Protein AF-A0A8C2EMW0-F1 (afdb_monomer_lite)

Radius of gyration: 116.51 Å; chains: 1; bounding box: 269×91×387 Å

Organism: Cyprinus carpio (NCBI:txid7962)

pLDDT: mean 80.67, std 19.86, range [27.81, 98.31]

Foldseek 3Di:
DPPPVVVVVVVVVVVVVVVVVVVVVVVPPPPPDDDDDDDDDDDDDPPVVVVVVVVVVVVVVVVVVVVVVVVVVCVVPPDDDDDDDDDDDDDDDDDVVVVPCVPPVVVVVVVVVVVVVVVVVVVVVVVVVVVVVVVVVVVVVVVVVVVVVVVVVVVVVPPDDDDDDYDDDDDDDPVPVVPVVVVVVVVVVVVVVVVVVVVVVVVVVVVVVVVVVVVVVVVVVVVVVVVVVVVVVVVVVVVVVVVVVVVVVVVVVVVVVVVVVVVVVVVVVVVVVVVVVVVVVVVVVVVVVVVVVVVVVVVVVVVVVVVVVVVVVVVVVVVVVVVVVVVVVVVVVVVVVVVVVVVVVVVVVVVVVVVVVVVVVVVVVVVVVVVVVVVVVVVVVVVVVVVVVVVVVVVVVVVVVVVVVVVVVVVVVVVVVVVVVVVVVVVVVVVVVVVVVVVVVVVVVVVVVVVVVVVVVVVVVVVVVVVVPVPPDDDDDDYDYYDDYDDDDDDPPVPPVVVVVVVVVVVVVVVVVVVVVVVVVVVVVVVVVVVVVVVVVVVVVVVVVVVVVVVVVVVVVVVVVVVVVVVVVVVVVVVVVVVVVVVVVVVVVVVVVVVVVVVVVVVVVVVVVVVVVVVVVVVVVVVVVVVVVVVVVVVVVVVVVVVVVVVVVVVVVVVVVVVVVVVVVVVVVVVVVVVVVVVVVVVVVVVVVVVVVVVVVVVVVVVVVVVVVVVVVVVVVVVVVPVVVPPPVPPPVD

Structure (mmCIF, N/CA/C/O backbone):
data_AF-A0A8C2EMW0-F1
#
_entry.id   AF-A0A8C2EMW0-F1
#
loop_
_atom_site.group_PDB
_atom_site.id
_atom_site.type_symbol
_atom_site.label_atom_id
_atom_site.label_alt_id
_atom_site.label_comp_id
_atom_site.label_asym_id
_atom_site.label_entity_id
_atom_site.label_seq_id
_atom_site.pdbx_PDB_ins_code
_atom_site.Cartn_x
_atom_site.Cartn_y
_atom_site.Cartn_z
_atom_site.occupancy
_atom_site.B_iso_or_equiv
_atom_site.auth_seq_id
_atom_site.auth_comp_id
_atom_site.auth_asym_id
_atom_site.auth_atom_id
_atom_site.pdbx_PDB_model_num
ATOM 1 N N . MET A 1 1 ? 16.651 27.833 20.995 1.00 54.34 1 MET A N 1
ATOM 2 C CA . MET A 1 1 ? 15.813 27.636 22.202 1.00 54.34 1 MET A CA 1
ATOM 3 C C . MET A 1 1 ? 16.696 27.576 23.455 1.00 54.34 1 MET A C 1
ATOM 5 O O . MET A 1 1 ? 17.319 26.547 23.663 1.00 54.34 1 MET A O 1
ATOM 9 N N . LYS A 1 2 ? 16.799 28.637 24.276 1.00 52.06 2 LYS A N 1
ATOM 10 C CA . LYS A 1 2 ? 17.484 28.561 25.597 1.00 52.06 2 LYS A CA 1
ATOM 11 C C . LYS A 1 2 ? 16.781 29.293 26.759 1.00 52.06 2 LYS A C 1
ATOM 13 O O . LYS A 1 2 ? 17.043 28.961 27.907 1.00 52.06 2 LYS A O 1
ATOM 18 N N . ASN A 1 3 ? 15.839 30.209 26.498 1.00 48.38 3 ASN A N 1
ATOM 19 C CA . ASN A 1 3 ? 15.295 31.091 27.546 1.00 48.38 3 ASN A CA 1
ATOM 20 C C . ASN A 1 3 ? 14.090 30.540 28.353 1.00 48.38 3 ASN A C 1
ATOM 22 O O . ASN A 1 3 ? 13.682 31.163 29.325 1.00 48.38 3 ASN A O 1
ATOM 26 N N . LYS A 1 4 ? 13.519 29.372 28.003 1.00 51.75 4 LYS A N 1
ATOM 27 C CA . LYS A 1 4 ? 12.364 28.788 28.731 1.00 51.75 4 LYS A CA 1
ATOM 28 C C . LYS A 1 4 ? 12.725 27.998 30.004 1.00 51.75 4 LYS A C 1
ATOM 30 O O . LYS A 1 4 ? 11.838 27.755 30.816 1.00 51.75 4 LYS A O 1
ATOM 35 N N . ASN A 1 5 ? 13.995 27.638 30.216 1.00 52.56 5 ASN A N 1
ATOM 36 C CA . ASN A 1 5 ? 14.411 26.851 31.392 1.00 52.56 5 ASN A CA 1
ATOM 37 C C . ASN A 1 5 ? 14.826 27.706 32.603 1.00 52.56 5 ASN A C 1
ATOM 39 O O . ASN A 1 5 ? 14.868 27.183 33.713 1.00 52.56 5 ASN A O 1
ATOM 43 N N . SER A 1 6 ? 15.098 29.003 32.415 1.00 51.59 6 SER A N 1
ATOM 44 C CA . SER A 1 6 ? 15.387 29.924 33.526 1.00 51.59 6 SER A CA 1
ATOM 45 C C . SER A 1 6 ? 14.131 30.165 34.376 1.00 51.59 6 SER A C 1
ATOM 47 O O . SER A 1 6 ? 14.111 29.892 35.575 1.00 51.59 6 SER A O 1
ATOM 49 N N . MET A 1 7 ? 13.035 30.553 33.713 1.00 50.50 7 MET A N 1
ATOM 50 C CA . MET A 1 7 ? 11.778 30.968 34.348 1.00 50.50 7 MET A CA 1
ATOM 51 C C . MET A 1 7 ? 11.147 29.878 35.237 1.00 50.50 7 MET A C 1
ATOM 53 O O . MET A 1 7 ? 10.686 30.171 36.339 1.00 50.50 7 MET A O 1
ATOM 57 N N . LYS A 1 8 ? 11.236 28.601 34.830 1.00 56.16 8 LYS A N 1
ATOM 58 C CA . LYS A 1 8 ? 10.746 27.463 35.632 1.00 56.16 8 LYS A CA 1
ATOM 59 C C . LYS A 1 8 ? 11.534 27.211 36.925 1.00 56.16 8 LYS A C 1
ATOM 61 O O . LYS A 1 8 ? 10.965 26.677 37.873 1.00 56.16 8 LYS A O 1
ATOM 66 N N . ARG A 1 9 ? 12.821 27.583 37.002 1.00 56.62 9 ARG A N 1
ATOM 67 C CA . ARG A 1 9 ? 13.606 27.454 38.248 1.00 56.62 9 ARG A CA 1
ATOM 68 C C . ARG A 1 9 ? 13.269 28.553 39.255 1.00 56.62 9 ARG A C 1
ATOM 70 O O . ARG A 1 9 ? 13.227 28.276 40.449 1.00 56.62 9 ARG A O 1
ATOM 77 N N . THR A 1 10 ? 12.976 29.767 38.788 1.00 57.72 10 THR A N 1
ATOM 78 C CA . THR A 1 10 ? 12.586 30.883 39.667 1.00 57.72 10 THR A CA 1
ATOM 79 C C . THR A 1 10 ? 11.189 30.740 40.274 1.00 57.72 10 THR A C 1
ATOM 81 O O . THR A 1 10 ? 10.942 31.290 41.344 1.00 57.72 10 THR A O 1
ATOM 84 N N . GLU A 1 11 ? 10.283 29.994 39.635 1.00 55.66 11 GLU A N 1
ATOM 85 C CA . GLU A 1 11 ? 8.965 29.683 40.206 1.00 55.66 11 GLU A CA 1
ATOM 86 C C . GLU A 1 11 ? 9.046 28.596 41.287 1.00 55.66 11 GLU A C 1
ATOM 88 O O . GLU A 1 11 ? 8.455 28.756 42.352 1.00 55.66 11 GLU A O 1
ATOM 93 N N . HIS A 1 12 ? 9.824 27.528 41.066 1.00 59.19 12 HIS A N 1
ATOM 94 C CA . HIS A 1 12 ? 9.911 26.404 42.009 1.00 59.19 12 HIS A CA 1
ATOM 95 C C . HIS A 1 12 ? 10.480 26.833 43.374 1.00 59.19 12 HIS A C 1
ATOM 97 O O . HIS A 1 12 ? 9.840 26.617 44.403 1.00 59.19 12 HIS A O 1
ATOM 103 N N . LEU A 1 13 ? 11.595 27.578 43.368 1.00 56.69 13 LEU A N 1
ATOM 104 C CA . LEU A 1 13 ? 12.212 28.139 44.580 1.00 56.69 13 LEU A CA 1
ATOM 105 C C . LEU A 1 13 ? 11.282 29.090 45.355 1.00 56.69 13 LEU A C 1
ATOM 107 O O . LEU A 1 13 ? 11.414 29.229 46.569 1.00 56.69 13 LEU A O 1
ATOM 111 N N . ARG A 1 14 ? 10.325 29.744 44.679 1.00 53.81 14 ARG A N 1
ATOM 112 C CA . ARG A 1 14 ? 9.360 30.640 45.334 1.00 53.81 14 ARG A CA 1
ATOM 113 C C . ARG A 1 14 ? 8.268 29.867 46.082 1.00 53.81 14 ARG A C 1
ATOM 115 O O . ARG A 1 14 ? 7.799 30.354 47.102 1.00 53.81 14 ARG A O 1
ATOM 122 N N . VAL A 1 15 ? 7.896 28.671 45.617 1.00 61.78 15 VAL A N 1
ATOM 123 C CA . VAL A 1 15 ? 6.924 27.791 46.296 1.00 61.78 15 VAL A CA 1
ATOM 124 C C . VAL A 1 15 ? 7.539 27.124 47.533 1.00 61.78 15 VAL A C 1
ATOM 126 O O . VAL A 1 15 ? 6.868 26.970 48.552 1.00 61.78 15 VAL A O 1
ATOM 129 N N . GLU A 1 16 ? 8.819 26.758 47.469 1.00 57.56 16 GLU A N 1
ATOM 130 C CA . GLU A 1 16 ? 9.520 26.052 48.551 1.00 57.56 16 GLU A CA 1
ATOM 131 C C . GLU A 1 16 ? 9.705 26.932 49.801 1.00 57.56 16 GLU A C 1
ATOM 133 O O . GLU A 1 16 ? 9.289 26.546 50.896 1.00 57.56 16 GLU A O 1
ATOM 138 N N . VAL A 1 17 ? 10.180 28.173 49.630 1.00 57.72 17 VAL A N 1
ATOM 139 C CA . VAL A 1 17 ? 10.330 29.156 50.726 1.00 57.72 17 VAL A CA 1
ATOM 140 C C . VAL A 1 17 ? 8.985 29.504 51.393 1.00 57.72 17 VAL A C 1
ATOM 142 O O . VAL A 1 17 ? 8.939 29.801 52.592 1.00 57.72 17 VAL A O 1
ATOM 145 N N . SER A 1 18 ? 7.872 29.431 50.650 1.00 55.09 18 SER A N 1
ATOM 146 C CA . SER A 1 18 ? 6.521 29.617 51.201 1.00 55.09 18 SER A CA 1
ATOM 147 C C . SER A 1 18 ? 6.057 28.449 52.082 1.00 55.09 18 SER A C 1
ATOM 149 O O . SER A 1 18 ? 5.299 28.675 53.025 1.00 55.09 18 SER A O 1
ATOM 151 N N . ARG A 1 19 ? 6.523 27.215 51.833 1.00 58.78 19 ARG A N 1
ATOM 152 C CA . ARG A 1 19 ? 6.214 26.050 52.685 1.00 58.78 19 ARG A CA 1
ATOM 153 C C . ARG A 1 19 ? 6.953 26.092 54.022 1.00 58.78 19 ARG A C 1
ATOM 155 O O . ARG A 1 19 ? 6.349 25.794 55.050 1.00 58.78 19 ARG A O 1
ATOM 162 N N . GLU A 1 20 ? 8.218 26.508 54.037 1.00 55.53 20 GLU A N 1
ATOM 163 C CA . GLU A 1 20 ? 8.982 26.611 55.290 1.00 55.53 20 GLU A CA 1
ATOM 164 C C . GLU A 1 20 ? 8.435 27.680 56.250 1.00 55.53 20 GLU A C 1
ATOM 166 O O . GLU A 1 20 ? 8.470 27.480 57.464 1.00 55.53 20 GLU A O 1
ATOM 171 N N . HIS A 1 21 ? 7.887 28.786 55.734 1.00 53.56 21 HIS A N 1
ATOM 172 C CA . HIS A 1 21 ? 7.263 29.811 56.580 1.00 53.56 21 HIS A CA 1
ATOM 173 C C . HIS A 1 21 ? 5.966 29.329 57.245 1.00 53.56 21 HIS A C 1
ATOM 175 O O . HIS A 1 21 ? 5.739 29.631 58.416 1.00 53.56 21 HIS A O 1
ATOM 181 N N . LEU A 1 22 ? 5.146 28.534 56.548 1.00 50.81 22 LEU A N 1
ATOM 182 C CA . LEU A 1 22 ? 3.941 27.934 57.136 1.00 50.81 22 LEU A CA 1
ATOM 183 C C . LEU A 1 22 ? 4.289 26.934 58.251 1.00 50.81 22 LEU A C 1
ATOM 185 O O . LEU A 1 22 ? 3.756 27.039 59.354 1.00 50.81 22 LEU A O 1
ATOM 189 N N . ASN A 1 23 ? 5.259 26.044 58.018 1.00 52.53 23 ASN A N 1
ATOM 190 C CA . ASN A 1 23 ? 5.681 25.051 59.016 1.00 52.53 23 ASN A CA 1
ATOM 191 C C . ASN A 1 23 ? 6.353 25.657 60.267 1.00 52.53 23 ASN A C 1
ATOM 193 O O . ASN A 1 23 ? 6.442 24.980 61.292 1.00 52.53 23 ASN A O 1
ATOM 197 N N . LYS A 1 24 ? 6.813 26.916 60.215 1.00 49.53 24 LYS A N 1
ATOM 198 C CA . LYS A 1 24 ? 7.338 27.646 61.385 1.00 49.53 24 LYS A CA 1
ATOM 199 C C . LYS A 1 24 ? 6.262 28.383 62.188 1.00 49.53 24 LYS A C 1
ATOM 201 O O . LYS A 1 24 ? 6.473 28.608 63.372 1.00 49.53 24 LYS A O 1
ATOM 206 N N . LEU A 1 25 ? 5.110 28.708 61.596 1.00 43.28 25 LEU A N 1
ATOM 207 C CA . LEU A 1 25 ? 4.000 29.376 62.295 1.00 43.28 25 LEU A CA 1
ATOM 208 C C . LEU A 1 25 ? 3.084 28.415 63.068 1.00 43.28 25 LEU A C 1
ATOM 210 O O . LEU A 1 25 ? 2.347 28.855 63.948 1.00 43.28 25 LEU A O 1
ATOM 214 N N . GLN A 1 26 ? 3.121 27.117 62.757 1.00 45.34 26 GLN A N 1
ATOM 215 C CA . GLN A 1 26 ? 2.309 26.116 63.454 1.00 45.34 26 GLN A CA 1
ATOM 216 C C . GLN A 1 26 ? 2.950 25.634 64.768 1.00 45.34 26 GLN A C 1
ATOM 218 O O . GLN A 1 26 ? 2.234 25.304 65.703 1.00 45.34 26 GLN A O 1
ATOM 223 N N . ARG A 1 27 ? 4.286 25.677 64.883 1.00 44.25 27 ARG A N 1
ATOM 224 C CA . ARG A 1 27 ? 5.049 25.156 66.036 1.00 44.25 27 ARG A CA 1
ATOM 225 C C . ARG A 1 27 ? 5.306 26.185 67.155 1.00 44.25 27 ARG A C 1
ATOM 227 O O . ARG A 1 27 ? 6.294 26.079 67.867 1.00 44.25 27 ARG A O 1
ATOM 234 N N . VAL A 1 28 ? 4.461 27.214 67.248 1.00 44.69 28 VAL A N 1
ATOM 235 C CA . VAL A 1 28 ? 4.528 28.307 68.250 1.00 44.69 28 VAL A CA 1
ATOM 236 C C . VAL A 1 28 ? 3.151 28.497 68.917 1.00 44.69 28 VAL A C 1
ATOM 238 O O . VAL A 1 28 ? 2.818 29.568 69.403 1.00 44.69 28 VAL A O 1
ATOM 241 N N . ARG A 1 29 ? 2.285 27.472 68.875 1.00 41.69 29 ARG A N 1
ATOM 242 C CA . ARG A 1 29 ? 0.908 27.530 69.410 1.00 41.69 29 ARG A CA 1
ATOM 243 C C . ARG A 1 29 ? 0.561 26.365 70.347 1.00 41.69 29 ARG A C 1
ATOM 245 O O . ARG A 1 29 ? -0.601 26.189 70.685 1.00 41.69 29 ARG A O 1
ATOM 252 N N . GLU A 1 30 ? 1.549 25.564 70.734 1.00 41.47 30 GLU A N 1
ATOM 253 C CA . GLU A 1 30 ? 1.342 24.332 71.513 1.00 41.47 30 GLU A CA 1
ATOM 254 C C . GLU A 1 30 ? 2.027 24.379 72.900 1.00 41.47 30 GLU A C 1
ATOM 256 O O . GLU A 1 30 ? 1.764 23.511 73.721 1.00 41.47 30 GLU A O 1
ATOM 261 N N . ASP A 1 31 ? 2.806 25.433 73.205 1.00 39.22 31 ASP A N 1
ATOM 262 C CA . ASP A 1 31 ? 3.596 25.574 74.449 1.00 39.22 31 ASP A CA 1
ATOM 263 C C . ASP A 1 31 ? 3.023 26.583 75.488 1.00 39.22 31 ASP A C 1
ATOM 265 O O . ASP A 1 31 ? 3.636 26.807 76.529 1.00 39.22 31 ASP A O 1
ATOM 269 N N . GLU A 1 32 ? 1.863 27.216 75.248 1.00 37.81 32 GLU A N 1
ATOM 270 C CA . GLU A 1 32 ? 1.294 28.278 76.119 1.00 37.81 32 GLU A CA 1
ATOM 271 C C . GLU A 1 32 ? 0.015 27.862 76.888 1.00 37.81 32 GLU A C 1
ATOM 273 O O . GLU A 1 32 ? -0.877 28.682 77.119 1.00 37.81 32 GLU A O 1
ATOM 278 N N . SER A 1 33 ? -0.153 26.590 77.271 1.00 38.84 33 SER A N 1
ATOM 279 C CA . SER A 1 33 ? -1.378 26.142 77.972 1.00 38.84 33 SER A CA 1
ATOM 280 C C . SER A 1 33 ? -1.197 24.952 78.927 1.00 38.84 33 SER A C 1
ATOM 282 O O . SER A 1 33 ? -1.884 23.952 78.771 1.00 38.84 33 SER A O 1
ATOM 284 N N . ASP A 1 34 ? -0.325 25.079 79.939 1.00 35.62 34 ASP A N 1
ATOM 285 C CA . ASP A 1 34 ? -0.478 24.337 81.213 1.00 35.62 34 ASP A CA 1
ATOM 286 C C . ASP A 1 34 ? 0.408 24.902 82.352 1.00 35.62 34 ASP A C 1
ATOM 288 O O . ASP A 1 34 ? 1.428 24.329 82.729 1.00 35.62 34 ASP A O 1
ATOM 292 N N . TRP A 1 35 ? 0.037 26.060 82.920 1.00 32.84 35 TRP A N 1
ATOM 293 C CA . TRP A 1 35 ? 0.583 26.560 84.198 1.00 32.84 35 TRP A CA 1
ATOM 294 C C . TRP A 1 35 ? -0.417 27.482 84.925 1.00 32.84 35 TRP A C 1
ATOM 296 O O . TRP A 1 35 ? -1.093 28.285 84.292 1.00 32.84 35 TRP A O 1
ATOM 306 N N . LEU A 1 36 ? -0.397 27.425 86.268 1.00 32.38 36 LEU A N 1
ATOM 307 C CA . LEU A 1 36 ? -1.136 28.255 87.250 1.00 32.38 36 LEU A CA 1
ATOM 308 C C . LEU A 1 36 ? -2.651 27.985 87.430 1.00 32.38 36 LEU A C 1
ATOM 310 O O . LEU A 1 36 ? -3.469 28.337 86.589 1.00 32.38 36 LEU A O 1
ATOM 314 N N . GLY A 1 37 ? -3.031 27.513 88.630 1.00 32.69 37 GLY A N 1
ATOM 315 C CA . GLY A 1 37 ? -4.418 27.534 89.133 1.00 32.69 37 GLY A CA 1
ATOM 316 C C . GLY A 1 37 ? -4.895 26.225 89.790 1.00 32.69 37 GLY A C 1
ATOM 317 O O . GLY A 1 37 ? -5.288 25.305 89.093 1.00 32.69 37 GLY A O 1
ATOM 318 N N . GLY A 1 38 ? -4.941 26.059 91.117 1.00 35.38 38 GLY A N 1
ATOM 319 C CA . GLY A 1 38 ? -4.421 26.926 92.178 1.00 35.38 38 GLY A CA 1
ATOM 320 C C . GLY A 1 38 ? -5.354 27.095 93.388 1.00 35.38 38 GLY A C 1
ATOM 321 O O . GLY A 1 38 ? -6.058 28.092 93.467 1.00 35.38 38 GLY A O 1
ATOM 322 N N . SER A 1 39 ? -5.184 26.226 94.394 1.00 34.44 39 SER A N 1
ATOM 323 C CA . SER A 1 39 ? -5.438 26.488 95.830 1.00 34.44 39 SER A CA 1
ATOM 324 C C . SER A 1 39 ? -6.867 26.531 96.422 1.00 34.44 39 SER A C 1
ATOM 326 O O . SER A 1 39 ? -7.796 27.076 95.847 1.00 34.44 39 SER A O 1
ATOM 328 N N . LEU A 1 40 ? -6.920 26.093 97.696 1.00 36.16 40 LEU A N 1
ATOM 329 C CA . LEU A 1 40 ? -7.810 26.518 98.802 1.00 36.16 40 LEU A CA 1
ATOM 330 C C . LEU A 1 40 ? -9.330 26.219 98.686 1.00 36.16 40 LEU A C 1
ATOM 332 O O . LEU A 1 40 ? -10.023 26.721 97.817 1.00 36.16 40 LEU A O 1
ATOM 336 N N . ASN A 1 41 ? -9.948 25.510 99.645 1.00 34.38 41 ASN A N 1
ATOM 337 C CA . ASN A 1 41 ? -9.953 25.937 101.052 1.00 34.38 41 ASN A CA 1
ATOM 338 C C . ASN A 1 41 ? -10.203 24.837 102.114 1.00 34.38 41 ASN A C 1
ATOM 340 O O . ASN A 1 41 ? -11.056 23.974 101.967 1.00 34.38 41 ASN A O 1
ATOM 344 N N . TYR A 1 42 ? -9.485 24.998 103.229 1.00 35.69 42 TYR A N 1
ATOM 345 C CA . TYR A 1 42 ? -9.814 24.732 104.641 1.00 35.69 42 TYR A CA 1
ATOM 346 C C . TYR A 1 42 ? -10.805 23.642 105.126 1.00 35.69 42 TYR A C 1
ATOM 348 O O . TYR A 1 42 ? -12.011 23.794 105.001 1.00 35.69 42 TYR A O 1
ATOM 356 N N . LYS A 1 43 ? -10.231 22.757 105.971 1.00 38.72 43 LYS A N 1
ATOM 357 C CA . LYS A 1 43 ? -10.520 22.513 107.417 1.00 38.72 43 LYS A CA 1
ATOM 358 C C . LYS A 1 43 ? -11.907 22.007 107.866 1.00 38.72 43 LYS A C 1
ATOM 360 O O . LYS A 1 43 ? -12.929 22.446 107.372 1.00 38.72 43 LYS A O 1
ATOM 365 N N . ALA A 1 44 ? -12.001 21.254 108.967 1.00 39.53 44 ALA A N 1
ATOM 366 C CA . ALA A 1 44 ? -11.024 20.419 109.696 1.00 39.53 44 ALA A CA 1
ATOM 367 C C . ALA A 1 44 ? -11.758 19.684 110.828 1.00 39.53 44 ALA A C 1
ATOM 369 O O . ALA A 1 44 ? -12.609 20.289 111.472 1.00 39.53 44 ALA A O 1
ATOM 370 N N . GLU A 1 45 ? -11.334 18.465 111.169 1.00 36.03 45 GLU A N 1
ATOM 371 C CA . GLU A 1 45 ? -11.649 17.865 112.480 1.00 36.03 45 GLU A CA 1
ATOM 372 C C . GLU A 1 45 ? -10.494 16.985 113.006 1.00 36.03 45 GLU A C 1
ATOM 374 O O . GLU A 1 45 ? -10.662 15.902 113.571 1.00 36.03 45 GLU A O 1
ATOM 379 N N . GLY A 1 46 ? -9.271 17.479 112.793 1.00 46.84 46 GLY A N 1
ATOM 380 C CA . GLY A 1 46 ? -8.029 16.794 113.134 1.00 46.84 46 GLY A CA 1
ATOM 381 C C . GLY A 1 46 ? -7.740 16.757 114.632 1.00 46.84 46 GLY A C 1
ATOM 382 O O . GLY A 1 46 ? -6.986 17.579 115.146 1.00 46.84 46 GLY A O 1
ATOM 383 N N . PHE A 1 47 ? -8.317 15.773 115.325 1.00 46.31 47 PHE A N 1
ATOM 384 C CA . PHE A 1 47 ? -7.890 15.362 116.674 1.00 46.31 47 PHE A CA 1
ATOM 385 C C . PHE A 1 47 ? -7.715 13.844 116.846 1.00 46.31 47 PHE A C 1
ATOM 387 O O . PHE A 1 47 ? -7.138 13.401 117.838 1.00 46.31 47 PHE A O 1
ATOM 394 N N . ARG A 1 48 ? -8.125 13.038 115.854 1.00 47.22 48 ARG A N 1
ATOM 395 C CA . ARG A 1 48 ? -7.598 11.671 115.658 1.00 47.22 48 ARG A CA 1
ATOM 396 C C . ARG A 1 48 ? -6.239 11.681 114.947 1.00 47.22 48 ARG A C 1
ATOM 398 O O . ARG A 1 48 ? -5.444 10.759 115.129 1.00 47.22 48 ARG A O 1
ATOM 405 N N . ASP A 1 49 ? -5.970 12.751 114.199 1.00 47.34 49 ASP A N 1
ATOM 406 C CA . ASP A 1 49 ? -4.817 12.864 113.312 1.00 47.34 49 ASP A CA 1
ATOM 407 C C . ASP A 1 49 ? -3.487 12.709 114.047 1.00 47.34 49 ASP A C 1
ATOM 409 O O . ASP A 1 49 ? -2.679 11.928 113.594 1.00 47.34 49 ASP A O 1
ATOM 413 N N . ALA A 1 50 ? -3.262 13.317 115.216 1.00 53.69 50 ALA A N 1
ATOM 414 C CA . ALA A 1 50 ? -1.935 13.321 115.860 1.00 53.69 50 ALA A CA 1
ATOM 415 C C . ALA A 1 50 ? -1.352 11.937 116.245 1.00 53.69 50 ALA A C 1
ATOM 417 O O . ALA A 1 50 ? -0.160 11.840 116.536 1.00 53.69 50 ALA A O 1
ATOM 418 N N . LYS A 1 51 ? -2.171 10.874 116.274 1.00 53.53 51 LYS A N 1
ATOM 419 C CA . LYS A 1 51 ? -1.700 9.483 116.429 1.00 53.53 51 LYS A CA 1
ATOM 420 C C . LYS A 1 51 ? -1.747 8.711 115.109 1.00 53.53 51 LYS A C 1
ATOM 422 O O . LYS A 1 51 ? -0.844 7.930 114.836 1.00 53.53 51 LYS A O 1
ATOM 427 N N . MET A 1 52 ? -2.741 8.999 114.266 1.00 51.59 52 MET A N 1
ATOM 428 C CA . MET A 1 52 ? -2.736 8.561 112.871 1.00 51.59 52 MET A CA 1
ATOM 429 C C . MET A 1 52 ? -1.514 9.095 112.114 1.00 51.59 52 MET A C 1
ATOM 431 O O . MET A 1 52 ? -1.051 8.398 111.239 1.00 51.59 52 MET A O 1
ATOM 435 N N . THR A 1 53 ? -0.957 10.272 112.415 1.00 57.41 53 THR A N 1
ATOM 436 C CA . THR A 1 53 ? 0.147 10.876 111.655 1.00 57.41 53 THR A CA 1
ATOM 437 C C . THR A 1 53 ? 1.466 10.179 111.900 1.00 57.41 53 THR A C 1
ATOM 439 O O . THR A 1 53 ? 2.195 10.011 110.944 1.00 57.41 53 THR A O 1
ATOM 442 N N . THR A 1 54 ? 1.775 9.711 113.110 1.00 64.62 54 THR A N 1
ATOM 443 C CA . THR A 1 54 ? 3.006 8.929 113.331 1.00 64.62 54 THR A CA 1
ATOM 444 C C . THR A 1 54 ? 2.881 7.509 112.774 1.00 64.62 54 THR A C 1
ATOM 446 O O . THR A 1 54 ? 3.850 6.949 112.268 1.00 64.62 54 THR A O 1
ATOM 449 N N . GLU A 1 55 ? 1.672 6.945 112.797 1.00 62.69 55 GLU A N 1
ATOM 450 C CA . GLU A 1 55 ? 1.351 5.658 112.172 1.00 62.69 55 GLU A CA 1
ATOM 451 C C . GLU A 1 55 ? 1.332 5.774 110.632 1.00 62.69 55 GLU A C 1
ATOM 453 O O . GLU A 1 55 ? 1.846 4.901 109.943 1.00 62.69 55 GLU A O 1
ATOM 458 N N . VAL A 1 56 ? 0.857 6.900 110.086 1.00 66.00 56 VAL A N 1
ATOM 459 C CA . VAL A 1 56 ? 0.878 7.262 108.658 1.00 66.00 56 VAL A CA 1
ATOM 460 C C . VAL A 1 56 ? 2.264 7.703 108.202 1.00 66.00 56 VAL A C 1
ATOM 462 O O . VAL A 1 56 ? 2.594 7.411 107.070 1.00 66.00 56 VAL A O 1
ATOM 465 N N . GLU A 1 57 ? 3.104 8.324 109.028 1.00 69.50 57 GLU A N 1
ATOM 466 C CA . GLU A 1 57 ? 4.513 8.613 108.716 1.00 69.50 57 GLU A CA 1
ATOM 467 C C . GLU A 1 57 ? 5.322 7.313 108.661 1.00 69.50 57 GLU A C 1
ATOM 469 O O . GLU A 1 57 ? 6.100 7.116 107.733 1.00 69.50 57 GLU A O 1
ATOM 474 N N . PHE A 1 58 ? 5.087 6.380 109.591 1.00 73.69 58 PHE A N 1
ATOM 475 C CA . PHE A 1 58 ? 5.672 5.038 109.535 1.00 73.69 58 PHE A CA 1
ATOM 476 C C . PHE A 1 58 ? 5.172 4.248 108.317 1.00 73.69 58 PHE A C 1
ATOM 478 O O . PHE A 1 58 ? 5.976 3.672 107.585 1.00 73.69 58 PHE A O 1
ATOM 485 N N . LEU A 1 59 ? 3.862 4.267 108.046 1.00 72.25 59 LEU A N 1
ATOM 486 C CA . LEU A 1 59 ? 3.288 3.664 106.843 1.00 72.25 59 LEU A CA 1
ATOM 487 C C . LEU A 1 59 ? 3.715 4.402 105.568 1.00 72.25 59 LEU A C 1
ATOM 489 O O . LEU A 1 59 ? 3.810 3.758 104.536 1.00 72.25 59 LEU A O 1
ATOM 493 N N . GLN A 1 60 ? 4.023 5.700 105.603 1.00 73.00 60 GLN A N 1
ATOM 494 C CA . GLN A 1 60 ? 4.555 6.462 104.469 1.00 73.00 60 GLN A CA 1
ATOM 495 C C . GLN A 1 60 ? 6.035 6.182 104.250 1.00 73.00 60 GLN A C 1
ATOM 497 O O . GLN A 1 60 ? 6.422 6.081 103.098 1.00 73.00 60 GLN A O 1
ATOM 502 N N . ASP A 1 61 ? 6.864 5.987 105.278 1.00 75.75 61 ASP A N 1
ATOM 503 C CA . ASP A 1 61 ? 8.231 5.486 105.082 1.00 75.75 61 ASP A CA 1
ATOM 504 C C . ASP A 1 61 ? 8.196 4.051 104.545 1.00 75.75 61 ASP A C 1
ATOM 506 O O . ASP A 1 61 ? 8.857 3.741 103.554 1.00 75.75 61 ASP A O 1
ATOM 510 N N . GLN A 1 62 ? 7.329 3.195 105.097 1.00 74.06 62 GLN A N 1
ATOM 511 C CA . GLN A 1 62 ? 7.123 1.838 104.595 1.00 74.06 62 GLN A CA 1
ATOM 512 C C . GLN A 1 62 ? 6.599 1.841 103.149 1.00 74.06 62 GLN A C 1
ATOM 514 O O . GLN A 1 62 ? 7.127 1.100 102.326 1.00 74.06 62 GLN A O 1
ATOM 519 N N . VAL A 1 63 ? 5.642 2.707 102.797 1.00 73.25 63 VAL A N 1
ATOM 520 C CA . VAL A 1 63 ? 5.111 2.879 101.431 1.00 73.25 63 VAL A CA 1
ATOM 521 C C . VAL A 1 63 ? 6.110 3.572 100.510 1.00 73.25 63 VAL A C 1
ATOM 523 O O . VAL A 1 63 ? 6.174 3.204 99.351 1.00 73.25 63 VAL A O 1
ATOM 526 N N . ASN A 1 64 ? 6.949 4.498 100.970 1.00 74.88 64 ASN A N 1
ATOM 527 C CA . ASN A 1 64 ? 8.006 5.113 100.157 1.00 74.88 64 ASN A CA 1
ATOM 528 C C . ASN A 1 64 ? 9.133 4.117 99.877 1.00 74.88 64 ASN A C 1
ATOM 530 O O . ASN A 1 64 ? 9.689 4.092 98.779 1.00 74.88 64 ASN A O 1
ATOM 534 N N . ARG A 1 65 ? 9.447 3.252 100.843 1.00 74.56 65 ARG A N 1
ATOM 535 C CA . ARG A 1 65 ? 10.425 2.168 100.723 1.00 74.56 65 ARG A CA 1
ATOM 536 C C . ARG A 1 65 ? 9.892 1.028 99.857 1.00 74.56 65 ARG A C 1
ATOM 538 O O . ARG A 1 65 ? 10.626 0.543 99.000 1.00 74.56 65 ARG A O 1
ATOM 545 N N . LEU A 1 66 ? 8.614 0.672 100.001 1.00 69.94 66 LEU A N 1
ATOM 546 C CA . LEU A 1 66 ? 7.913 -0.246 99.102 1.00 69.94 66 LEU A CA 1
ATOM 547 C C . LEU A 1 66 ? 7.781 0.351 97.699 1.00 69.94 66 LEU A C 1
ATOM 549 O O . LEU A 1 66 ? 8.135 -0.337 96.760 1.00 69.94 66 LEU A O 1
ATOM 553 N N . ASN A 1 67 ? 7.408 1.621 97.529 1.00 70.94 67 ASN A N 1
ATOM 554 C CA . ASN A 1 67 ? 7.347 2.302 96.227 1.00 70.94 67 ASN A CA 1
ATOM 555 C C . ASN A 1 67 ? 8.734 2.501 95.599 1.00 70.94 67 ASN A C 1
ATOM 557 O O . ASN A 1 67 ? 8.848 2.491 94.382 1.00 70.94 67 ASN A O 1
ATOM 561 N N . SER A 1 68 ? 9.804 2.616 96.390 1.00 72.19 68 SER A N 1
ATOM 562 C C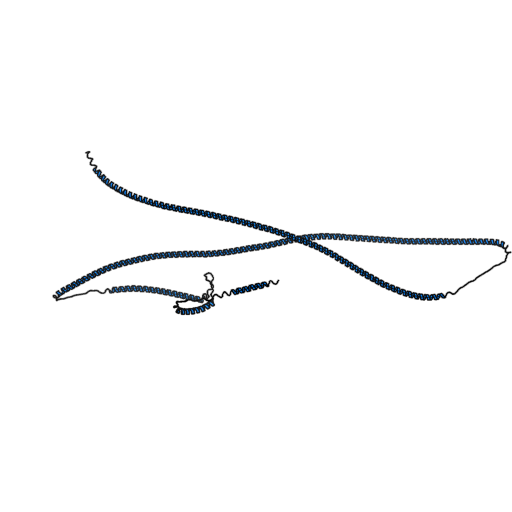A . SER A 1 68 ? 11.184 2.612 95.876 1.00 72.19 68 SER A CA 1
ATOM 563 C C . SER A 1 68 ? 11.626 1.230 95.381 1.00 72.19 68 SER A C 1
ATOM 565 O O . SER A 1 68 ? 12.537 1.140 94.558 1.00 72.19 68 SER A O 1
ATOM 567 N N . VAL A 1 69 ? 11.005 0.154 95.874 1.00 70.94 69 VAL A N 1
ATOM 568 C CA . VAL A 1 69 ? 11.168 -1.212 95.349 1.00 70.94 69 VAL A CA 1
ATOM 569 C C . VAL A 1 69 ? 10.219 -1.447 94.168 1.00 70.94 69 VAL A C 1
ATOM 571 O O . VAL A 1 69 ? 10.654 -1.954 93.142 1.00 70.94 69 VAL A O 1
ATOM 574 N N . LEU A 1 70 ? 8.963 -1.008 94.265 1.00 60.75 70 LEU A N 1
ATOM 575 C CA . LEU A 1 70 ? 7.935 -1.112 93.229 1.00 60.75 70 LEU A CA 1
ATOM 576 C C . LEU A 1 70 ? 8.318 -0.319 91.976 1.00 60.75 70 LEU A C 1
ATOM 578 O O . LEU A 1 70 ? 8.145 -0.819 90.876 1.00 60.75 70 LEU A O 1
ATOM 582 N N . GLY A 1 71 ? 8.898 0.873 92.144 1.00 66.81 71 GLY A N 1
ATOM 583 C CA . GLY A 1 71 ? 9.433 1.698 91.063 1.00 66.81 71 GLY A CA 1
ATOM 584 C C . GLY A 1 71 ? 10.584 1.009 90.338 1.00 66.81 71 GLY A C 1
ATOM 585 O O . GLY A 1 71 ? 10.563 0.942 89.120 1.00 66.81 71 GLY A O 1
ATOM 586 N N . ARG A 1 72 ? 11.517 0.370 91.063 1.00 65.50 72 ARG A N 1
ATOM 587 C CA . ARG A 1 72 ? 12.563 -0.461 90.432 1.00 65.50 72 ARG A CA 1
ATOM 588 C C . ARG A 1 72 ? 11.965 -1.650 89.674 1.00 65.50 72 ARG A C 1
ATOM 590 O O . ARG A 1 72 ? 12.373 -1.910 88.552 1.00 65.50 72 ARG A O 1
ATOM 597 N N . TYR A 1 73 ? 10.957 -2.313 90.244 1.00 56.59 73 TYR A N 1
ATOM 598 C CA . TYR A 1 73 ? 10.215 -3.384 89.567 1.00 56.59 73 TYR A CA 1
ATOM 599 C C . TYR A 1 73 ? 9.426 -2.897 88.334 1.00 56.59 73 TYR A C 1
ATOM 601 O O . TYR A 1 73 ? 9.251 -3.668 87.397 1.00 56.59 73 TYR A O 1
ATOM 609 N N . GLN A 1 74 ? 8.957 -1.645 88.312 1.00 56.50 74 GLN A N 1
ATOM 610 C CA . GLN A 1 74 ? 8.226 -1.041 87.187 1.00 56.50 74 GLN A CA 1
ATOM 611 C C . GLN A 1 74 ? 9.160 -0.465 86.108 1.00 56.50 74 GLN A C 1
ATOM 613 O O . GLN A 1 74 ? 8.812 -0.516 84.930 1.00 56.50 74 GLN A O 1
ATOM 618 N N . ASP A 1 75 ? 10.349 0.012 86.486 1.00 57.53 75 ASP A N 1
ATOM 619 C CA . ASP A 1 75 ? 11.427 0.387 85.562 1.00 57.53 75 ASP A CA 1
ATOM 620 C C . ASP A 1 75 ? 12.039 -0.856 84.883 1.00 57.53 75 ASP A C 1
ATOM 622 O O . ASP A 1 75 ? 12.368 -0.808 83.698 1.00 57.53 75 ASP A O 1
ATOM 626 N N . GLU A 1 76 ? 12.157 -1.987 85.596 1.00 54.53 76 GLU A N 1
ATOM 627 C CA . GLU A 1 76 ? 12.581 -3.270 85.007 1.00 54.53 76 GLU A CA 1
ATOM 628 C C . GLU A 1 76 ? 11.457 -3.965 84.206 1.00 54.53 76 GLU A C 1
ATOM 630 O O . GLU A 1 76 ? 11.754 -4.649 83.225 1.00 54.53 76 GLU A O 1
ATOM 635 N N . PHE A 1 77 ? 10.177 -3.764 84.558 1.00 53.69 77 PHE A N 1
ATOM 636 C CA . PHE A 1 77 ? 9.021 -4.350 83.857 1.00 53.69 77 PHE A CA 1
ATOM 637 C C . PHE A 1 77 ? 7.847 -3.357 83.673 1.00 53.69 77 PHE A C 1
ATOM 639 O O . PHE A 1 77 ? 6.917 -3.329 84.487 1.00 53.69 77 PHE A O 1
ATOM 646 N N . PRO A 1 78 ? 7.827 -2.579 82.570 1.00 59.09 78 PRO A N 1
ATOM 647 C CA . PRO A 1 78 ? 6.746 -1.636 82.275 1.00 59.09 78 PRO A CA 1
ATOM 648 C C . PRO A 1 78 ? 5.384 -2.317 82.006 1.00 59.09 78 PRO A C 1
ATOM 650 O O . PRO A 1 78 ? 5.335 -3.338 81.314 1.00 59.09 78 PRO A O 1
ATOM 653 N N . PRO A 1 79 ? 4.255 -1.755 82.486 1.00 52.06 79 PRO A N 1
ATOM 654 C CA . PRO A 1 79 ? 2.938 -2.388 82.373 1.00 52.06 79 PRO A CA 1
ATOM 655 C C . PRO A 1 79 ? 2.311 -2.244 80.966 1.00 52.06 79 PRO A C 1
ATOM 657 O O . PRO A 1 79 ? 2.171 -1.123 80.471 1.00 52.06 79 PRO A O 1
ATOM 660 N N . PRO A 1 80 ? 1.857 -3.340 80.322 1.00 45.75 80 PRO A N 1
ATOM 661 C CA . PRO A 1 80 ? 1.155 -3.278 79.041 1.00 45.75 80 PRO A CA 1
ATOM 662 C C . PRO A 1 80 ? -0.324 -2.887 79.201 1.00 45.75 80 PRO A C 1
ATOM 664 O O . PRO A 1 80 ? -1.068 -3.472 79.989 1.00 45.75 80 PRO A O 1
ATOM 667 N N . SER A 1 81 ? -0.783 -1.932 78.392 1.00 45.78 81 SER A N 1
ATOM 668 C CA . SER A 1 81 ? -2.187 -1.507 78.346 1.00 45.78 81 SER A CA 1
ATOM 669 C C . SER A 1 81 ? -3.065 -2.496 77.563 1.00 45.78 81 SER A C 1
ATOM 671 O O . SER A 1 81 ? -3.089 -2.466 76.333 1.00 45.78 81 SER A O 1
ATOM 673 N N . SER A 1 82 ? -3.850 -3.320 78.259 1.00 37.88 82 SER A N 1
ATOM 674 C CA . SER A 1 82 ? -4.897 -4.183 77.677 1.00 37.88 82 SER A CA 1
ATOM 675 C C . SER A 1 82 ? -6.125 -4.209 78.599 1.00 37.88 82 SER A C 1
ATOM 677 O O . SER A 1 82 ? -5.996 -4.443 79.794 1.00 37.88 82 SER A O 1
ATOM 679 N N . VAL A 1 83 ? -7.309 -3.792 78.139 1.00 37.56 83 VAL A N 1
ATOM 680 C CA . VAL A 1 83 ? -8.287 -4.618 77.395 1.00 37.56 83 VAL A CA 1
ATOM 681 C C . VAL A 1 83 ? -8.749 -5.829 78.210 1.00 37.56 83 VAL A C 1
ATOM 683 O O . VAL A 1 83 ? -8.070 -6.848 78.281 1.00 37.56 83 VAL A O 1
ATOM 686 N N . SER A 1 84 ? -9.951 -5.723 78.778 1.00 36.88 84 SER A N 1
ATOM 687 C CA . SER A 1 84 ? -10.666 -6.846 79.385 1.00 36.88 84 SER A CA 1
ATOM 688 C C . SER A 1 84 ? -11.051 -7.881 78.323 1.00 36.88 84 SER A C 1
ATOM 690 O O . SER A 1 84 ? -11.632 -7.524 77.298 1.00 36.88 84 SER A O 1
ATOM 692 N N . GLN A 1 85 ? -10.808 -9.163 78.598 1.00 37.00 85 GLN A N 1
ATOM 693 C CA . GLN A 1 85 ? -11.383 -10.275 77.842 1.00 37.00 85 GLN A CA 1
ATOM 694 C C . GLN A 1 85 ? -12.131 -11.238 78.762 1.00 37.00 85 GLN A C 1
ATOM 696 O O . GLN A 1 85 ? -11.686 -11.533 79.869 1.00 37.00 85 GLN A O 1
ATOM 701 N N . THR A 1 86 ? -13.238 -11.776 78.257 1.00 29.88 86 THR A N 1
ATOM 702 C CA . THR A 1 86 ? -13.705 -13.147 78.523 1.00 29.88 86 THR A CA 1
ATOM 703 C C . THR A 1 86 ? -14.832 -13.453 77.530 1.00 29.88 86 THR A C 1
ATOM 705 O O . THR A 1 86 ? -15.919 -12.896 77.631 1.00 29.88 86 THR A O 1
ATOM 708 N N . GLY A 1 87 ? -14.625 -14.273 76.503 1.00 28.91 87 GLY A N 1
ATOM 709 C CA . GLY A 1 87 ? -13.364 -14.819 75.990 1.00 28.91 87 GLY A CA 1
ATOM 710 C C . GLY A 1 87 ? -13.639 -15.837 74.882 1.00 28.91 87 GLY A C 1
ATOM 711 O O . GLY A 1 87 ? -14.772 -16.294 74.765 1.00 28.91 87 GLY A O 1
ATOM 712 N N . ASP A 1 88 ? -12.615 -16.193 74.104 1.00 27.81 88 ASP A N 1
ATOM 713 C CA . ASP A 1 88 ? -12.280 -17.602 73.851 1.00 27.81 88 ASP A CA 1
ATOM 714 C C . ASP A 1 88 ? -10.859 -17.737 73.262 1.00 27.81 88 ASP A C 1
ATOM 716 O O . ASP A 1 88 ? -10.368 -16.813 72.617 1.00 27.81 88 ASP A O 1
ATOM 720 N N . LEU A 1 89 ? -10.229 -18.897 73.477 1.00 36.78 89 LEU A N 1
ATOM 721 C CA . LEU A 1 89 ? -9.035 -19.417 72.779 1.00 36.78 89 LEU A CA 1
ATOM 722 C C . LEU A 1 89 ? -7.831 -18.470 72.518 1.00 36.78 89 LEU A C 1
ATOM 724 O O . LEU A 1 89 ? -7.647 -17.973 71.409 1.00 36.78 89 LEU A O 1
ATOM 728 N N . VAL A 1 90 ? -6.931 -18.378 73.509 1.00 34.72 90 VAL A N 1
ATOM 729 C CA . VAL A 1 90 ? -5.452 -18.595 73.457 1.00 34.72 90 VAL A CA 1
ATOM 730 C C . VAL A 1 90 ? -4.806 -17.859 74.641 1.00 34.72 90 VAL A C 1
ATOM 732 O O . VAL A 1 90 ? -5.060 -16.678 74.855 1.00 34.72 90 VAL A O 1
ATOM 735 N N . MET A 1 91 ? -3.978 -18.559 75.427 1.00 36.88 91 MET A N 1
ATOM 736 C CA . MET A 1 91 ? -3.436 -18.062 76.699 1.00 36.88 91 MET A CA 1
ATOM 737 C C . MET A 1 91 ? -1.902 -18.101 76.724 1.00 36.88 91 MET A C 1
ATOM 739 O O . MET A 1 91 ? -1.319 -19.145 76.987 1.00 36.88 91 MET A O 1
ATOM 743 N N . GLU A 1 92 ? -1.276 -16.942 76.525 1.00 36.91 92 GLU A N 1
ATOM 744 C CA . GLU A 1 92 ? 0.125 -16.628 76.848 1.00 36.91 92 GLU A CA 1
ATOM 745 C C . GLU A 1 92 ? 0.226 -15.090 76.988 1.00 36.91 92 GLU A C 1
ATOM 747 O O . GLU A 1 92 ? -0.334 -14.372 76.165 1.00 36.91 92 GLU A O 1
ATOM 752 N N . SER A 1 93 ? 0.856 -14.487 78.000 1.00 40.09 93 SER A N 1
ATOM 753 C CA . SER A 1 93 ? 1.486 -15.037 79.208 1.00 40.09 93 SER A CA 1
ATOM 754 C C . SER A 1 93 ? 1.007 -14.263 80.439 1.00 40.09 93 SER A C 1
ATOM 756 O O . SER A 1 93 ? 0.966 -13.033 80.424 1.00 40.09 93 SER A O 1
ATOM 758 N N . ALA A 1 94 ? 0.712 -14.969 81.534 1.00 45.84 94 ALA A N 1
ATOM 759 C CA . ALA A 1 94 ? 0.628 -14.343 82.854 1.00 45.84 94 ALA A CA 1
ATOM 760 C C . ALA A 1 94 ? 2.030 -13.891 83.321 1.00 45.84 94 ALA A C 1
ATOM 762 O O . ALA A 1 94 ? 3.045 -14.281 82.736 1.00 45.84 94 ALA A O 1
ATOM 763 N N . ALA A 1 95 ? 2.099 -13.059 84.365 1.00 48.38 95 ALA A N 1
ATOM 764 C CA . ALA A 1 95 ? 3.373 -12.543 84.870 1.00 48.38 95 ALA A CA 1
ATOM 765 C C . ALA A 1 95 ? 4.297 -13.684 85.370 1.00 48.38 95 ALA A C 1
ATOM 767 O O . ALA A 1 95 ? 3.795 -14.618 86.003 1.00 48.38 95 ALA A O 1
ATOM 768 N N . PRO A 1 96 ? 5.632 -13.620 85.157 1.00 54.69 96 PRO A N 1
ATOM 769 C CA . PRO A 1 96 ? 6.528 -14.768 85.366 1.00 54.69 96 PRO A CA 1
ATOM 770 C C . PRO A 1 96 ? 6.487 -15.418 86.759 1.00 54.69 96 PRO A C 1
ATOM 772 O O . PRO A 1 96 ? 6.662 -16.627 86.872 1.00 54.69 96 PRO A O 1
ATOM 775 N N . TRP A 1 97 ? 6.195 -14.652 87.814 1.00 51.78 97 TRP A N 1
ATOM 776 C CA . TRP A 1 97 ? 6.119 -15.157 89.192 1.00 51.78 97 TRP A CA 1
ATOM 777 C C . TRP A 1 97 ? 4.931 -16.102 89.456 1.00 51.78 97 TRP A C 1
ATOM 779 O O . TRP A 1 97 ? 4.988 -16.889 90.394 1.00 51.78 97 TRP A O 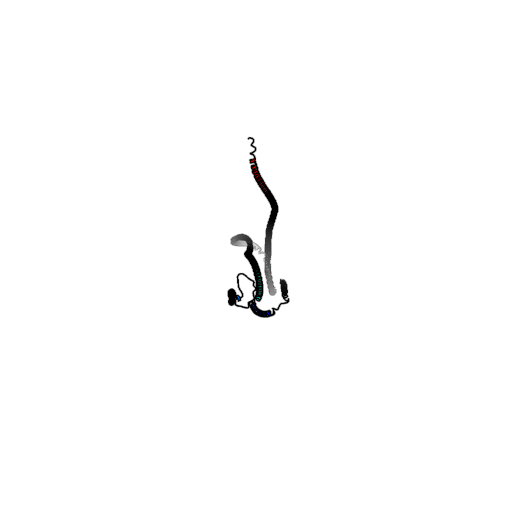1
ATOM 789 N N . LEU A 1 98 ? 3.885 -16.085 88.617 1.00 53.94 98 LEU A N 1
ATOM 790 C CA . LEU A 1 98 ? 2.806 -17.086 88.648 1.00 53.94 98 LEU A CA 1
ATOM 791 C C . LEU A 1 98 ? 3.199 -18.408 87.968 1.00 53.94 98 LEU A C 1
ATOM 793 O O . LEU A 1 98 ? 2.502 -19.405 88.131 1.00 53.94 98 LEU A O 1
ATOM 797 N N . SER A 1 99 ? 4.289 -18.415 87.193 1.00 53.91 99 SER A N 1
ATOM 798 C CA . SER A 1 99 ? 4.780 -19.596 86.467 1.00 53.91 99 SER A CA 1
ATOM 799 C C . SER A 1 99 ? 5.903 -20.332 87.207 1.00 53.91 99 SER A C 1
ATOM 801 O O . SER A 1 99 ? 6.182 -21.488 86.890 1.00 53.91 99 SER A O 1
ATOM 803 N N . ASP A 1 100 ? 6.536 -19.700 88.202 1.00 50.91 100 ASP A N 1
ATOM 804 C CA . ASP A 1 100 ? 7.540 -20.352 89.044 1.00 50.91 100 ASP A CA 1
ATOM 805 C C . ASP A 1 100 ? 6.868 -21.198 90.139 1.00 50.91 100 ASP A C 1
ATOM 807 O O . ASP A 1 100 ? 6.572 -20.747 91.252 1.00 50.91 100 ASP A O 1
ATOM 811 N N . GLY A 1 101 ? 6.613 -22.464 89.802 1.00 60.75 101 GLY A N 1
ATOM 812 C CA . GLY A 1 101 ? 5.982 -23.432 90.700 1.00 60.75 101 GLY A CA 1
ATOM 813 C C . GLY A 1 101 ? 6.733 -23.653 92.020 1.00 60.75 101 GLY A C 1
ATOM 814 O O . GLY A 1 101 ? 6.108 -24.081 92.990 1.00 60.75 101 GLY A O 1
ATOM 815 N N . GLY A 1 102 ? 8.028 -23.316 92.096 1.00 67.50 102 GLY A N 1
ATOM 816 C CA . GLY A 1 102 ? 8.808 -23.386 93.334 1.00 67.50 102 GLY A CA 1
ATOM 817 C C . GLY A 1 102 ? 8.396 -22.352 94.389 1.00 67.50 102 GLY A C 1
ATOM 818 O O . GLY A 1 102 ? 8.628 -22.576 95.575 1.00 67.50 102 GLY A O 1
ATOM 819 N N . LEU A 1 103 ? 7.759 -21.250 93.977 1.00 58.81 103 LEU A N 1
ATOM 820 C CA . LEU A 1 103 ? 7.282 -20.184 94.865 1.00 58.81 103 LEU A CA 1
ATOM 821 C C . LEU A 1 103 ? 5.788 -20.310 95.197 1.00 58.81 103 LEU A C 1
ATOM 823 O O . LEU A 1 103 ? 5.393 -20.061 96.334 1.00 58.81 103 LEU A O 1
ATOM 827 N N . MET A 1 104 ? 4.958 -20.719 94.231 1.00 60.59 104 MET A N 1
ATOM 828 C CA . MET A 1 104 ? 3.507 -20.835 94.442 1.00 60.59 104 MET A CA 1
ATOM 829 C C . MET A 1 104 ? 3.092 -22.094 95.216 1.00 60.59 104 MET A C 1
ATOM 831 O O . MET A 1 104 ? 2.172 -22.011 96.028 1.00 60.59 104 MET A O 1
ATOM 835 N N . ALA A 1 105 ? 3.746 -23.245 95.010 1.00 69.06 105 ALA A N 1
ATOM 836 C CA . ALA A 1 105 ? 3.321 -24.491 95.657 1.00 69.06 105 ALA A CA 1
ATOM 837 C C . ALA A 1 105 ? 3.422 -24.451 97.201 1.00 69.06 105 ALA A C 1
ATOM 839 O O . ALA A 1 105 ? 2.414 -24.751 97.842 1.00 69.06 105 ALA A O 1
ATOM 840 N N . PRO A 1 106 ? 4.535 -23.996 97.823 1.00 72.88 106 PRO A N 1
ATOM 841 C CA . PRO A 1 106 ? 4.621 -23.913 99.285 1.00 72.88 106 PRO A CA 1
ATOM 842 C C . PRO A 1 106 ? 3.643 -22.895 99.886 1.00 72.88 106 PRO A C 1
ATOM 844 O O . PRO A 1 106 ? 3.193 -23.060 101.015 1.00 72.88 106 PRO A O 1
ATOM 847 N N . LEU A 1 107 ? 3.306 -21.837 99.138 1.00 73.50 107 LEU A N 1
ATOM 848 C CA . LEU A 1 107 ? 2.379 -20.805 99.599 1.00 73.50 107 LEU A CA 1
ATOM 849 C C . LEU A 1 107 ? 0.930 -21.314 99.614 1.00 73.50 107 LEU A C 1
ATOM 851 O O . LEU A 1 107 ? 0.213 -21.058 100.578 1.00 73.50 107 LEU A O 1
ATOM 855 N N . ILE A 1 108 ? 0.512 -22.059 98.583 1.00 77.12 108 ILE A N 1
ATOM 856 C CA . ILE A 1 108 ? -0.794 -22.739 98.561 1.00 77.12 108 ILE A CA 1
ATOM 857 C C . ILE A 1 108 ? -0.869 -23.762 99.701 1.00 77.12 108 ILE A C 1
ATOM 859 O O . ILE A 1 108 ? -1.832 -23.748 100.461 1.00 77.12 108 ILE A O 1
ATOM 863 N N . GLU A 1 109 ? 0.167 -24.587 99.872 1.00 79.00 109 GLU A N 1
ATOM 864 C CA . GLU A 1 109 ? 0.206 -25.628 100.907 1.00 79.00 109 GLU A CA 1
ATOM 865 C C . GLU A 1 109 ? 0.134 -25.040 102.333 1.00 79.00 109 GLU A C 1
ATOM 867 O O . GLU A 1 109 ? -0.574 -25.576 103.186 1.00 79.00 109 GLU A O 1
ATOM 872 N N . GLU A 1 110 ? 0.762 -23.885 102.588 1.00 77.44 110 GLU A N 1
ATOM 873 C CA . GLU A 1 110 ? 0.606 -23.145 103.851 1.00 77.44 110 GLU A CA 1
ATOM 874 C C . GLU A 1 110 ? -0.805 -22.556 104.044 1.00 77.44 110 GLU A C 1
ATOM 876 O O . GLU A 1 110 ? -1.326 -22.588 105.164 1.00 77.44 110 GLU A O 1
ATOM 881 N N . TYR A 1 111 ? -1.455 -22.050 102.987 1.00 79.81 111 TYR A N 1
ATOM 882 C CA . TYR A 1 111 ? -2.838 -21.563 103.074 1.00 79.81 111 TYR A CA 1
ATOM 883 C C . TYR A 1 111 ? -3.834 -22.702 103.331 1.00 79.81 111 TYR A C 1
ATOM 885 O O . TYR A 1 111 ? -4.662 -22.579 104.237 1.00 79.81 111 TYR A O 1
ATOM 893 N N . ASP A 1 112 ? -3.717 -23.828 102.625 1.00 85.19 112 ASP A N 1
ATOM 894 C CA . ASP A 1 112 ? -4.545 -25.020 102.851 1.00 85.19 112 ASP A CA 1
ATOM 895 C C . ASP A 1 112 ? -4.334 -25.581 104.267 1.00 85.19 112 ASP A C 1
ATOM 897 O O . ASP A 1 112 ? -5.296 -25.906 104.971 1.00 85.19 112 ASP A O 1
ATOM 901 N N . ARG A 1 113 ? -3.082 -25.609 104.748 1.00 83.62 113 ARG A N 1
ATOM 902 C CA . ARG A 1 113 ? -2.746 -26.000 106.127 1.00 83.62 113 ARG A CA 1
ATOM 903 C C . ARG A 1 113 ? -3.348 -25.046 107.165 1.00 83.62 113 ARG A C 1
ATOM 905 O O . ARG A 1 113 ? -3.757 -25.499 108.236 1.00 83.62 113 ARG A O 1
ATOM 912 N N . HIS A 1 114 ? -3.436 -23.747 106.873 1.00 83.62 114 HIS A N 1
ATOM 913 C CA . HIS A 1 114 ? -4.081 -22.774 107.758 1.00 83.62 114 HIS A CA 1
ATOM 914 C C . HIS A 1 114 ? -5.614 -22.916 107.774 1.00 83.62 114 HIS A C 1
ATOM 916 O O . HIS A 1 114 ? -6.219 -22.854 108.847 1.00 83.62 114 HIS A O 1
ATOM 922 N N . ILE A 1 115 ? -6.238 -23.189 106.622 1.00 84.94 115 ILE A N 1
ATOM 923 C CA . ILE A 1 115 ? -7.679 -23.480 106.515 1.00 84.94 115 ILE A CA 1
ATOM 924 C C . ILE A 1 115 ? -8.033 -24.718 107.353 1.00 84.94 115 ILE A C 1
ATOM 926 O O . ILE A 1 115 ? -8.903 -24.638 108.220 1.00 84.94 115 ILE A O 1
ATOM 930 N N . GLN A 1 116 ? -7.284 -25.816 107.209 1.00 82.94 116 GLN A N 1
ATOM 931 C CA . GLN A 1 116 ? -7.487 -27.036 108.005 1.00 82.94 116 GLN A CA 1
ATOM 932 C C . GLN A 1 116 ? -7.331 -26.793 109.520 1.00 82.94 116 GLN A C 1
ATOM 934 O O . GLN A 1 116 ? -8.054 -27.378 110.330 1.00 82.94 116 GLN A O 1
ATOM 939 N N . GLN A 1 117 ? -6.420 -25.903 109.938 1.00 84.44 117 GLN A N 1
ATOM 940 C CA . GLN A 1 117 ? -6.292 -25.510 111.348 1.00 84.44 117 GLN A CA 1
ATOM 941 C C . GLN A 1 117 ? -7.515 -24.731 111.860 1.00 84.44 117 GLN A C 1
ATOM 943 O O . GLN A 1 117 ? -7.964 -24.985 112.980 1.00 84.44 117 GLN A O 1
ATOM 948 N N . MET A 1 118 ? -8.076 -23.826 111.052 1.00 79.62 118 MET A N 1
ATOM 949 C CA . MET A 1 118 ? -9.307 -23.092 111.379 1.00 79.62 118 MET A CA 1
ATOM 950 C C . MET A 1 118 ? -10.517 -24.034 111.490 1.00 79.62 118 MET A C 1
ATOM 952 O O . MET A 1 118 ? -11.291 -23.937 112.444 1.00 79.62 118 MET A O 1
ATOM 956 N N . GLU A 1 119 ? -10.653 -24.992 110.571 1.00 85.38 119 GLU A N 1
ATOM 957 C CA . GLU A 1 119 ? -11.721 -26.003 110.596 1.00 85.38 119 GLU A CA 1
ATOM 958 C C . GLU A 1 119 ? -11.634 -26.905 111.839 1.00 85.38 119 GLU A C 1
ATOM 960 O O . GLU A 1 119 ? -12.638 -27.113 112.529 1.00 85.38 119 GLU A O 1
ATOM 965 N N . MET A 1 120 ? -10.429 -27.367 112.202 1.00 85.00 120 MET A N 1
ATOM 966 C CA . MET A 1 120 ? -10.220 -28.113 113.448 1.00 85.00 120 MET A CA 1
ATOM 967 C C . MET A 1 120 ? -10.617 -27.295 114.685 1.00 85.00 120 MET A C 1
ATOM 969 O O . MET A 1 120 ? -11.319 -27.821 115.551 1.00 85.00 120 MET A O 1
ATOM 973 N N . GLN A 1 121 ? -10.237 -26.014 114.768 1.00 83.12 121 GLN A N 1
ATOM 974 C CA . GLN A 1 121 ? -10.621 -25.153 115.895 1.00 83.12 121 GLN A CA 1
ATOM 975 C C . GLN A 1 121 ? -12.144 -24.982 116.002 1.00 83.12 121 GLN A C 1
ATOM 977 O O . GLN A 1 121 ? -12.690 -25.091 117.101 1.00 83.12 121 GLN A O 1
ATOM 982 N N . LEU A 1 122 ? -12.848 -24.796 114.881 1.00 82.50 122 LEU A N 1
ATOM 983 C CA . LEU A 1 122 ? -14.314 -24.717 114.867 1.00 82.50 122 LEU A CA 1
ATOM 984 C C . LEU A 1 122 ? -14.969 -26.016 115.373 1.00 82.50 122 LEU A C 1
ATOM 986 O O . LEU A 1 122 ? -15.884 -25.951 116.196 1.00 82.50 122 LEU A O 1
ATOM 990 N N . SER A 1 123 ? -14.468 -27.187 114.961 1.00 79.69 123 SER A N 1
ATOM 991 C CA . SER A 1 123 ? -14.980 -28.484 115.443 1.00 79.69 123 SER A CA 1
ATOM 992 C C . SER A 1 123 ? -14.756 -28.696 116.952 1.00 79.69 123 SER A C 1
ATOM 994 O O . SER A 1 123 ? -15.635 -29.193 117.665 1.00 79.69 123 SER A O 1
ATOM 996 N N . PHE A 1 124 ? -13.614 -28.237 117.474 1.00 88.56 124 PHE A N 1
ATOM 997 C CA . PHE A 1 124 ? -13.279 -28.306 118.896 1.00 88.56 124 PHE A CA 1
ATOM 998 C C . PHE A 1 124 ? -14.186 -27.402 119.745 1.00 88.56 124 PHE A C 1
ATOM 1000 O O . PHE A 1 124 ? -14.701 -27.838 120.778 1.00 88.56 124 PHE A O 1
ATOM 1007 N N . TYR A 1 125 ? -14.454 -26.172 119.290 1.00 82.94 125 TYR A N 1
ATOM 1008 C CA . TYR A 1 125 ? -15.384 -25.272 119.977 1.00 82.94 125 TYR A CA 1
ATOM 1009 C C . TYR A 1 125 ? -16.837 -25.763 119.920 1.00 82.94 125 TYR A C 1
ATOM 1011 O O . TYR A 1 125 ? -17.538 -25.654 120.925 1.00 82.94 125 TYR A O 1
ATOM 1019 N N . GLN A 1 126 ? -17.285 -26.367 118.811 1.00 82.88 126 GLN A N 1
ATOM 1020 C CA . GLN A 1 126 ? -18.603 -27.018 118.755 1.00 82.88 126 GLN A CA 1
ATOM 1021 C C . GLN A 1 126 ? -18.728 -28.160 119.775 1.00 82.88 126 GLN A C 1
ATOM 1023 O O . GLN A 1 126 ? -19.749 -28.255 120.453 1.00 82.88 126 GLN A O 1
ATOM 1028 N N . THR A 1 127 ? -17.678 -28.970 119.940 1.00 84.31 127 THR A N 1
ATOM 1029 C CA . THR A 1 127 ? -17.668 -30.092 120.897 1.00 84.31 127 THR A CA 1
ATOM 1030 C C . THR A 1 127 ? -17.738 -29.602 122.352 1.00 84.31 127 THR A C 1
ATOM 1032 O O . THR A 1 127 ? -18.578 -30.066 123.124 1.00 84.31 127 THR A O 1
ATOM 1035 N N . GLN A 1 128 ? -16.956 -28.576 122.719 1.00 81.88 128 GLN A N 1
ATOM 1036 C CA . GLN A 1 128 ? -17.074 -27.950 124.046 1.00 81.88 128 GLN A CA 1
ATOM 1037 C C . GLN A 1 128 ? -18.459 -27.328 124.286 1.00 81.88 128 GLN A C 1
ATOM 1039 O O . GLN A 1 128 ? -18.994 -27.424 125.390 1.00 81.88 128 GLN A O 1
ATOM 1044 N N . MET A 1 129 ? -19.069 -26.720 123.261 1.00 79.19 129 MET A N 1
ATOM 1045 C CA . MET A 1 129 ? -20.417 -26.146 123.353 1.00 79.19 129 MET A CA 1
ATOM 1046 C C . MET A 1 129 ? -21.472 -27.217 123.689 1.00 79.19 129 MET A C 1
ATOM 1048 O O . MET A 1 129 ? -22.404 -26.945 124.450 1.00 79.19 129 MET A O 1
ATOM 1052 N N . THR A 1 130 ? -21.326 -28.443 123.168 1.00 82.50 130 THR A N 1
ATOM 1053 C CA . THR A 1 130 ? -22.203 -29.570 123.525 1.00 82.50 130 THR A CA 1
ATOM 1054 C C . THR A 1 130 ? -21.947 -30.104 124.935 1.00 82.50 130 THR A C 1
ATOM 1056 O O . THR A 1 130 ? -22.914 -30.325 125.665 1.00 82.50 130 THR A O 1
ATOM 1059 N N . ASP A 1 131 ? -20.690 -30.232 125.366 1.00 84.38 131 ASP A N 1
ATOM 1060 C CA . ASP A 1 131 ? -20.357 -30.744 126.705 1.00 84.38 131 ASP A CA 1
ATOM 1061 C C . ASP A 1 131 ? -20.825 -29.791 127.820 1.00 84.38 131 ASP A C 1
ATOM 1063 O O . ASP A 1 131 ? -21.427 -30.217 128.811 1.00 84.38 131 ASP A O 1
ATOM 1067 N N . VAL A 1 132 ? -20.642 -28.478 127.628 1.00 81.88 132 VAL A N 1
ATOM 1068 C CA . VAL A 1 132 ? -21.155 -27.445 128.546 1.00 81.88 132 VAL A CA 1
ATOM 1069 C C . VAL A 1 132 ? -22.682 -27.510 128.651 1.00 81.88 132 VAL A C 1
ATOM 1071 O O . VAL A 1 132 ? -23.219 -27.382 129.752 1.00 81.88 132 VAL A O 1
ATOM 1074 N N . LYS A 1 133 ? -23.395 -27.770 127.545 1.00 85.56 133 LYS A N 1
ATOM 1075 C CA . LYS A 1 133 ? -24.858 -27.926 127.561 1.00 85.56 133 LYS A CA 1
ATOM 1076 C C . LYS A 1 133 ? -25.297 -29.134 128.394 1.00 85.56 133 LYS A C 1
ATOM 1078 O O . LYS A 1 133 ? -26.213 -28.999 129.202 1.00 85.56 133 LYS A O 1
ATOM 1083 N N . VAL A 1 134 ? -24.635 -30.284 128.237 1.00 86.06 134 VAL A N 1
ATOM 1084 C CA . VAL A 1 134 ? -24.934 -31.501 129.017 1.00 86.06 134 VAL A CA 1
ATOM 1085 C C . VAL A 1 134 ? -24.684 -31.273 130.511 1.00 86.06 134 VAL A C 1
ATOM 1087 O O . VAL A 1 134 ? -25.535 -31.621 131.327 1.00 86.06 134 VAL A O 1
ATOM 1090 N N . SER A 1 135 ? -23.578 -30.612 130.868 1.00 80.75 135 SER A N 1
ATOM 1091 C CA . SER A 1 135 ? -23.278 -30.228 132.257 1.00 80.75 135 SER A CA 1
ATOM 1092 C C . SER A 1 135 ? -24.369 -29.328 132.863 1.00 80.75 135 SER A C 1
ATOM 1094 O O . SER A 1 135 ? -24.824 -29.549 133.987 1.00 80.75 135 SER A O 1
ATOM 1096 N N . LEU A 1 136 ? -24.877 -28.361 132.092 1.00 79.56 136 LEU A N 1
ATOM 1097 C CA . LEU A 1 136 ? -25.929 -27.443 132.538 1.00 79.56 136 LEU A CA 1
ATOM 1098 C C . LEU A 1 136 ? -27.277 -28.170 132.740 1.00 79.56 136 LEU A C 1
ATOM 1100 O O . LEU A 1 136 ? -27.945 -27.964 133.752 1.00 79.56 136 LEU A O 1
ATOM 1104 N N . GLU A 1 137 ? -27.636 -29.102 131.849 1.00 82.12 137 GLU A N 1
ATOM 1105 C CA . GLU A 1 137 ? -28.802 -29.992 132.011 1.00 82.12 137 GLU A CA 1
ATOM 1106 C C . GLU A 1 137 ? -28.685 -30.952 133.216 1.00 82.12 137 GLU A C 1
ATOM 1108 O O . GLU A 1 137 ? -29.695 -31.495 133.675 1.00 82.12 137 GLU A O 1
ATOM 1113 N N . GLN A 1 138 ? -27.472 -31.177 133.731 1.00 82.81 138 GLN A N 1
ATOM 1114 C CA . GLN A 1 138 ? -27.206 -32.020 134.898 1.00 82.81 138 GLN A CA 1
ATOM 1115 C C . GLN A 1 138 ? -27.362 -31.231 136.213 1.00 82.81 138 GLN A C 1
ATOM 1117 O O . GLN A 1 138 ? -28.047 -31.702 137.121 1.00 82.81 138 GLN A O 1
ATOM 1122 N N . VAL A 1 139 ? -26.857 -29.992 136.270 1.00 80.50 139 VAL A N 1
ATOM 1123 C CA . VAL A 1 139 ? -27.017 -29.068 137.418 1.00 80.50 139 VAL A CA 1
ATOM 1124 C C . VAL A 1 139 ? -28.482 -28.664 137.658 1.00 80.50 139 VAL A C 1
ATOM 1126 O O . VAL A 1 139 ? -28.890 -28.447 138.802 1.00 80.50 139 VAL A O 1
ATOM 1129 N N . VAL A 1 140 ? -29.310 -28.598 136.607 1.00 81.62 140 VAL A N 1
ATOM 1130 C CA . VAL A 1 140 ? -30.762 -28.355 136.753 1.00 81.62 140 VAL A CA 1
ATOM 1131 C C . VAL A 1 140 ? -31.437 -29.486 137.540 1.00 81.62 140 VAL A C 1
ATOM 1133 O O . VAL A 1 140 ? -32.153 -29.213 138.502 1.00 81.62 140 VAL A O 1
ATOM 1136 N N . LYS A 1 141 ? -31.147 -30.750 137.206 1.00 82.06 141 LYS A N 1
ATOM 1137 C CA . LYS A 1 141 ? -31.726 -31.928 137.883 1.00 82.06 141 LYS A CA 1
ATOM 1138 C C . LYS A 1 141 ? -31.273 -32.048 139.342 1.00 82.06 141 LYS A C 1
ATOM 1140 O O . LYS A 1 141 ? -32.031 -32.510 140.191 1.00 82.06 141 LYS A O 1
ATOM 1145 N N . GLU A 1 142 ? -30.054 -31.607 139.646 1.00 82.00 142 GLU A N 1
ATOM 1146 C CA . GLU A 1 142 ? -29.543 -31.550 141.020 1.00 82.00 142 GLU A CA 1
ATOM 1147 C C . GLU A 1 142 ? -30.284 -30.495 141.867 1.00 82.00 142 GLU A C 1
ATOM 1149 O O . GLU A 1 142 ? -30.638 -30.767 143.014 1.00 82.00 142 GLU A O 1
ATOM 1154 N N . ASN A 1 143 ? -30.628 -29.335 141.289 1.00 74.81 143 ASN A N 1
ATOM 1155 C CA . ASN A 1 143 ? -31.476 -28.336 141.957 1.00 74.81 143 ASN A CA 1
ATOM 1156 C C . ASN A 1 143 ? -32.904 -28.849 142.208 1.00 74.81 143 ASN A C 1
ATOM 1158 O O . ASN A 1 143 ? -33.445 -28.646 143.296 1.00 74.81 143 ASN A O 1
ATOM 1162 N N . GLU A 1 144 ? -33.511 -29.536 141.234 1.00 82.75 144 GLU A N 1
ATOM 1163 C CA . GLU A 1 144 ? -34.837 -30.157 141.395 1.00 82.75 144 GLU A CA 1
ATOM 1164 C C . GLU A 1 144 ? -34.853 -31.171 142.554 1.00 82.75 144 GLU A C 1
ATOM 1166 O O . GLU A 1 144 ? -35.803 -31.202 143.341 1.00 82.75 144 GLU A O 1
ATOM 1171 N N . TRP A 1 145 ? -33.776 -31.949 142.714 1.00 81.25 145 TRP A N 1
ATOM 1172 C CA . TRP A 1 145 ? -33.617 -32.895 143.820 1.00 81.25 145 TRP A CA 1
ATOM 1173 C C . TRP A 1 145 ? -33.442 -32.197 145.181 1.00 81.25 145 TRP A C 1
ATOM 1175 O O . TRP A 1 145 ? -34.149 -32.522 146.137 1.00 81.25 145 TRP A O 1
ATOM 1185 N N . LEU A 1 146 ? -32.574 -31.182 145.270 1.00 76.88 146 LEU A N 1
ATOM 1186 C CA . LEU A 1 146 ? -32.344 -30.422 146.509 1.00 76.88 146 LEU A CA 1
ATOM 1187 C C . LEU A 1 146 ? -33.608 -29.696 147.008 1.00 76.88 146 LEU A C 1
ATOM 1189 O O . LEU A 1 146 ? -33.845 -29.629 148.218 1.00 76.88 146 LEU A O 1
ATOM 1193 N N . HIS A 1 147 ? -34.457 -29.202 146.102 1.00 71.25 147 HIS A N 1
ATOM 1194 C CA . HIS A 1 147 ? -35.745 -28.603 146.469 1.00 71.25 147 HIS A CA 1
ATOM 1195 C C . HIS A 1 147 ? -36.758 -29.618 147.029 1.00 71.25 147 HIS A C 1
ATOM 1197 O O . HIS A 1 147 ? -37.581 -29.248 147.872 1.00 71.25 147 HIS A O 1
ATOM 1203 N N . ALA A 1 148 ? -36.696 -30.891 146.624 1.00 72.75 148 ALA A N 1
ATOM 1204 C CA . ALA A 1 148 ? -37.516 -31.947 147.219 1.00 72.75 148 ALA A CA 1
ATOM 1205 C C . ALA A 1 148 ? -37.040 -32.308 148.641 1.00 72.75 148 ALA A C 1
ATOM 1207 O O . ALA A 1 148 ? -37.859 -32.411 149.559 1.00 72.75 148 ALA A O 1
ATOM 1208 N N . GLU A 1 149 ? -35.724 -32.418 148.845 1.00 74.69 149 GLU A N 1
ATOM 1209 C CA . GLU A 1 149 ? -35.115 -32.752 150.142 1.00 74.69 149 GLU A CA 1
ATOM 1210 C C . GLU A 1 149 ? -35.415 -31.679 151.212 1.00 74.69 149 GLU A C 1
ATOM 1212 O O . GLU A 1 149 ? -35.804 -31.996 152.340 1.00 74.69 149 GLU A O 1
ATOM 1217 N N . GLN A 1 150 ? -35.347 -30.389 150.845 1.00 68.50 150 GLN A N 1
ATOM 1218 C CA . GLN A 1 150 ? -35.731 -29.283 151.737 1.00 68.50 150 GLN A CA 1
ATOM 1219 C C . GLN A 1 150 ? -37.187 -29.383 152.217 1.00 68.50 150 GLN A C 1
ATOM 1221 O O . GLN A 1 150 ? -37.472 -29.105 153.385 1.00 68.50 150 GLN A O 1
ATOM 1226 N N . LYS A 1 151 ? -38.109 -29.810 151.346 1.00 72.62 151 LYS A N 1
ATOM 1227 C CA . LYS A 1 151 ? -39.537 -29.924 151.674 1.00 72.62 151 LYS A CA 1
ATOM 1228 C C . LYS A 1 151 ? -39.802 -31.029 152.706 1.00 72.62 151 LYS A C 1
ATOM 1230 O O . LYS A 1 151 ? -40.522 -30.797 153.675 1.00 72.62 151 LYS A O 1
ATOM 1235 N N . MET A 1 152 ? -39.144 -32.180 152.549 1.00 64.44 152 MET A N 1
ATOM 1236 C CA . MET A 1 152 ? -39.213 -33.317 153.484 1.00 64.44 152 MET A CA 1
ATOM 1237 C C . MET A 1 152 ? -38.648 -32.991 154.879 1.00 64.44 152 MET A C 1
ATOM 1239 O O . MET A 1 152 ? -39.063 -33.583 155.878 1.00 64.44 152 MET A O 1
ATOM 1243 N N . SER A 1 153 ? -37.705 -32.047 154.967 1.00 63.09 153 SER A N 1
ATOM 1244 C CA . SER A 1 153 ? -37.113 -31.609 156.238 1.00 63.09 153 SER A CA 1
ATOM 1245 C C . SER A 1 153 ? -38.105 -30.821 157.109 1.00 63.09 153 SER A C 1
ATOM 1247 O O . SER A 1 153 ? -38.177 -31.034 158.321 1.00 63.09 153 SER A O 1
ATOM 1249 N N . ILE A 1 154 ? -38.928 -29.965 156.491 1.00 63.69 154 ILE A N 1
ATOM 1250 C CA . ILE A 1 154 ? -39.900 -29.108 157.194 1.00 63.69 154 ILE A CA 1
ATOM 1251 C C . ILE A 1 154 ? -41.040 -29.942 157.802 1.00 63.69 154 ILE A C 1
ATOM 1253 O O . ILE A 1 154 ? -41.411 -29.729 158.956 1.00 63.69 154 ILE A O 1
ATOM 1257 N N . GLU A 1 155 ? -41.550 -30.945 157.080 1.00 55.25 155 GLU A N 1
ATOM 1258 C CA . GLU A 1 155 ? -42.627 -31.821 157.575 1.00 55.25 155 GLU A CA 1
ATOM 1259 C C . GLU A 1 155 ? -42.205 -32.654 158.804 1.00 55.25 155 GLU A C 1
ATOM 1261 O O . GLU A 1 155 ? -43.039 -32.969 159.656 1.00 55.25 155 GLU A O 1
ATOM 1266 N N . LYS A 1 156 ? -40.904 -32.938 158.970 1.00 52.78 156 LYS A N 1
ATOM 1267 C CA . LYS A 1 156 ? -40.361 -33.615 160.163 1.00 52.78 156 LYS A CA 1
ATOM 1268 C C . LYS A 1 156 ? -40.262 -32.734 161.411 1.00 52.78 156 LYS A C 1
ATOM 1270 O O . LYS A 1 156 ? -40.160 -33.284 162.505 1.00 52.78 156 LYS A O 1
ATOM 1275 N N . GLN A 1 157 ? -40.288 -31.405 161.288 1.00 45.88 157 GLN A N 1
ATOM 1276 C CA . GLN A 1 157 ? -40.139 -30.498 162.437 1.00 45.88 157 GLN A CA 1
ATOM 1277 C C . GLN A 1 157 ? -41.470 -30.108 163.105 1.00 45.88 157 GLN A C 1
ATOM 1279 O O . GLN A 1 157 ? -41.452 -29.556 164.202 1.00 45.88 157 GLN A O 1
ATOM 1284 N N . LEU A 1 158 ? -42.625 -30.435 162.509 1.00 46.16 158 LEU A N 1
ATOM 1285 C CA . LEU A 1 158 ? -43.947 -30.110 163.075 1.00 46.16 158 LEU A CA 1
ATOM 1286 C C . LEU A 1 158 ? -44.538 -31.171 164.029 1.00 46.16 158 LEU A C 1
ATOM 1288 O O . LEU A 1 158 ? -45.619 -30.955 164.570 1.00 46.16 158 LEU A O 1
ATOM 1292 N N . GLN A 1 159 ? -43.866 -32.303 164.267 1.00 36.59 159 GLN A N 1
ATOM 1293 C CA . GLN A 1 159 ? -44.412 -33.417 165.069 1.00 36.59 159 GLN A CA 1
ATOM 1294 C C . GLN A 1 159 ? -43.987 -33.421 166.554 1.00 36.59 159 GLN A C 1
ATOM 1296 O O . GLN A 1 159 ? -44.077 -34.451 167.220 1.00 36.59 159 GLN A O 1
ATOM 1301 N N . SER A 1 160 ? -43.556 -32.282 167.109 1.00 34.66 160 SER A N 1
ATOM 1302 C CA . SER A 1 160 ? -43.144 -32.185 168.519 1.00 34.66 160 SER A CA 1
ATOM 1303 C C . SER A 1 160 ? -43.618 -30.904 169.225 1.00 34.66 160 SER A C 1
ATOM 1305 O O . SER A 1 160 ? -42.884 -29.918 169.227 1.00 34.66 160 SER A O 1
ATOM 1307 N N . LEU A 1 161 ? -44.811 -30.953 169.852 1.00 31.19 161 LEU A N 1
ATOM 1308 C CA . LEU A 1 161 ? -45.143 -30.475 171.224 1.00 31.19 161 LEU A CA 1
ATOM 1309 C C . LEU A 1 161 ? -46.626 -30.061 171.411 1.00 31.19 161 LEU A C 1
ATOM 1311 O O . LEU A 1 161 ? -47.051 -29.010 170.943 1.00 31.19 161 LEU A O 1
ATOM 1315 N N . SER A 1 162 ? -47.387 -30.858 172.174 1.00 29.28 162 SER A N 1
ATOM 1316 C CA . SER A 1 162 ? -48.547 -30.502 173.039 1.00 29.28 162 SER A CA 1
ATOM 1317 C C . SER A 1 162 ? -49.210 -31.809 173.527 1.00 29.28 162 SER A C 1
ATOM 1319 O O . SER A 1 162 ? -49.129 -32.808 172.819 1.00 29.28 162 SER A O 1
ATOM 1321 N N . SER A 1 163 ? -49.872 -31.935 174.686 1.00 30.11 163 SER A N 1
ATOM 1322 C CA . SER A 1 163 ? -49.939 -31.168 175.954 1.00 30.11 163 SER A CA 1
ATOM 1323 C C . SER A 1 163 ? -50.592 -32.078 177.036 1.00 30.11 163 SER A C 1
ATOM 1325 O O . SER A 1 163 ? -51.093 -33.135 176.656 1.00 30.11 163 SER A O 1
ATOM 1327 N N . VAL A 1 164 ? -50.617 -31.674 178.327 1.00 30.33 164 VAL A N 1
ATOM 1328 C CA . VAL A 1 164 ? -51.664 -31.891 179.386 1.00 30.33 164 VAL A CA 1
ATOM 1329 C C . VAL A 1 164 ? -51.076 -31.892 180.824 1.00 30.33 164 VAL A C 1
ATOM 1331 O O . VAL A 1 164 ? -49.909 -32.216 181.028 1.00 30.33 164 VAL A O 1
ATOM 1334 N N . THR A 1 165 ? -51.890 -31.480 181.811 1.00 28.83 165 THR A N 1
ATOM 1335 C CA . THR A 1 165 ? -51.562 -31.114 183.213 1.00 28.83 165 THR A CA 1
ATOM 1336 C C . THR A 1 165 ? -52.393 -31.857 184.288 1.00 28.83 165 THR A C 1
ATOM 1338 O O . THR A 1 165 ? -53.562 -32.134 184.035 1.00 28.83 165 THR A O 1
ATOM 1341 N N . GLY A 1 166 ? -51.825 -32.031 185.499 1.00 28.06 166 GLY A N 1
ATOM 1342 C CA . GLY A 1 166 ? -52.504 -32.003 186.824 1.00 28.06 166 GLY A CA 1
ATOM 1343 C C . GLY A 1 166 ? -53.288 -33.226 187.359 1.00 28.06 166 GLY A C 1
ATOM 1344 O O . GLY A 1 166 ? -53.453 -34.211 186.644 1.00 28.06 166 GLY A O 1
ATOM 1345 N N . GLU A 1 167 ? -53.813 -33.238 188.606 1.00 29.83 167 GLU A N 1
ATOM 1346 C CA . GLU A 1 167 ? -53.566 -32.392 189.815 1.00 29.83 167 GLU A CA 1
ATOM 1347 C C . GLU A 1 167 ? -54.238 -32.996 191.102 1.00 29.83 167 GLU A C 1
ATOM 1349 O O . GLU A 1 167 ? -54.932 -34.005 190.991 1.00 29.83 167 GLU A O 1
ATOM 1354 N N . ASP A 1 168 ? -54.091 -32.339 192.278 1.00 31.27 168 ASP A N 1
ATOM 1355 C CA . ASP A 1 168 ? -54.949 -32.387 193.510 1.00 31.27 168 ASP A CA 1
ATOM 1356 C C . ASP A 1 168 ? -55.086 -33.673 194.396 1.00 31.27 168 ASP A C 1
ATOM 1358 O O . ASP A 1 168 ? -54.840 -34.788 193.947 1.00 31.27 168 ASP A O 1
ATOM 1362 N N . VAL A 1 169 ? -55.584 -33.647 195.663 1.00 42.84 169 VAL A N 1
ATOM 1363 C CA . VAL A 1 169 ? -55.391 -32.776 196.877 1.00 42.84 169 VAL A CA 1
ATOM 1364 C C . VAL A 1 169 ? -56.183 -33.336 198.095 1.00 42.84 169 VAL A C 1
ATOM 1366 O O . VAL A 1 169 ? -57.087 -34.147 197.909 1.00 42.84 169 VAL A O 1
ATOM 1369 N N . THR A 1 170 ? -55.860 -32.934 199.346 1.00 41.75 170 THR A N 1
ATOM 1370 C CA . THR A 1 170 ? -56.674 -33.025 200.612 1.00 41.75 170 THR A CA 1
ATOM 1371 C C . THR A 1 170 ? -55.855 -32.454 201.809 1.00 41.75 170 THR A C 1
ATOM 1373 O O . THR A 1 170 ? -54.633 -32.488 201.702 1.00 41.75 170 THR A O 1
ATOM 1376 N N . VAL A 1 171 ? -56.301 -31.938 202.983 1.00 43.75 171 VAL A N 1
ATOM 1377 C CA . VAL A 1 171 ? -57.544 -31.440 203.679 1.00 43.75 171 VAL A CA 1
ATOM 1378 C C . VAL A 1 171 ? -57.056 -30.423 204.791 1.00 43.75 171 VAL A C 1
ATOM 1380 O O . VAL A 1 171 ? -55.842 -30.290 204.917 1.00 43.75 171 VAL A O 1
ATOM 1383 N N . ASP A 1 172 ? -57.762 -29.694 205.692 1.00 40.44 172 ASP A N 1
ATOM 1384 C CA . ASP A 1 172 ? -59.163 -29.347 206.088 1.00 40.44 172 ASP A CA 1
ATOM 1385 C C . ASP A 1 172 ? -59.135 -28.065 207.014 1.00 40.44 172 ASP A C 1
ATOM 1387 O O . ASP A 1 172 ? -58.066 -27.528 207.300 1.00 40.44 172 ASP A O 1
ATOM 1391 N N . ALA A 1 173 ? -60.284 -27.653 207.583 1.00 40.91 173 ALA A N 1
ATOM 1392 C CA . ALA A 1 173 ? -60.456 -27.151 208.967 1.00 40.91 173 ALA A CA 1
ATOM 1393 C C . ALA A 1 173 ? -60.229 -25.658 209.341 1.00 40.91 173 ALA A C 1
ATOM 1395 O O . ALA A 1 173 ? -59.766 -25.360 210.442 1.00 40.91 173 ALA A O 1
ATOM 1396 N N . VAL A 1 174 ? -60.739 -24.707 208.540 1.00 46.50 174 VAL A N 1
ATOM 1397 C CA . VAL A 1 174 ? -61.274 -23.411 209.062 1.00 46.50 174 VAL A CA 1
ATOM 1398 C C . VAL A 1 174 ? -62.676 -23.144 208.480 1.00 46.50 174 VAL A C 1
ATOM 1400 O O . VAL A 1 174 ? -62.968 -22.131 207.845 1.00 46.50 174 VAL A O 1
ATOM 1403 N N . THR A 1 175 ? -63.576 -24.108 208.670 1.00 60.62 175 THR A N 1
ATOM 1404 C CA . THR A 1 175 ? -64.840 -24.257 207.920 1.00 60.62 175 THR A CA 1
ATOM 1405 C C . THR A 1 175 ? -65.933 -23.218 208.199 1.00 60.62 175 THR A C 1
ATOM 1407 O O . THR A 1 175 ? -66.974 -23.264 207.551 1.00 60.62 175 THR A O 1
ATOM 1410 N N . ILE A 1 176 ? -65.717 -22.270 209.118 1.00 55.22 176 ILE A N 1
ATOM 1411 C CA . ILE A 1 176 ? -66.693 -21.211 209.449 1.00 55.22 176 ILE A CA 1
ATOM 1412 C C . ILE A 1 176 ? -66.245 -19.827 208.943 1.00 55.22 176 ILE A C 1
ATOM 1414 O O . ILE A 1 176 ? -67.099 -19.014 208.610 1.00 55.22 176 ILE A O 1
ATOM 1418 N N . SER A 1 177 ? -64.936 -19.572 208.788 1.00 52.81 177 SER A N 1
ATOM 1419 C CA . SER A 1 177 ? -64.448 -18.318 208.178 1.00 52.81 177 SER A CA 1
ATOM 1420 C C . SER A 1 177 ? -64.443 -18.373 206.644 1.00 52.81 177 SER A C 1
ATOM 1422 O O . SER A 1 177 ? -64.657 -17.354 205.997 1.00 52.81 177 SER A O 1
ATOM 1424 N N . ASN A 1 178 ? -64.250 -19.561 206.053 1.00 56.41 178 ASN A N 1
ATOM 1425 C CA . ASN A 1 178 ? -64.179 -19.734 204.593 1.00 56.41 178 ASN A CA 1
ATOM 1426 C C . ASN A 1 178 ? -65.484 -19.398 203.847 1.00 56.41 178 ASN A C 1
ATOM 1428 O O . ASN A 1 178 ? -65.442 -19.107 202.653 1.00 56.41 178 ASN A O 1
ATOM 1432 N N . LEU A 1 179 ? -66.646 -19.472 204.506 1.00 60.62 179 LEU A N 1
ATOM 1433 C CA . LEU A 1 179 ? -67.943 -19.364 203.827 1.00 60.62 179 LEU A CA 1
ATOM 1434 C C . LEU A 1 179 ? -68.241 -17.946 203.310 1.00 60.62 179 LEU A C 1
ATOM 1436 O O . LEU A 1 179 ? -68.933 -17.806 202.304 1.00 60.62 179 LEU A O 1
ATOM 1440 N N . GLU A 1 180 ? -67.700 -16.903 203.947 1.00 56.03 180 GLU A N 1
ATOM 1441 C CA . GLU A 1 180 ? -67.898 -15.518 203.495 1.00 56.03 180 GLU A CA 1
ATOM 1442 C C . GLU A 1 180 ? -66.971 -15.154 202.319 1.00 56.03 180 GLU A C 1
ATOM 1444 O O . GLU A 1 180 ? -67.393 -14.453 201.397 1.00 56.03 180 GLU A O 1
ATOM 1449 N N . GLU A 1 181 ? -65.749 -15.700 202.270 1.00 59.97 181 GLU A N 1
ATOM 1450 C CA . GLU A 1 181 ? -64.845 -15.516 201.124 1.00 59.97 181 GLU A CA 1
ATOM 1451 C C . GLU A 1 181 ? -65.277 -16.339 199.897 1.00 59.97 181 GLU A C 1
ATOM 1453 O O . GLU A 1 181 ? -65.216 -15.835 198.773 1.00 59.97 181 GLU A O 1
ATOM 1458 N N . GLN A 1 182 ? -65.820 -17.551 200.087 1.00 60.25 182 GLN A N 1
ATOM 1459 C CA . GLN A 1 182 ? -66.324 -18.389 198.986 1.00 60.25 182 GLN A CA 1
ATOM 1460 C C . GLN A 1 182 ? -67.409 -17.699 198.141 1.00 60.25 182 GLN A C 1
ATOM 1462 O O . GLN A 1 182 ? -67.391 -17.811 196.915 1.00 60.25 182 GLN A O 1
ATOM 1467 N N . VAL A 1 183 ? -68.325 -16.942 198.760 1.00 68.12 183 VAL A N 1
ATOM 1468 C CA . VAL A 1 183 ? -69.379 -16.213 198.025 1.00 68.12 183 VAL A CA 1
ATOM 1469 C C . VAL A 1 183 ? -68.793 -15.099 197.149 1.00 68.12 183 VAL A C 1
ATOM 1471 O O . VAL A 1 183 ? -69.300 -14.853 196.053 1.00 68.12 183 VAL A O 1
ATOM 1474 N N . LYS A 1 184 ? -67.702 -14.455 197.587 1.00 65.75 184 LYS A N 1
ATOM 1475 C CA . LYS A 1 184 ? -66.999 -13.435 196.796 1.00 65.75 184 LYS A CA 1
ATOM 1476 C C . LYS A 1 184 ? -66.262 -14.062 195.611 1.00 65.75 184 LYS A C 1
ATOM 1478 O O . LYS A 1 184 ? -66.440 -13.604 194.483 1.00 65.75 184 LYS A O 1
ATOM 1483 N N . CYS A 1 185 ? -65.509 -15.139 195.846 1.00 62.59 185 CYS A N 1
ATOM 1484 C CA . CYS A 1 185 ? -64.811 -15.876 194.788 1.00 62.59 185 CYS A CA 1
ATOM 1485 C C . CYS A 1 185 ? -65.780 -16.365 193.700 1.00 62.59 185 CYS A C 1
ATOM 1487 O O . CYS A 1 185 ? -65.536 -16.124 192.520 1.00 62.59 185 CYS A O 1
ATOM 1489 N N . ALA A 1 186 ? -66.932 -16.927 194.082 1.00 65.50 186 ALA A N 1
ATOM 1490 C CA . ALA A 1 186 ? -67.944 -17.405 193.137 1.00 65.50 186 ALA A CA 1
ATOM 1491 C C . ALA A 1 186 ? -68.533 -16.299 192.229 1.00 65.50 186 ALA A C 1
ATOM 1493 O O . ALA A 1 186 ? -68.956 -16.584 191.105 1.00 65.50 186 ALA A O 1
ATOM 1494 N N . MET A 1 187 ? -68.556 -15.030 192.666 1.00 66.94 187 MET A N 1
ATOM 1495 C CA . MET A 1 187 ? -68.931 -13.914 191.783 1.00 66.94 187 MET A CA 1
ATOM 1496 C C . MET A 1 187 ? -67.814 -13.561 190.794 1.00 66.94 187 MET A C 1
ATOM 1498 O O . MET A 1 187 ? -68.090 -13.402 189.605 1.00 66.94 187 MET A O 1
ATOM 1502 N N . GLU A 1 188 ? -66.561 -13.496 191.250 1.00 72.56 188 GLU A N 1
ATOM 1503 C CA . GLU A 1 188 ? -65.402 -13.207 190.388 1.00 72.56 188 GLU A CA 1
ATOM 1504 C C . GLU A 1 188 ? -65.154 -14.330 189.354 1.00 72.56 188 GLU A C 1
ATOM 1506 O O . GLU A 1 188 ? -64.756 -14.064 188.215 1.00 72.56 188 GLU A O 1
ATOM 1511 N N . GLU A 1 189 ? -65.457 -15.582 189.707 1.00 66.88 189 GLU A N 1
ATOM 1512 C CA . GLU A 1 189 ? -65.475 -16.733 188.795 1.00 66.88 189 GLU A CA 1
ATOM 1513 C C . GLU A 1 189 ? -66.605 -16.641 187.763 1.00 66.88 189 GLU A C 1
ATOM 1515 O O . GLU A 1 189 ? -66.365 -16.851 186.573 1.00 66.88 189 GLU A O 1
ATOM 1520 N N . LYS A 1 190 ? -67.825 -16.268 188.178 1.00 73.19 190 LYS A N 1
ATOM 1521 C CA . LYS A 1 190 ? -68.955 -16.049 187.259 1.00 73.19 190 LYS A CA 1
ATOM 1522 C C . LYS A 1 190 ? -68.644 -14.948 186.237 1.00 73.19 190 LYS A C 1
ATOM 1524 O O . LYS A 1 190 ? -68.965 -15.105 185.059 1.00 73.19 190 LYS A O 1
ATOM 1529 N N . GLU A 1 191 ? -68.031 -13.844 186.661 1.00 73.50 191 GLU A N 1
ATOM 1530 C CA . GLU A 1 191 ? -67.638 -12.762 185.748 1.00 73.50 191 GLU A CA 1
ATOM 1531 C C . GLU A 1 191 ? -66.527 -13.202 184.786 1.00 73.50 191 GLU A C 1
ATOM 1533 O O . GLU A 1 191 ? -66.630 -12.941 183.585 1.00 73.50 191 GLU A O 1
ATOM 1538 N N . ARG A 1 192 ? -65.534 -13.974 185.255 1.00 71.94 192 ARG A N 1
ATOM 1539 C CA . ARG A 1 192 ? -64.550 -14.627 184.371 1.00 71.94 192 ARG A CA 1
ATOM 1540 C C . ARG A 1 192 ? -65.197 -15.585 183.371 1.00 71.94 192 ARG A C 1
ATOM 1542 O O . ARG A 1 192 ? -64.830 -15.556 182.199 1.00 71.94 192 ARG A O 1
ATOM 1549 N N . ALA A 1 193 ? -66.163 -16.399 183.792 1.00 70.31 193 ALA A N 1
ATOM 1550 C CA . ALA A 1 193 ? -66.865 -17.332 182.912 1.00 70.31 193 ALA A CA 1
ATOM 1551 C C . ALA A 1 193 ? -67.676 -16.602 181.825 1.00 70.31 193 ALA A C 1
ATOM 1553 O O . ALA A 1 193 ? -67.638 -17.000 180.661 1.00 70.31 193 ALA A O 1
ATOM 1554 N N . LEU A 1 194 ? -68.350 -15.499 182.175 1.00 74.62 194 LEU A N 1
ATOM 1555 C CA . LEU A 1 194 ? -69.050 -14.645 181.209 1.00 74.62 194 LEU A CA 1
ATOM 1556 C C . LEU A 1 194 ? -68.083 -13.961 180.233 1.00 74.62 194 LEU A C 1
ATOM 1558 O O . LEU A 1 194 ? -68.352 -13.950 179.034 1.00 74.62 194 LEU A O 1
ATOM 1562 N N . TRP A 1 195 ? -66.943 -13.454 180.713 1.00 78.19 195 TRP A N 1
ATOM 1563 C CA . TRP A 1 195 ? -65.914 -12.859 179.855 1.00 78.19 195 TRP A CA 1
ATOM 1564 C C . TRP A 1 195 ? -65.305 -13.883 178.884 1.00 78.19 195 TRP A C 1
ATOM 1566 O O . TRP A 1 195 ? -65.186 -13.609 177.688 1.00 78.19 195 TRP A O 1
ATOM 1576 N N . MET A 1 196 ? -64.994 -15.090 179.367 1.00 75.50 196 MET A N 1
ATOM 1577 C CA . MET A 1 196 ? -64.517 -16.206 178.541 1.00 75.50 196 MET A CA 1
ATOM 1578 C C . MET A 1 196 ? -65.551 -16.610 177.484 1.00 75.50 196 MET A C 1
ATOM 1580 O O . MET A 1 196 ? -65.195 -16.782 176.321 1.00 75.50 196 MET A O 1
ATOM 1584 N N . TRP A 1 197 ? -66.833 -16.708 177.854 1.00 77.81 197 TRP A N 1
ATOM 1585 C CA . TRP A 1 197 ? -67.914 -17.029 176.917 1.00 77.81 197 TRP A CA 1
ATOM 1586 C C . TRP A 1 197 ? -68.113 -15.939 175.854 1.00 77.81 197 TRP A C 1
ATOM 1588 O O . TRP A 1 197 ? -68.219 -16.246 174.668 1.00 77.81 197 TRP A O 1
ATOM 1598 N N . GLN A 1 198 ? -68.095 -14.663 176.250 1.00 77.31 198 GLN A N 1
ATOM 1599 C CA . GLN A 1 198 ? -68.235 -13.539 175.322 1.00 77.31 198 GLN A CA 1
ATOM 1600 C C . GLN A 1 198 ? -67.040 -13.441 174.358 1.00 77.31 198 GLN A C 1
ATOM 1602 O O . GLN A 1 198 ? -67.231 -13.185 173.169 1.00 77.31 198 GLN A O 1
ATOM 1607 N N . THR A 1 199 ? -65.825 -13.721 174.842 1.00 74.00 199 THR A N 1
ATOM 1608 C CA . THR A 1 199 ? -64.608 -13.802 174.014 1.00 74.00 199 THR A CA 1
ATOM 1609 C C . THR A 1 199 ? -64.679 -14.982 173.039 1.00 74.00 199 THR A C 1
ATOM 1611 O O . THR A 1 199 ? -64.407 -14.817 171.851 1.00 74.00 199 THR A O 1
ATOM 1614 N N . ALA A 1 200 ? -65.123 -16.156 173.501 1.00 73.88 200 ALA A N 1
ATOM 1615 C CA . ALA A 1 200 ? -65.323 -17.327 172.647 1.00 73.88 200 ALA A CA 1
ATOM 1616 C C . ALA A 1 200 ? -66.384 -17.085 171.558 1.00 73.88 200 ALA A C 1
ATOM 1618 O O . ALA A 1 200 ? -66.194 -17.524 170.428 1.00 73.88 200 ALA A O 1
ATOM 1619 N N . SER A 1 201 ? -67.460 -16.347 171.863 1.00 73.69 201 SER A N 1
ATOM 1620 C CA . SER A 1 201 ? -68.462 -15.937 170.867 1.00 73.69 201 SER A CA 1
ATOM 1621 C C . SER A 1 201 ? -67.860 -15.020 169.798 1.00 73.69 201 SER A C 1
ATOM 1623 O O . SER A 1 201 ? -68.082 -15.254 168.613 1.00 73.69 201 SER A O 1
ATOM 1625 N N . GLN A 1 202 ? -67.059 -14.020 170.191 1.00 78.81 202 GLN A N 1
ATOM 1626 C CA . GLN A 1 202 ? -66.412 -13.111 169.236 1.00 78.81 202 GLN A CA 1
ATOM 1627 C C . GLN A 1 202 ? -65.410 -13.824 168.322 1.00 78.81 202 GLN A C 1
ATOM 1629 O O . GLN A 1 202 ? -65.375 -13.540 167.127 1.00 78.81 202 GLN A O 1
ATOM 1634 N N . GLU A 1 203 ? -64.624 -14.771 168.840 1.00 81.00 203 GLU A N 1
ATOM 1635 C CA . GLU A 1 203 ? -63.727 -15.572 167.996 1.00 81.00 203 GLU A CA 1
ATOM 1636 C C . GLU A 1 203 ? -64.501 -16.546 167.086 1.00 81.00 203 GLU A C 1
ATOM 1638 O O . GLU A 1 203 ? -64.068 -16.795 165.963 1.00 81.00 203 GLU A O 1
ATOM 1643 N N . LEU A 1 204 ? -65.690 -17.019 167.484 1.00 77.62 204 LEU A N 1
ATOM 1644 C CA . LEU A 1 204 ? -66.577 -17.792 166.602 1.00 77.62 204 LEU A CA 1
ATOM 1645 C C . LEU A 1 204 ? -67.108 -16.943 165.433 1.00 77.62 204 LEU A C 1
ATOM 1647 O O . LEU A 1 204 ? -67.001 -17.360 164.279 1.00 77.62 204 LEU A O 1
ATOM 1651 N N . ASP A 1 205 ? -67.597 -15.728 165.706 1.00 79.56 205 ASP A N 1
ATOM 1652 C CA . ASP A 1 205 ? -68.028 -14.768 164.675 1.00 79.56 205 ASP A CA 1
ATOM 1653 C C . ASP A 1 205 ? -66.862 -14.366 163.747 1.00 79.56 205 ASP A C 1
ATOM 1655 O O . ASP A 1 205 ? -67.026 -14.227 162.529 1.00 79.56 205 ASP A O 1
ATOM 1659 N N . ARG A 1 206 ? -65.652 -14.230 164.303 1.00 84.12 206 ARG A N 1
ATOM 1660 C CA . ARG A 1 206 ? -64.414 -13.937 163.564 1.00 84.12 206 ARG A CA 1
ATOM 1661 C C . ARG A 1 206 ? -64.003 -15.086 162.642 1.00 84.12 206 ARG A C 1
ATOM 1663 O O . ARG A 1 206 ? -63.693 -14.845 161.478 1.00 84.12 206 ARG A O 1
ATOM 1670 N N . ILE A 1 207 ? -64.042 -16.329 163.122 1.00 80.12 207 ILE A N 1
ATOM 1671 C CA . ILE A 1 207 ? -63.765 -17.520 162.304 1.00 80.12 207 ILE A CA 1
ATOM 1672 C C . ILE A 1 207 ? -64.841 -17.683 161.222 1.00 80.12 207 ILE A C 1
ATOM 1674 O O . ILE A 1 207 ? -64.513 -17.975 160.073 1.00 80.12 207 ILE A O 1
ATOM 1678 N N . GLN A 1 208 ? -66.116 -17.434 161.539 1.00 78.75 208 GLN A N 1
ATOM 1679 C CA . GLN A 1 208 ? -67.201 -17.520 160.560 1.00 78.75 208 GLN A CA 1
ATOM 1680 C C . GLN A 1 208 ? -67.073 -16.455 159.459 1.00 78.75 208 GLN A C 1
ATOM 1682 O O . GLN A 1 208 ? -67.262 -16.770 158.283 1.00 78.75 208 GLN A O 1
ATOM 1687 N N . THR A 1 209 ? -66.707 -15.217 159.804 1.00 78.31 209 THR A N 1
ATOM 1688 C CA . THR A 1 209 ? -66.454 -14.156 158.811 1.00 78.31 209 THR A CA 1
ATOM 1689 C C . THR A 1 209 ? -65.194 -14.419 157.981 1.00 78.31 209 THR A C 1
ATOM 1691 O O . THR A 1 209 ? -65.237 -14.233 156.767 1.00 78.31 209 THR A O 1
ATOM 1694 N N . GLN A 1 210 ? -64.118 -14.948 158.577 1.00 79.94 210 GLN A N 1
ATOM 1695 C CA . GLN A 1 210 ? -62.921 -15.394 157.843 1.00 79.94 210 GLN A CA 1
ATOM 1696 C C . GLN A 1 210 ? -63.204 -16.567 156.893 1.00 79.94 210 GLN A C 1
ATOM 1698 O O . GLN A 1 210 ? -62.677 -16.605 155.781 1.00 79.94 210 GLN A O 1
ATOM 1703 N N . TYR A 1 211 ? -64.056 -17.516 157.292 1.00 81.38 211 TYR A N 1
ATOM 1704 C CA . TYR A 1 211 ? -64.487 -18.603 156.415 1.00 81.38 211 TYR A CA 1
ATOM 1705 C C . TYR A 1 211 ? -65.318 -18.069 155.240 1.00 81.38 211 TYR A C 1
ATOM 1707 O O . TYR A 1 211 ? -65.074 -18.442 154.094 1.00 81.38 211 TYR A O 1
ATOM 1715 N N . GLN A 1 212 ? -66.247 -17.142 155.496 1.00 81.25 212 GLN A N 1
ATOM 1716 C CA . GLN A 1 212 ? -67.037 -16.500 154.441 1.00 81.25 212 GLN A CA 1
ATOM 1717 C C . GLN A 1 212 ? -66.163 -15.705 153.458 1.00 81.25 212 GLN A C 1
ATOM 1719 O O . GLN A 1 212 ? -66.362 -15.849 152.251 1.00 81.25 212 GLN A O 1
ATOM 1724 N N . SER A 1 213 ? -65.166 -14.944 153.932 1.00 78.88 213 SER A N 1
ATOM 1725 C CA . SER A 1 213 ? -64.242 -14.228 153.040 1.00 78.88 213 SER A CA 1
ATOM 1726 C C . SER A 1 213 ? -63.332 -15.181 152.260 1.00 78.88 213 SER A C 1
ATOM 1728 O O . SER A 1 213 ? -63.171 -15.025 151.055 1.00 78.88 213 SER A O 1
ATOM 1730 N N . SER A 1 214 ? -62.804 -16.234 152.896 1.00 78.88 214 SER A N 1
ATOM 1731 C CA . SER A 1 214 ? -61.991 -17.243 152.202 1.00 78.88 214 SER A CA 1
ATOM 1732 C C . SER A 1 214 ? -62.782 -17.981 151.113 1.00 78.88 214 SER A C 1
ATOM 1734 O O . SER A 1 214 ? -62.231 -18.269 150.049 1.00 78.88 214 SER A O 1
ATOM 1736 N N . MET A 1 215 ? -64.075 -18.239 151.342 1.00 77.94 215 MET A N 1
ATOM 1737 C CA . MET A 1 215 ? -64.967 -18.808 150.330 1.00 77.94 215 MET A CA 1
ATOM 1738 C C . MET A 1 215 ? -65.229 -17.832 149.173 1.00 77.94 215 MET A C 1
ATOM 1740 O O . MET A 1 215 ? -65.198 -18.267 148.022 1.00 77.94 215 MET A O 1
ATOM 1744 N N . SER A 1 216 ? -65.432 -16.530 149.429 1.00 80.75 216 SER A N 1
ATOM 1745 C CA . SER A 1 216 ? -65.577 -15.546 148.344 1.00 80.75 216 SER A CA 1
ATOM 1746 C C . SER A 1 216 ? -64.284 -15.343 147.555 1.00 80.75 216 SER A C 1
ATOM 1748 O O . SER A 1 216 ? -64.332 -15.287 146.329 1.00 80.75 216 SER A O 1
ATOM 1750 N N . ASP A 1 217 ? -63.129 -15.308 148.223 1.00 82.69 217 ASP A N 1
ATOM 1751 C CA . ASP A 1 217 ? -61.825 -15.113 147.581 1.00 82.69 217 ASP A CA 1
ATOM 1752 C C . ASP A 1 217 ? -61.467 -16.302 146.679 1.00 82.69 217 ASP A C 1
ATOM 1754 O O . ASP A 1 217 ? -61.050 -16.113 145.536 1.00 82.69 217 ASP A O 1
ATOM 1758 N N . GLY A 1 218 ? -61.718 -17.536 147.134 1.00 83.44 218 GLY A N 1
ATOM 1759 C CA . GLY A 1 218 ? -61.578 -18.732 146.297 1.00 83.44 218 GLY A CA 1
ATOM 1760 C C . GLY A 1 218 ? -62.524 -18.731 145.088 1.00 83.44 218 GLY A C 1
ATOM 1761 O O . GLY A 1 218 ? -62.162 -19.207 144.011 1.00 83.44 218 GLY A O 1
ATOM 1762 N N . GLN A 1 219 ? -63.717 -18.147 145.230 1.00 82.25 219 GLN A N 1
ATOM 1763 C CA . GLN A 1 219 ? -64.691 -18.030 144.145 1.00 82.25 219 GLN A CA 1
ATOM 1764 C C . GLN A 1 219 ? -64.310 -16.934 143.130 1.00 82.25 219 GLN A C 1
ATOM 1766 O O . GLN A 1 219 ? -64.508 -17.128 141.931 1.00 82.25 219 GLN A O 1
ATOM 1771 N N . ILE A 1 220 ? -63.685 -15.838 143.579 1.00 82.69 220 ILE A N 1
ATOM 1772 C CA . ILE A 1 220 ? -63.063 -14.820 142.713 1.00 82.69 220 ILE A CA 1
ATOM 1773 C C . ILE A 1 220 ? -61.887 -15.434 141.943 1.00 82.69 220 ILE A C 1
ATOM 1775 O O . ILE A 1 220 ? -61.869 -15.370 140.715 1.00 82.69 220 ILE A O 1
ATOM 1779 N N . GLN A 1 221 ? -60.965 -16.118 142.630 1.00 84.44 221 GLN A N 1
ATOM 1780 C CA . GLN A 1 221 ? -59.811 -16.772 141.999 1.00 84.44 221 GLN A CA 1
ATOM 1781 C C . GLN A 1 221 ? -60.227 -17.814 140.949 1.00 84.44 221 GLN A C 1
ATOM 1783 O O . GLN A 1 221 ? -59.590 -17.915 139.903 1.00 84.44 221 GLN A O 1
ATOM 1788 N N . ALA A 1 222 ? -61.315 -18.559 141.174 1.00 84.62 222 ALA A N 1
ATOM 1789 C CA . ALA A 1 222 ? -61.856 -19.485 140.178 1.00 84.62 222 ALA A CA 1
ATOM 1790 C C . ALA A 1 222 ? -62.350 -18.763 138.906 1.00 84.62 222 ALA A C 1
ATOM 1792 O O . ALA A 1 222 ? -62.093 -19.227 137.792 1.00 84.62 222 ALA A O 1
ATOM 1793 N N . VAL A 1 223 ? -63.010 -17.607 139.050 1.00 87.44 223 VAL A N 1
ATOM 1794 C CA . VAL A 1 223 ? -63.453 -16.775 137.915 1.00 87.44 223 VAL A CA 1
ATOM 1795 C C . VAL A 1 223 ? -62.261 -16.145 137.188 1.00 87.44 223 VAL A C 1
ATOM 1797 O O . VAL A 1 223 ? -62.244 -16.132 135.957 1.00 87.44 223 VAL A O 1
ATOM 1800 N N . GLU A 1 224 ? -61.236 -15.685 137.907 1.00 84.69 224 GLU A N 1
ATOM 1801 C CA . GLU A 1 224 ? -60.000 -15.154 137.316 1.00 84.69 224 GLU A CA 1
ATOM 1802 C C . GLU A 1 224 ? -59.215 -16.233 136.557 1.00 84.69 224 GLU A C 1
ATOM 1804 O O . GLU A 1 224 ? -58.802 -16.004 135.419 1.00 84.69 224 GLU A O 1
ATOM 1809 N N . GLN A 1 225 ? -59.080 -17.438 137.122 1.00 85.50 225 GLN A N 1
ATOM 1810 C CA . GLN A 1 225 ? -58.479 -18.586 136.433 1.00 85.50 225 GLN A CA 1
ATOM 1811 C C . GLN A 1 225 ? -59.261 -18.946 135.165 1.00 85.50 225 GLN A C 1
ATOM 1813 O O . GLN A 1 225 ? -58.656 -19.120 134.107 1.00 85.50 225 GLN A O 1
ATOM 1818 N N . GLN A 1 226 ? -60.597 -18.985 135.226 1.00 85.75 226 GLN A N 1
ATOM 1819 C CA . GLN A 1 226 ? -61.428 -19.244 134.049 1.00 85.75 226 GLN A CA 1
ATOM 1820 C C . GLN A 1 226 ? -61.328 -18.111 133.009 1.00 85.75 226 GLN A C 1
ATOM 1822 O O . GLN A 1 226 ? -61.330 -18.374 131.805 1.00 85.75 226 GLN A O 1
ATOM 1827 N N . HIS A 1 227 ? -61.183 -16.853 133.436 1.00 88.69 227 HIS A N 1
ATOM 1828 C CA . HIS A 1 227 ? -60.944 -15.720 132.541 1.00 88.69 227 HIS A CA 1
ATOM 1829 C C . HIS A 1 227 ? -59.580 -15.829 131.841 1.00 88.69 227 HIS A C 1
ATOM 1831 O O . HIS A 1 227 ? -59.519 -15.741 130.614 1.00 88.69 227 HIS A O 1
ATOM 1837 N N . MET A 1 228 ? -58.508 -16.112 132.586 1.00 85.81 228 MET A N 1
ATOM 1838 C CA . MET A 1 228 ? -57.163 -16.348 132.045 1.00 85.81 228 MET A CA 1
ATOM 1839 C C . MET A 1 228 ? -57.131 -17.551 131.092 1.00 85.81 228 MET A C 1
ATOM 1841 O O . MET A 1 228 ? -56.530 -17.478 130.022 1.00 85.81 228 MET A O 1
ATOM 1845 N N . GLN A 1 229 ? -57.831 -18.638 131.421 1.00 89.69 229 GLN A N 1
ATOM 1846 C CA . GLN A 1 229 ? -57.943 -19.819 130.563 1.00 89.69 229 GLN A CA 1
ATOM 1847 C C . GLN A 1 229 ? -58.700 -19.512 129.258 1.00 89.69 229 GLN A C 1
ATOM 1849 O O . GLN A 1 229 ? -58.285 -19.956 128.186 1.00 89.69 229 GLN A O 1
ATOM 1854 N N . ASN A 1 230 ? -59.750 -18.685 129.319 1.00 92.19 230 ASN A N 1
ATOM 1855 C CA . ASN A 1 230 ? -60.453 -18.183 128.136 1.00 92.19 230 ASN A CA 1
ATOM 1856 C C . ASN A 1 230 ? -59.573 -17.244 127.286 1.00 92.19 230 ASN A C 1
ATOM 1858 O O . ASN A 1 230 ? -59.579 -17.363 126.059 1.00 92.19 230 ASN A O 1
ATOM 1862 N N . GLN A 1 231 ? -58.783 -16.353 127.899 1.00 90.19 231 GLN A N 1
ATOM 1863 C CA . GLN A 1 231 ? -57.807 -15.526 127.173 1.00 90.19 231 GLN A CA 1
ATOM 1864 C C . GLN A 1 231 ? -56.746 -16.392 126.477 1.00 90.19 231 GLN A C 1
ATOM 1866 O O . GLN A 1 231 ? -56.472 -16.196 125.294 1.00 90.19 231 GLN A O 1
ATOM 1871 N N . LEU A 1 232 ? -56.193 -17.395 127.168 1.00 90.56 232 LEU A N 1
ATOM 1872 C CA . LEU A 1 232 ? -55.229 -18.340 126.595 1.00 90.56 232 LEU A CA 1
ATOM 1873 C C . LEU A 1 232 ? -55.825 -19.112 125.409 1.00 90.56 232 LEU A C 1
ATOM 1875 O O . LEU A 1 232 ? -55.167 -19.228 124.376 1.00 90.56 232 LEU A O 1
ATOM 1879 N N . ALA A 1 233 ? -57.077 -19.569 125.504 1.00 91.50 233 ALA A N 1
ATOM 1880 C CA . ALA A 1 233 ? -57.774 -20.221 124.394 1.00 91.50 233 ALA A CA 1
ATOM 1881 C C . ALA A 1 233 ? -57.978 -19.279 123.188 1.00 91.50 233 ALA A C 1
ATOM 1883 O O . ALA A 1 233 ? -57.791 -19.691 122.040 1.00 91.50 233 ALA A O 1
ATOM 1884 N N . GLN A 1 234 ? -58.298 -17.999 123.423 1.00 91.75 234 GLN A N 1
ATOM 1885 C CA . GLN A 1 234 ? -58.373 -16.992 122.358 1.00 91.75 234 GLN A CA 1
ATOM 1886 C C . GLN A 1 234 ? -57.000 -16.749 121.715 1.00 91.75 234 GLN A C 1
ATOM 1888 O O . GLN A 1 234 ? -56.891 -16.795 120.490 1.00 91.75 234 GLN A O 1
ATOM 1893 N N . ILE A 1 235 ? -55.942 -16.565 122.512 1.00 90.81 235 ILE A N 1
ATOM 1894 C CA . ILE A 1 235 ? -54.565 -16.377 122.025 1.00 90.81 235 ILE A CA 1
ATOM 1895 C C . ILE A 1 235 ? -54.112 -17.591 121.203 1.00 90.81 235 ILE A C 1
ATOM 1897 O O . ILE A 1 235 ? -53.589 -17.418 120.105 1.00 90.81 235 ILE A O 1
ATOM 1901 N N . GLN A 1 236 ? -54.385 -18.817 121.659 1.00 91.44 236 GLN A N 1
ATOM 1902 C CA . GLN A 1 236 ? -54.117 -20.041 120.895 1.00 91.44 236 GLN A CA 1
ATOM 1903 C C . GLN A 1 236 ? -54.874 -20.057 119.557 1.00 91.44 236 GLN A C 1
ATOM 1905 O O . GLN A 1 236 ? -54.270 -20.338 118.520 1.00 91.44 236 GLN A O 1
ATOM 1910 N N . GLN A 1 237 ? -56.160 -19.685 119.540 1.00 92.81 237 GLN A N 1
ATOM 1911 C CA . GLN A 1 237 ? -56.940 -19.599 118.302 1.00 92.81 237 GLN A CA 1
ATOM 1912 C C . GLN A 1 237 ? -56.407 -18.512 117.348 1.00 92.81 237 GLN A C 1
ATOM 1914 O O . GLN A 1 237 ? -56.407 -18.703 116.130 1.00 92.81 237 GLN A O 1
ATOM 1919 N N . HIS A 1 238 ? -55.935 -17.376 117.869 1.00 92.56 238 HIS A N 1
ATOM 1920 C CA . HIS A 1 238 ? -55.301 -16.324 117.071 1.00 92.56 238 HIS A CA 1
ATOM 1921 C C . HIS A 1 238 ? -53.944 -16.768 116.507 1.00 92.56 238 HIS A C 1
ATOM 1923 O O . HIS A 1 238 ? -53.704 -16.571 115.317 1.00 92.56 238 HIS A O 1
ATOM 1929 N N . THR A 1 239 ? -53.110 -17.450 117.295 1.00 92.00 239 THR A N 1
ATOM 1930 C CA . THR A 1 239 ? -51.843 -18.043 116.836 1.00 92.00 239 THR A CA 1
ATOM 1931 C C . THR A 1 239 ? -52.071 -19.084 115.739 1.00 92.00 239 THR A C 1
ATOM 1933 O O . THR A 1 239 ? -51.404 -19.031 114.709 1.00 92.00 239 THR A O 1
ATOM 1936 N N . GLN A 1 240 ? -53.062 -19.971 115.887 1.00 93.88 240 GLN A N 1
ATOM 1937 C CA . GLN A 1 240 ? -53.435 -20.936 114.843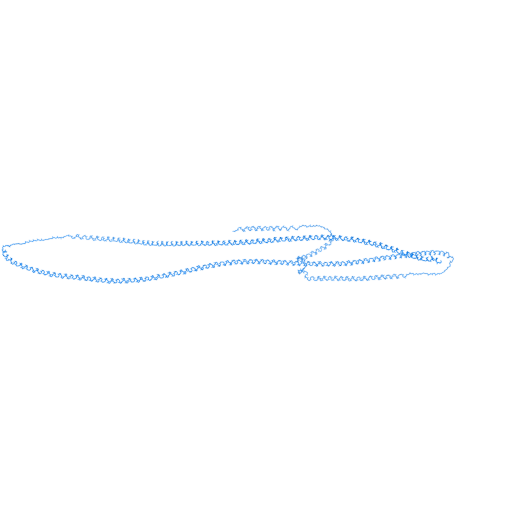 1.00 93.88 240 GLN A CA 1
ATOM 1938 C C . GLN A 1 240 ? -53.913 -20.243 113.557 1.00 93.88 240 GLN A C 1
ATOM 1940 O O . GLN A 1 240 ? -53.490 -20.611 112.462 1.00 93.88 240 GLN A O 1
ATOM 1945 N N . LYS A 1 241 ? -54.755 -19.203 113.665 1.00 94.62 241 LYS A N 1
ATOM 1946 C CA . LYS A 1 241 ? -55.178 -18.398 112.503 1.00 94.62 241 LYS A CA 1
ATOM 1947 C C . LYS A 1 241 ? -53.977 -17.749 111.810 1.00 94.62 241 LYS A C 1
ATOM 1949 O O . LYS A 1 241 ? -53.886 -17.841 110.588 1.00 94.62 241 LYS A O 1
ATOM 1954 N N . LEU A 1 242 ? -53.052 -17.161 112.574 1.00 93.88 242 LEU A N 1
ATOM 1955 C CA . LEU A 1 242 ? -51.830 -16.538 112.056 1.00 93.88 242 LEU A CA 1
ATOM 1956 C C . LEU A 1 242 ? -50.923 -17.554 111.348 1.00 93.88 242 LEU A C 1
ATOM 1958 O O . LEU A 1 242 ? -50.501 -17.295 110.223 1.00 93.88 242 LEU A O 1
ATOM 1962 N N . GLN A 1 243 ? -50.699 -18.730 111.941 1.00 94.44 243 GLN A N 1
ATOM 1963 C CA . GLN A 1 243 ? -49.961 -19.835 111.315 1.00 94.44 243 GLN A CA 1
ATOM 1964 C C . GLN A 1 243 ? -50.605 -20.264 109.988 1.00 94.44 243 GLN A C 1
ATOM 1966 O O . GLN A 1 243 ? -49.920 -20.320 108.969 1.00 94.44 243 GLN A O 1
ATOM 1971 N N . MET A 1 244 ? -51.926 -20.473 109.961 1.00 94.44 244 MET A N 1
ATOM 1972 C CA . MET A 1 244 ? -52.654 -20.839 108.738 1.00 94.44 244 MET A CA 1
ATOM 1973 C C . MET A 1 244 ? -52.634 -19.736 107.668 1.00 94.44 244 MET A C 1
ATOM 1975 O O . MET A 1 244 ? -52.655 -20.046 106.477 1.00 94.44 244 MET A O 1
ATOM 1979 N N . THR A 1 245 ? -52.597 -18.451 108.044 1.00 92.88 245 THR A N 1
ATOM 1980 C CA . THR A 1 245 ? -52.394 -17.357 107.076 1.00 92.88 245 THR A CA 1
ATOM 1981 C C . THR A 1 245 ? -50.951 -17.265 106.594 1.00 92.88 245 THR A C 1
ATOM 1983 O O . THR A 1 245 ? -50.739 -17.018 105.411 1.00 92.88 245 THR A O 1
ATOM 1986 N N . ASN A 1 246 ? -49.967 -17.520 107.460 1.00 94.31 246 ASN A N 1
ATOM 1987 C CA . ASN A 1 246 ? -48.555 -17.474 107.094 1.00 94.31 246 ASN A CA 1
ATOM 1988 C C . ASN A 1 246 ? -48.187 -18.622 106.141 1.00 94.31 246 ASN A C 1
ATOM 1990 O O . ASN A 1 246 ? -47.640 -18.361 105.080 1.00 94.31 246 ASN A O 1
ATOM 1994 N N . GLN A 1 247 ? -48.628 -19.854 106.421 1.00 94.94 247 GLN A N 1
ATOM 1995 C CA . GLN A 1 247 ? -48.484 -20.995 105.502 1.00 94.94 247 GLN A CA 1
ATOM 1996 C C . GLN A 1 247 ? -49.125 -20.731 104.129 1.00 94.94 247 GLN A C 1
ATOM 1998 O O . GLN A 1 247 ? -48.584 -21.116 103.092 1.00 94.94 247 GLN A O 1
ATOM 2003 N N . LYS A 1 248 ? -50.275 -20.039 104.097 1.00 95.38 248 LYS A N 1
ATOM 2004 C CA . LYS A 1 248 ? -50.899 -19.613 102.835 1.00 95.38 248 LYS A CA 1
ATOM 2005 C C . LYS A 1 248 ? -50.031 -18.594 102.099 1.00 95.38 248 LYS A C 1
ATOM 2007 O O . LYS A 1 248 ? -49.773 -18.807 100.918 1.00 95.38 248 LYS A O 1
ATOM 2012 N N . LEU A 1 249 ? -49.542 -17.557 102.785 1.00 93.50 249 LEU A N 1
ATOM 2013 C CA . LEU A 1 249 ? -48.645 -16.547 102.209 1.00 93.50 249 LEU A CA 1
ATOM 2014 C C . LEU A 1 249 ? -47.333 -17.159 101.696 1.00 93.50 249 LEU A C 1
ATOM 2016 O O . LEU A 1 249 ? -46.902 -16.838 100.591 1.00 93.50 249 LEU A O 1
ATOM 2020 N N . GLU A 1 250 ? -46.741 -18.093 102.440 1.00 94.00 250 GLU A N 1
ATOM 2021 C CA . GLU A 1 250 ? -45.576 -18.882 102.027 1.00 94.00 250 GLU A CA 1
ATOM 2022 C C . GLU A 1 250 ? -45.877 -19.688 100.758 1.00 94.00 250 GLU A C 1
ATOM 2024 O O . GLU A 1 250 ? -45.108 -19.623 99.799 1.00 94.00 250 GLU A O 1
ATOM 2029 N N . SER A 1 251 ? -47.023 -20.376 100.695 1.00 94.25 251 SER A N 1
ATOM 2030 C CA . SER A 1 251 ? -47.423 -21.135 99.502 1.00 94.25 251 SER A CA 1
ATOM 2031 C C . SER A 1 251 ? -47.655 -20.243 98.274 1.00 94.25 251 SER A C 1
ATOM 2033 O O . SER A 1 251 ? -47.224 -20.599 97.176 1.00 94.25 251 SER A O 1
ATOM 2035 N N . THR A 1 252 ? -48.245 -19.051 98.440 1.00 94.69 252 THR A N 1
ATOM 2036 C CA . THR A 1 252 ? -48.412 -18.089 97.339 1.00 94.69 252 THR A CA 1
ATOM 2037 C C . THR A 1 252 ? -47.089 -17.447 96.935 1.00 94.69 252 THR A C 1
ATOM 2039 O O . THR A 1 252 ? -46.842 -17.283 95.746 1.00 94.69 252 THR A O 1
ATOM 2042 N N . ASN A 1 253 ? -46.186 -17.162 97.879 1.00 94.12 253 ASN A N 1
ATOM 2043 C CA . ASN A 1 253 ? -44.848 -16.657 97.566 1.00 94.12 253 ASN A CA 1
ATOM 2044 C C . ASN A 1 253 ? -44.017 -17.704 96.813 1.00 94.12 253 ASN A C 1
ATOM 2046 O O . ASN A 1 253 ? -43.337 -17.357 95.853 1.00 94.12 253 ASN A O 1
ATOM 2050 N N . GLN A 1 254 ? -44.119 -18.989 97.168 1.00 95.94 254 GLN A N 1
ATOM 2051 C CA . GLN A 1 254 ? -43.502 -20.077 96.400 1.00 95.94 254 GLN A CA 1
ATOM 2052 C C . GLN A 1 254 ? -44.089 -20.197 94.983 1.00 95.94 254 GLN A C 1
ATOM 2054 O O . GLN A 1 254 ? -43.345 -20.467 94.043 1.00 95.94 254 GLN A O 1
ATOM 2059 N N . GLN A 1 255 ? -45.396 -19.975 94.803 1.00 95.56 255 GLN A N 1
ATOM 2060 C CA . GLN A 1 255 ? -46.022 -19.927 93.474 1.00 95.56 255 GLN A CA 1
ATOM 2061 C C . GLN A 1 255 ? -45.537 -18.716 92.662 1.00 95.56 255 GLN A C 1
ATOM 2063 O O . GLN A 1 255 ? -45.133 -18.886 91.513 1.00 95.56 255 GLN A O 1
ATOM 2068 N N . PHE A 1 256 ? -45.484 -17.520 93.256 1.00 94.88 256 PHE A N 1
ATOM 2069 C CA . PHE A 1 256 ? -44.940 -16.334 92.590 1.00 94.88 256 PHE A CA 1
ATOM 2070 C C . PHE A 1 256 ? -43.470 -16.528 92.200 1.00 94.88 256 PHE A C 1
ATOM 2072 O O . PHE A 1 256 ? -43.124 -16.295 91.046 1.00 94.88 256 PHE A O 1
ATOM 2079 N N . LEU A 1 257 ? -42.623 -17.043 93.097 1.00 96.06 257 LEU A N 1
ATOM 2080 C CA . LEU A 1 257 ? -41.216 -17.338 92.798 1.00 96.06 257 LEU A CA 1
ATOM 2081 C C . LEU A 1 257 ? -41.054 -18.345 91.648 1.00 96.06 257 LEU A C 1
ATOM 2083 O O . LEU A 1 257 ? -40.177 -18.151 90.810 1.00 96.06 257 LEU A O 1
ATOM 2087 N N . LYS A 1 258 ? -41.917 -19.369 91.557 1.00 96.19 258 LYS A N 1
ATOM 2088 C CA . LYS A 1 258 ? -41.949 -20.287 90.404 1.00 96.19 258 LYS A CA 1
ATOM 2089 C C . LYS A 1 258 ? -42.313 -19.561 89.113 1.00 96.19 258 LYS A C 1
ATOM 2091 O O . LYS A 1 258 ? -41.512 -19.585 88.189 1.00 96.19 258 LYS A O 1
ATOM 2096 N N . THR A 1 259 ? -43.428 -18.829 89.083 1.00 95.56 259 THR A N 1
ATOM 2097 C CA . THR A 1 259 ? -43.845 -18.096 87.869 1.00 95.56 259 THR A CA 1
ATOM 2098 C C . THR A 1 259 ? -42.829 -17.039 87.422 1.00 95.56 259 THR A C 1
ATOM 2100 O O . THR A 1 259 ? -42.630 -16.851 86.226 1.00 95.56 259 THR A O 1
ATOM 2103 N N . VAL A 1 260 ? -42.123 -16.391 88.356 1.00 95.44 260 VAL A N 1
ATOM 2104 C CA . VAL A 1 260 ? -41.034 -15.451 88.041 1.00 95.44 260 VAL A CA 1
ATOM 2105 C C . VAL A 1 260 ? -39.796 -16.180 87.512 1.00 95.44 260 VAL A C 1
ATOM 2107 O O . VAL A 1 260 ? -39.159 -15.677 86.587 1.00 95.44 260 VAL A O 1
ATOM 2110 N N . ALA A 1 261 ? -39.451 -17.358 88.042 1.00 94.50 261 ALA A N 1
ATOM 2111 C CA . ALA A 1 261 ? -38.353 -18.176 87.522 1.00 94.50 261 ALA A CA 1
ATOM 2112 C C . ALA A 1 261 ? -38.666 -18.733 86.119 1.00 94.50 261 ALA A C 1
ATOM 2114 O O . ALA A 1 261 ? -37.825 -18.643 85.227 1.00 94.50 261 ALA A O 1
ATOM 2115 N N . GLU A 1 262 ? -39.891 -19.224 85.910 1.00 95.56 262 GLU A N 1
ATOM 2116 C CA . GLU A 1 262 ? -40.428 -19.682 84.623 1.00 95.56 262 GLU A CA 1
ATOM 2117 C C . GLU A 1 262 ? -40.355 -18.549 83.585 1.00 95.56 262 GLU A C 1
ATOM 2119 O O . GLU A 1 262 ? -39.626 -18.676 82.600 1.00 95.56 262 GLU A O 1
ATOM 2124 N N . GLN A 1 263 ? -40.952 -17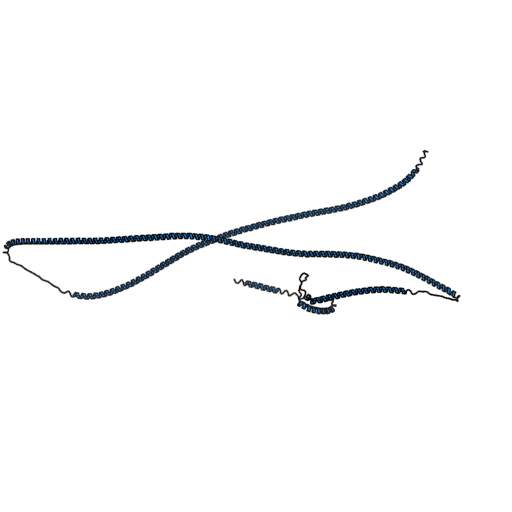.384 83.864 1.00 94.38 263 GLN A N 1
ATOM 2125 C CA . GLN A 1 263 ? -40.876 -16.202 82.989 1.00 94.38 263 GLN A CA 1
ATOM 2126 C C . GLN A 1 263 ? -39.438 -15.708 82.761 1.00 94.38 263 GLN A C 1
ATOM 2128 O O . GLN A 1 263 ? -39.110 -15.246 81.669 1.00 94.38 263 GLN A O 1
ATOM 2133 N N . SER A 1 264 ? -38.555 -15.808 83.760 1.00 94.75 264 SER A N 1
ATOM 2134 C CA . SER A 1 264 ? -37.138 -15.450 83.593 1.00 94.75 264 SER A CA 1
ATOM 2135 C C . SER A 1 264 ? -36.415 -16.413 82.649 1.00 94.75 264 SER A C 1
ATOM 2137 O O . SER A 1 264 ? -35.576 -15.973 81.862 1.00 94.75 264 SER A O 1
ATOM 2139 N N . SER A 1 265 ? -36.758 -17.706 82.688 1.00 95.31 265 SER A N 1
ATOM 2140 C CA . SER A 1 265 ? -36.217 -18.708 81.766 1.00 95.31 265 SER A CA 1
ATOM 2141 C C . SER A 1 265 ? -36.747 -18.526 80.340 1.00 95.31 265 SER A C 1
ATOM 2143 O O . SER A 1 265 ? -35.941 -18.482 79.415 1.00 95.31 265 SER A O 1
ATOM 2145 N N . GLU A 1 266 ? -38.051 -18.275 80.162 1.00 96.31 266 GLU A N 1
ATOM 2146 C CA . GLU A 1 266 ? -38.650 -17.937 78.860 1.00 96.31 266 GLU A CA 1
ATOM 2147 C C . GLU A 1 266 ? -38.018 -16.670 78.259 1.00 96.31 266 GLU A C 1
ATOM 2149 O O . GLU A 1 266 ? -37.668 -16.634 77.078 1.00 96.31 266 GLU A O 1
ATOM 2154 N N . LEU A 1 267 ? -37.817 -15.625 79.072 1.00 95.06 267 LEU A N 1
ATOM 2155 C CA . LEU A 1 267 ? -37.170 -14.387 78.635 1.00 95.06 267 LEU A CA 1
ATOM 2156 C C . LEU A 1 267 ? -35.714 -14.607 78.213 1.00 95.06 267 LEU A C 1
ATOM 2158 O O . LEU A 1 267 ? -35.280 -13.991 77.237 1.00 95.06 267 LEU A O 1
ATOM 2162 N N . GLU A 1 268 ? -34.951 -15.452 78.910 1.00 96.00 268 GLU A N 1
ATOM 2163 C CA . GLU A 1 268 ? -33.565 -15.730 78.523 1.00 96.00 268 GLU A CA 1
ATOM 2164 C C . GLU A 1 268 ? -33.461 -16.696 77.334 1.00 96.00 268 GLU A C 1
ATOM 2166 O O . GLU A 1 268 ? -32.580 -16.524 76.488 1.00 96.00 268 GLU A O 1
ATOM 2171 N N . GLU A 1 269 ? -34.413 -17.618 77.170 1.00 96.31 269 GLU A N 1
ATOM 2172 C CA . GLU A 1 269 ? -34.525 -18.425 75.955 1.00 96.31 269 GLU A CA 1
ATOM 2173 C C . GLU A 1 269 ? -34.846 -17.541 74.739 1.00 96.31 269 GLU A C 1
ATOM 2175 O O . GLU A 1 269 ? -34.105 -17.571 73.754 1.00 96.31 269 GLU A O 1
ATOM 2180 N N . LEU A 1 270 ? -35.843 -16.652 74.831 1.00 96.12 270 LEU A N 1
ATOM 2181 C CA . LEU A 1 270 ? -36.165 -15.675 73.781 1.00 96.12 270 LEU A CA 1
ATOM 2182 C C . LEU A 1 270 ? -34.987 -14.729 73.483 1.00 96.12 270 LEU A C 1
ATOM 2184 O O . LEU A 1 270 ? -34.743 -14.383 72.323 1.00 96.12 270 LEU A O 1
ATOM 2188 N N . ARG A 1 271 ? -34.198 -14.339 74.495 1.00 96.06 271 ARG A N 1
ATOM 2189 C CA . ARG A 1 271 ? -32.941 -13.589 74.299 1.00 96.06 271 ARG A CA 1
ATOM 2190 C C . ARG A 1 271 ? -31.863 -14.426 73.613 1.00 96.06 271 ARG A C 1
ATOM 2192 O O . ARG A 1 271 ? -31.083 -13.857 72.848 1.00 96.06 271 ARG A O 1
ATOM 2199 N N . SER A 1 272 ? -31.781 -15.732 73.863 1.00 96.31 272 SER A N 1
ATOM 2200 C CA . SER A 1 272 ? -30.839 -16.628 73.180 1.00 96.31 272 SER A CA 1
ATOM 2201 C C . SER A 1 272 ? -31.220 -16.813 71.704 1.00 96.31 272 SER A C 1
ATOM 2203 O O . SER A 1 272 ? -30.387 -16.575 70.829 1.00 96.31 272 SER A O 1
ATOM 2205 N N . GLN A 1 273 ? -32.502 -17.056 71.414 1.00 96.00 273 GLN A N 1
ATOM 2206 C CA . GLN A 1 273 ? -33.055 -17.149 70.061 1.00 96.00 273 GLN A CA 1
ATOM 2207 C C . GLN A 1 273 ? -32.870 -15.826 69.289 1.00 96.00 273 GLN A C 1
ATOM 2209 O O . GLN A 1 273 ? -32.454 -15.824 68.128 1.00 96.00 273 GLN A O 1
ATOM 2214 N N . LEU A 1 274 ? -33.079 -14.672 69.938 1.00 95.38 274 LEU A N 1
ATOM 2215 C CA . LEU A 1 274 ? -32.824 -13.353 69.340 1.00 95.38 274 LEU A CA 1
ATOM 2216 C C . LEU A 1 274 ? -31.327 -13.081 69.097 1.00 95.38 274 LEU A C 1
ATOM 2218 O O . LEU A 1 274 ? -30.977 -12.360 68.161 1.00 95.38 274 LEU A O 1
ATOM 2222 N N . ARG A 1 275 ? -30.427 -13.629 69.925 1.00 96.56 275 ARG A N 1
ATOM 2223 C CA . ARG A 1 275 ? -28.972 -13.565 69.697 1.00 96.56 275 ARG A CA 1
ATOM 2224 C C . ARG A 1 275 ? -28.566 -14.443 68.510 1.00 96.56 275 ARG A C 1
ATOM 2226 O O . ARG A 1 275 ? -27.837 -13.962 67.643 1.00 96.56 275 ARG A O 1
ATOM 2233 N N . GLN A 1 276 ? -29.088 -15.667 68.428 1.00 96.44 276 GLN A N 1
ATOM 2234 C CA . GLN A 1 276 ? -28.823 -16.602 67.334 1.00 96.44 276 GLN A CA 1
ATOM 2235 C C . GLN A 1 276 ? -29.343 -16.078 65.987 1.00 96.44 276 GLN A C 1
ATOM 2237 O O . GLN A 1 276 ? -28.557 -15.931 65.055 1.00 96.44 276 GLN A O 1
ATOM 2242 N N . THR A 1 277 ? -30.617 -15.691 65.895 1.00 95.19 277 THR A N 1
ATOM 2243 C CA . THR A 1 277 ? -31.211 -15.172 64.644 1.00 95.19 277 THR A CA 1
ATOM 2244 C C . THR A 1 277 ? -30.510 -13.909 64.127 1.00 95.19 277 THR A C 1
ATOM 2246 O O . THR A 1 277 ? -30.347 -13.745 62.919 1.00 95.19 277 THR A O 1
ATOM 2249 N N . LYS A 1 278 ? -30.000 -13.036 65.011 1.00 96.81 278 LYS A N 1
ATOM 2250 C CA . LYS A 1 278 ? -29.145 -11.894 64.619 1.00 96.81 278 LYS A CA 1
ATOM 2251 C C . LYS A 1 278 ? -27.781 -12.321 64.070 1.00 96.81 278 LYS A C 1
ATOM 2253 O O . LYS A 1 278 ? -27.241 -11.639 63.197 1.00 96.81 278 LYS A O 1
ATOM 2258 N N . LEU A 1 279 ? -27.202 -13.408 64.577 1.00 96.44 279 LEU A N 1
ATOM 2259 C CA . LEU A 1 279 ? -25.932 -13.956 64.093 1.00 96.44 279 LEU A CA 1
ATOM 2260 C C . LEU A 1 279 ? -26.128 -14.647 62.735 1.00 96.44 279 LEU A C 1
ATOM 2262 O O . LEU A 1 279 ? -25.374 -14.383 61.798 1.00 96.44 279 LEU A O 1
ATOM 2266 N N . GLU A 1 280 ? -27.200 -15.423 62.585 1.00 95.56 280 GLU A N 1
ATOM 2267 C CA . GLU A 1 280 ? -27.635 -16.010 61.314 1.00 95.56 280 GLU A CA 1
ATOM 2268 C C . GLU A 1 280 ? -27.897 -14.922 60.263 1.00 95.56 280 GLU A C 1
ATOM 2270 O O . GLU A 1 280 ? -27.325 -14.987 59.171 1.00 95.56 280 GLU A O 1
ATOM 2275 N N . GLN A 1 281 ? -28.643 -13.864 60.616 1.00 95.81 281 GLN A N 1
ATOM 2276 C CA . GLN A 1 281 ? -28.881 -12.702 59.755 1.00 95.81 281 GLN A CA 1
ATOM 2277 C C . GLN A 1 281 ? -27.563 -12.067 59.290 1.00 95.81 281 GLN A C 1
ATOM 2279 O O . GLN A 1 281 ? -27.382 -11.869 58.088 1.00 95.81 281 GLN A O 1
ATOM 2284 N N . ARG A 1 282 ? -26.613 -11.810 60.201 1.00 96.44 282 ARG A N 1
ATOM 2285 C CA . ARG A 1 282 ? -25.273 -11.299 59.850 1.00 96.44 282 ARG A CA 1
ATOM 2286 C C . ARG A 1 282 ? -24.534 -12.240 58.893 1.00 96.44 282 ARG A C 1
ATOM 2288 O O . ARG A 1 282 ? -24.023 -11.775 57.881 1.00 96.44 282 ARG A O 1
ATOM 2295 N N . SER A 1 283 ? -24.548 -13.548 59.154 1.00 95.69 283 SER A N 1
ATOM 2296 C CA . SER A 1 283 ? -23.910 -14.548 58.281 1.00 95.69 283 SER A CA 1
ATOM 2297 C C . SER A 1 283 ? -24.560 -14.661 56.895 1.00 95.69 283 SER A C 1
ATOM 2299 O O . SER A 1 283 ? -23.902 -15.042 55.931 1.00 95.69 283 SER A O 1
ATOM 2301 N N . SER A 1 284 ? -25.854 -14.344 56.778 1.00 93.31 284 SER A N 1
ATOM 2302 C CA . SER A 1 284 ? -26.553 -14.279 55.491 1.00 93.31 284 SER A CA 1
ATOM 2303 C C . SER A 1 284 ? -26.246 -12.979 54.743 1.00 93.31 284 SER A C 1
ATOM 2305 O O . SER A 1 284 ? -26.063 -13.013 53.530 1.00 93.31 284 SER A O 1
ATOM 2307 N N . ALA A 1 285 ? -26.091 -11.857 55.456 1.00 95.38 285 ALA A N 1
ATOM 2308 C CA . ALA A 1 285 ? -25.698 -10.579 54.871 1.00 95.38 285 ALA A CA 1
ATOM 2309 C C . ALA A 1 285 ? -24.278 -10.636 54.283 1.00 95.38 285 ALA A C 1
ATOM 2311 O O . ALA A 1 285 ? -24.094 -10.246 53.132 1.00 95.38 285 ALA A O 1
ATOM 2312 N N . THR A 1 286 ? -23.301 -11.211 54.999 1.00 95.81 286 THR A N 1
ATOM 2313 C CA . THR A 1 286 ? -21.936 -11.376 54.463 1.00 95.81 286 THR A CA 1
ATOM 2314 C C . THR A 1 286 ? -21.913 -12.273 53.225 1.00 95.81 286 THR A C 1
ATOM 2316 O O . THR A 1 286 ? -21.280 -11.916 52.237 1.00 95.81 286 THR A O 1
ATOM 2319 N N . LYS A 1 287 ? -22.685 -13.371 53.209 1.00 96.62 287 LYS A N 1
ATOM 2320 C CA . LYS A 1 287 ? -22.840 -14.231 52.018 1.00 96.62 287 LYS A CA 1
ATOM 2321 C C . LYS A 1 287 ? -23.467 -13.490 50.833 1.00 96.62 287 LYS A C 1
ATOM 2323 O O . LYS A 1 287 ? -23.055 -13.703 49.697 1.00 96.62 287 LYS A O 1
ATOM 2328 N N . VAL A 1 288 ? -24.437 -12.603 51.070 1.00 96.38 288 VAL A N 1
ATOM 2329 C CA . VAL A 1 288 ? -25.025 -11.756 50.016 1.00 96.38 288 VAL A CA 1
ATOM 2330 C C . VAL A 1 288 ? -24.009 -10.735 49.494 1.00 96.38 288 VAL A C 1
ATOM 2332 O O . VAL A 1 288 ? -23.926 -10.540 48.281 1.00 96.38 288 VAL A O 1
ATOM 2335 N N . GLU A 1 289 ? -23.188 -10.129 50.355 1.00 96.50 289 GLU A N 1
ATOM 2336 C CA . GLU A 1 289 ? -22.082 -9.265 49.919 1.00 96.50 289 GLU A CA 1
ATOM 2337 C C . GLU A 1 289 ? -21.033 -10.032 49.099 1.00 96.50 289 GLU A C 1
ATOM 2339 O O . GLU A 1 289 ? -20.611 -9.554 48.048 1.00 96.50 289 GLU A O 1
ATOM 2344 N N . GLU A 1 290 ? -20.639 -11.230 49.535 1.00 96.75 290 GLU A N 1
ATOM 2345 C CA . GLU A 1 290 ? -19.716 -12.118 48.816 1.00 96.75 290 GLU A CA 1
ATOM 2346 C C . GLU A 1 290 ? -20.271 -12.506 47.440 1.00 96.75 290 GLU A C 1
ATOM 2348 O O . GLU A 1 290 ? -19.585 -12.333 46.432 1.00 96.75 290 GLU A O 1
ATOM 2353 N N . MET A 1 291 ? -21.536 -12.937 47.366 1.00 94.69 291 MET A N 1
ATOM 2354 C CA . MET A 1 291 ? -22.223 -13.208 46.097 1.00 94.69 291 MET A CA 1
ATOM 2355 C C . MET A 1 291 ? -22.301 -11.966 45.201 1.00 94.69 291 MET A C 1
ATOM 2357 O O . MET A 1 291 ? -22.106 -12.078 43.993 1.00 94.69 291 MET A O 1
ATOM 2361 N N . THR A 1 292 ? -22.528 -10.779 45.768 1.00 96.50 292 THR A N 1
ATOM 2362 C CA . THR A 1 292 ? -22.576 -9.518 45.007 1.00 96.50 292 THR A CA 1
ATOM 2363 C C . THR A 1 292 ? -21.201 -9.163 44.433 1.00 96.50 292 THR A C 1
ATOM 2365 O O . THR A 1 292 ? -21.098 -8.812 43.259 1.00 96.50 292 THR A O 1
ATOM 2368 N N . ARG A 1 293 ? -20.121 -9.331 45.212 1.00 98.00 293 ARG A N 1
ATOM 2369 C CA . ARG A 1 293 ? -18.736 -9.147 44.735 1.00 98.00 293 ARG A CA 1
ATOM 2370 C C . ARG A 1 293 ? -18.363 -10.180 43.666 1.00 98.00 293 ARG A C 1
ATOM 2372 O O . ARG A 1 293 ? -17.691 -9.831 42.701 1.00 98.00 293 ARG A O 1
ATOM 2379 N N . LEU A 1 294 ? -18.812 -11.430 43.800 1.00 97.12 294 LEU A N 1
ATOM 2380 C CA . LEU A 1 294 ? -18.606 -12.476 42.791 1.00 97.12 294 LEU A CA 1
ATOM 2381 C C . LEU A 1 294 ? -19.350 -12.167 41.484 1.00 97.12 294 LEU A C 1
ATOM 2383 O O . LEU A 1 294 ? -18.755 -12.292 40.417 1.00 97.12 294 LEU A O 1
ATOM 2387 N N . LEU A 1 295 ? -20.604 -11.707 41.555 1.00 95.00 295 LEU A N 1
ATOM 2388 C CA . LEU A 1 295 ? -21.368 -11.270 40.382 1.00 95.00 295 LEU A CA 1
ATOM 2389 C C . LEU A 1 295 ? -20.693 -10.087 39.676 1.00 95.00 295 LEU A C 1
ATOM 2391 O O . LEU A 1 295 ? -20.514 -10.144 38.462 1.00 95.00 295 LEU A O 1
ATOM 2395 N N . GLN A 1 296 ? -20.237 -9.074 40.424 1.00 96.56 296 GLN A N 1
ATOM 2396 C CA . GLN A 1 296 ? -19.480 -7.955 39.853 1.00 96.56 296 GLN A CA 1
ATOM 2397 C C . GLN A 1 296 ? -18.183 -8.439 39.188 1.00 96.56 296 GLN A C 1
ATOM 2399 O O . GLN A 1 296 ? -17.932 -8.105 38.038 1.00 96.56 296 GLN A O 1
ATOM 2404 N N . ASN A 1 297 ? -17.398 -9.299 39.848 1.00 97.44 297 ASN A N 1
ATOM 2405 C CA . ASN A 1 297 ? -16.169 -9.862 39.274 1.00 97.44 297 ASN A CA 1
ATOM 2406 C C . ASN A 1 297 ? -16.416 -10.662 37.980 1.00 97.44 297 ASN A C 1
ATOM 2408 O O . ASN A 1 297 ? -15.573 -10.642 37.084 1.00 97.44 297 ASN A O 1
ATOM 2412 N N . VAL A 1 298 ? -17.544 -11.372 37.871 1.00 96.31 298 VAL A N 1
ATOM 2413 C CA . VAL A 1 298 ? -17.941 -12.086 36.644 1.00 96.31 298 VAL A CA 1
ATOM 2414 C C . VAL A 1 298 ? -18.392 -11.108 35.555 1.00 96.31 298 VAL A C 1
ATOM 2416 O O . VAL A 1 298 ? -18.053 -11.310 34.391 1.00 96.31 298 VAL A O 1
ATOM 2419 N N . GLN A 1 299 ? -19.094 -10.031 35.911 1.00 96.56 299 GLN A N 1
ATOM 2420 C CA . GLN A 1 299 ? -19.519 -8.996 34.966 1.00 96.56 299 GLN A CA 1
ATOM 2421 C C . GLN A 1 299 ? -18.330 -8.177 34.432 1.00 96.56 299 GLN A C 1
ATOM 2423 O O . GLN A 1 299 ? -18.224 -7.978 33.226 1.00 96.56 299 GLN A O 1
ATOM 2428 N N . ASP A 1 300 ? -17.381 -7.808 35.293 1.00 97.00 300 ASP A N 1
ATOM 2429 C CA . ASP A 1 300 ? -16.092 -7.206 34.928 1.00 97.00 300 ASP A CA 1
ATOM 2430 C C . ASP A 1 300 ? -15.279 -8.112 33.983 1.00 97.00 300 ASP A C 1
ATOM 2432 O O . ASP A 1 300 ? -14.647 -7.638 33.039 1.00 97.00 300 ASP A O 1
ATOM 2436 N N . GLN A 1 301 ? -15.271 -9.429 34.231 1.00 95.31 301 GLN A N 1
ATOM 2437 C CA . GLN A 1 301 ? -14.617 -10.397 33.344 1.00 95.31 301 GLN A CA 1
ATOM 2438 C C . GLN A 1 301 ? -15.342 -10.524 32.002 1.00 95.31 301 GLN A C 1
ATOM 2440 O O . GLN A 1 301 ? -14.678 -10.635 30.976 1.00 95.31 301 GLN A O 1
ATOM 2445 N N . MET A 1 302 ? -16.677 -10.488 31.992 1.00 94.75 302 MET A N 1
ATOM 2446 C CA . MET A 1 302 ? -17.481 -10.502 30.767 1.00 94.75 302 MET A CA 1
ATOM 2447 C C . MET A 1 302 ? -17.181 -9.272 29.905 1.00 94.75 302 MET A C 1
ATOM 2449 O O . MET A 1 302 ? -16.847 -9.432 28.737 1.00 94.75 302 MET A O 1
ATOM 2453 N N . GLN A 1 303 ? -17.171 -8.076 30.500 1.00 95.88 303 GLN A N 1
ATOM 2454 C CA . GLN A 1 303 ? -16.834 -6.829 29.804 1.00 95.88 303 GLN A CA 1
ATOM 2455 C C . GLN A 1 303 ? -15.422 -6.865 29.212 1.00 95.88 303 GLN A C 1
ATOM 2457 O O . GLN A 1 303 ? -15.259 -6.600 28.027 1.00 95.88 303 GLN A O 1
ATOM 2462 N N . ARG A 1 304 ? -14.410 -7.305 29.974 1.00 97.00 304 ARG A N 1
ATOM 2463 C CA . ARG A 1 304 ? -13.039 -7.457 29.442 1.00 97.00 304 ARG A CA 1
ATOM 2464 C C . ARG A 1 304 ? -12.952 -8.481 28.307 1.00 97.00 304 ARG A C 1
ATOM 2466 O O . ARG A 1 304 ? -12.159 -8.302 27.394 1.00 97.00 304 ARG A O 1
ATOM 2473 N N . ARG A 1 305 ? -13.772 -9.540 28.331 1.00 94.94 305 ARG A N 1
ATOM 2474 C CA . ARG A 1 305 ? -13.862 -10.517 27.230 1.00 94.94 305 ARG A CA 1
ATOM 2475 C C . ARG A 1 305 ? -14.558 -9.954 25.992 1.00 94.94 305 ARG A C 1
ATOM 2477 O O . ARG A 1 305 ? -14.186 -10.334 24.887 1.00 94.94 305 ARG A O 1
ATOM 2484 N N . GLU A 1 306 ? -15.539 -9.074 26.163 1.00 94.00 306 GLU A N 1
ATOM 2485 C CA . GLU A 1 306 ? -16.174 -8.334 25.068 1.00 94.00 306 GLU A CA 1
ATOM 2486 C C . GLU A 1 306 ? -15.194 -7.311 24.465 1.00 94.00 306 GLU A C 1
ATOM 2488 O O . GLU A 1 306 ? -15.038 -7.261 23.246 1.00 94.00 306 GLU A O 1
ATOM 2493 N N . GLU A 1 307 ? -14.448 -6.580 25.299 1.00 95.56 307 GLU A N 1
ATOM 2494 C CA . GLU A 1 307 ? -13.355 -5.688 24.884 1.00 95.56 307 GLU A CA 1
ATOM 2495 C C . GLU A 1 307 ? -12.271 -6.463 24.107 1.00 95.56 307 GLU A C 1
ATOM 2497 O O . GLU A 1 307 ? -12.045 -6.156 22.934 1.00 95.56 307 GLU A O 1
ATOM 2502 N N . ASP A 1 308 ? -11.696 -7.529 24.687 1.00 96.00 308 ASP A N 1
ATOM 2503 C CA . ASP A 1 308 ? -10.736 -8.444 24.035 1.00 96.00 308 ASP A CA 1
ATOM 2504 C C . ASP A 1 308 ? -11.242 -8.920 22.658 1.00 96.00 308 ASP A C 1
ATOM 2506 O O . ASP A 1 308 ? -10.485 -8.953 21.682 1.00 96.00 308 ASP A O 1
ATOM 2510 N N . ALA A 1 309 ? -12.523 -9.304 22.570 1.00 94.44 309 ALA A N 1
ATOM 2511 C CA . ALA A 1 309 ? -13.138 -9.805 21.344 1.00 94.44 309 ALA A CA 1
ATOM 2512 C C . ALA A 1 309 ? -13.313 -8.706 20.285 1.00 94.44 309 ALA A C 1
ATOM 2514 O O . ALA A 1 309 ? -13.014 -8.944 19.115 1.00 94.44 309 ALA A O 1
ATOM 2515 N N . THR A 1 310 ? -13.733 -7.496 20.672 1.00 94.38 310 THR A N 1
ATOM 2516 C CA . THR A 1 310 ? -13.825 -6.361 19.735 1.00 94.38 310 THR A CA 1
ATOM 2517 C C . THR A 1 310 ? -12.451 -5.898 19.250 1.00 94.38 310 THR A C 1
ATOM 2519 O O . THR A 1 310 ? -12.298 -5.591 18.066 1.00 94.38 310 THR A O 1
ATOM 2522 N N . GLU A 1 311 ? -11.414 -5.930 20.097 1.00 94.88 311 GLU A N 1
ATOM 2523 C CA . GLU A 1 311 ? -10.045 -5.685 19.637 1.00 94.88 311 GLU A CA 1
ATOM 2524 C C . GLU A 1 311 ? -9.542 -6.795 18.699 1.00 94.88 311 GLU A C 1
ATOM 2526 O O . GLU A 1 311 ? -8.845 -6.509 17.723 1.00 94.88 311 GLU A O 1
ATOM 2531 N N . ALA A 1 312 ? -9.858 -8.065 18.982 1.00 93.62 312 ALA A N 1
ATOM 2532 C CA . ALA A 1 312 ? -9.497 -9.191 18.122 1.00 93.62 312 ALA A CA 1
ATOM 2533 C C . ALA A 1 312 ? -10.165 -9.077 16.742 1.00 93.62 312 ALA A C 1
ATOM 2535 O O . ALA A 1 312 ? -9.468 -9.164 15.731 1.00 93.62 312 ALA A O 1
ATOM 2536 N N . GLN A 1 313 ? -11.464 -8.769 16.699 1.00 93.38 313 GLN A N 1
ATOM 2537 C CA . GLN A 1 313 ? -12.189 -8.494 15.457 1.00 93.38 313 GLN A CA 1
ATOM 2538 C C . GLN A 1 313 ? -11.589 -7.289 14.714 1.00 93.38 313 GLN A C 1
ATOM 2540 O O . GLN A 1 313 ? -11.340 -7.372 13.516 1.00 93.38 313 GLN A O 1
ATOM 2545 N N . GLY A 1 314 ? -11.258 -6.192 15.405 1.00 95.56 314 GLY A N 1
ATOM 2546 C CA . GLY A 1 314 ? -10.604 -5.033 14.783 1.00 95.56 314 GLY A CA 1
ATOM 2547 C C . GLY A 1 314 ? -9.221 -5.350 14.188 1.00 95.56 314 GLY A C 1
ATOM 2548 O O . GLY A 1 314 ? -8.843 -4.796 13.152 1.00 95.56 314 GLY A O 1
ATOM 2549 N N . ARG A 1 315 ? -8.468 -6.276 14.800 1.00 95.12 315 ARG A N 1
ATOM 2550 C CA . ARG A 1 315 ? -7.196 -6.802 14.261 1.00 95.12 315 ARG A CA 1
ATOM 2551 C C . ARG A 1 315 ? -7.422 -7.695 13.036 1.00 95.12 315 ARG A C 1
ATOM 2553 O O . ARG A 1 315 ? -6.645 -7.611 12.085 1.00 95.12 315 ARG A O 1
ATOM 2560 N N . GLU A 1 316 ? -8.472 -8.513 13.045 1.00 94.19 316 GLU A N 1
ATOM 2561 C CA . GLU A 1 316 ? -8.879 -9.370 11.925 1.00 94.19 316 GLU A CA 1
ATOM 2562 C C . GLU A 1 316 ? -9.344 -8.531 10.724 1.00 94.19 316 GLU A C 1
ATOM 2564 O O . GLU A 1 316 ? -8.782 -8.663 9.638 1.00 94.19 316 GLU A O 1
ATOM 2569 N N . GLU A 1 317 ? -10.244 -7.565 10.926 1.00 95.31 317 GLU A N 1
ATOM 2570 C CA . GLU A 1 317 ? -10.703 -6.634 9.886 1.00 95.31 317 GLU A CA 1
ATOM 2571 C C . GLU A 1 317 ? -9.547 -5.824 9.270 1.00 95.31 317 GLU A C 1
ATOM 2573 O O . GLU A 1 317 ? -9.499 -5.626 8.053 1.00 95.31 317 GLU A O 1
ATOM 2578 N N . ALA A 1 318 ? -8.571 -5.387 10.076 1.00 95.62 318 ALA A N 1
ATOM 2579 C CA . ALA A 1 318 ? -7.367 -4.715 9.580 1.00 95.62 318 ALA A CA 1
ATOM 2580 C C . ALA A 1 318 ? -6.448 -5.660 8.775 1.00 95.62 318 ALA A C 1
ATOM 2582 O O . ALA A 1 318 ? -5.820 -5.236 7.797 1.00 95.62 318 ALA A O 1
ATOM 2583 N N . SER A 1 319 ? -6.379 -6.940 9.156 1.00 94.00 319 SER A N 1
ATOM 2584 C CA . SER A 1 319 ? -5.673 -7.983 8.402 1.00 94.00 319 SER A CA 1
ATOM 2585 C C . SER A 1 319 ? -6.351 -8.260 7.057 1.00 94.00 319 SER A C 1
ATOM 2587 O O . SER A 1 319 ? -5.677 -8.282 6.025 1.00 94.00 319 SER A O 1
ATOM 2589 N N . ASP A 1 320 ? -7.679 -8.366 7.034 1.00 97.12 320 ASP A N 1
ATOM 2590 C CA . ASP A 1 320 ? -8.472 -8.588 5.823 1.00 97.12 320 ASP A CA 1
ATOM 2591 C C . ASP A 1 320 ? -8.403 -7.405 4.854 1.00 97.12 320 ASP A C 1
ATOM 2593 O O . ASP A 1 320 ? -8.186 -7.598 3.656 1.00 97.12 320 ASP A O 1
ATOM 2597 N N . GLN A 1 321 ? -8.472 -6.168 5.352 1.00 96.69 321 GLN A N 1
ATOM 2598 C CA . GLN A 1 321 ? -8.239 -4.974 4.530 1.00 96.69 321 GLN A CA 1
ATOM 2599 C C . GLN A 1 321 ? -6.843 -4.995 3.886 1.00 96.69 321 GLN A C 1
ATOM 2601 O O . GLN A 1 321 ? -6.699 -4.699 2.696 1.00 96.69 321 GLN A O 1
ATOM 2606 N N . ARG A 1 322 ? -5.808 -5.400 4.634 1.00 97.12 322 ARG A N 1
ATOM 2607 C CA . ARG A 1 322 ? -4.440 -5.553 4.112 1.00 97.12 322 ARG A CA 1
ATOM 2608 C C . ARG A 1 322 ? -4.334 -6.695 3.095 1.00 97.12 322 ARG A C 1
ATOM 2610 O O . ARG A 1 322 ? -3.646 -6.548 2.086 1.00 97.12 322 ARG A O 1
ATOM 2617 N N . LEU A 1 323 ? -5.023 -7.811 3.320 1.00 96.94 323 LEU A N 1
ATOM 2618 C CA . LEU A 1 323 ? -5.069 -8.954 2.408 1.00 96.94 323 LEU A CA 1
ATOM 2619 C C . LEU A 1 323 ? -5.783 -8.594 1.095 1.00 96.94 323 LEU A C 1
ATOM 2621 O O . LEU A 1 323 ? -5.268 -8.904 0.020 1.00 96.94 323 LEU A O 1
ATOM 2625 N N . GLN A 1 324 ? -6.892 -7.855 1.152 1.00 96.88 324 GLN A N 1
ATOM 2626 C CA . GLN A 1 324 ? -7.584 -7.319 -0.026 1.00 96.88 324 GLN A CA 1
ATOM 2627 C C . GLN A 1 324 ? -6.697 -6.343 -0.820 1.00 96.88 324 GLN A C 1
ATOM 2629 O O . GLN A 1 324 ? -6.620 -6.447 -2.047 1.00 96.88 324 GLN A O 1
ATOM 2634 N N . GLN A 1 325 ? -5.966 -5.448 -0.144 1.00 96.94 325 GLN A N 1
ATOM 2635 C CA . GLN A 1 325 ? -4.991 -4.550 -0.785 1.00 96.94 325 GLN A CA 1
ATOM 2636 C C . GLN A 1 325 ? -3.869 -5.329 -1.492 1.00 96.94 325 GLN A C 1
ATOM 2638 O O . GLN A 1 325 ? -3.538 -5.030 -2.641 1.00 96.94 325 GLN A O 1
ATOM 2643 N N . LEU A 1 326 ? -3.316 -6.364 -0.848 1.00 97.00 326 LEU A N 1
ATOM 2644 C CA . LEU A 1 326 ? -2.290 -7.227 -1.443 1.00 97.00 326 LEU A CA 1
ATOM 2645 C C . LEU A 1 326 ? -2.833 -8.025 -2.640 1.00 97.00 326 LEU A C 1
ATOM 2647 O O . LEU A 1 326 ? -2.164 -8.103 -3.668 1.00 97.00 326 LEU A O 1
ATOM 2651 N N . GLN A 1 327 ? -4.060 -8.550 -2.566 1.00 97.00 327 GLN A N 1
ATOM 2652 C CA . GLN A 1 327 ? -4.714 -9.207 -3.704 1.00 97.00 327 GLN A CA 1
ATOM 2653 C C . GLN A 1 327 ? -4.966 -8.247 -4.877 1.00 97.00 327 GLN A C 1
ATOM 2655 O O . GLN A 1 327 ? -4.813 -8.644 -6.033 1.00 97.00 327 GLN A O 1
ATOM 2660 N N . ALA A 1 328 ? -5.338 -6.991 -4.612 1.00 96.38 328 ALA A N 1
ATOM 2661 C CA . ALA A 1 328 ? -5.500 -5.974 -5.650 1.00 96.38 328 ALA A CA 1
ATOM 2662 C C . ALA A 1 328 ? -4.156 -5.633 -6.322 1.00 96.38 328 ALA A C 1
ATOM 2664 O O . ALA A 1 328 ? -4.074 -5.598 -7.552 1.00 96.38 328 ALA A O 1
ATOM 2665 N N . ALA A 1 329 ? -3.089 -5.473 -5.533 1.00 97.31 329 ALA A N 1
ATOM 2666 C CA . ALA A 1 329 ? -1.736 -5.250 -6.039 1.00 97.31 329 ALA A CA 1
ATOM 2667 C C . ALA A 1 329 ? -1.220 -6.439 -6.874 1.00 97.31 329 ALA A C 1
ATOM 2669 O O . ALA A 1 329 ? -0.668 -6.231 -7.954 1.00 97.31 329 ALA A O 1
ATOM 2670 N N . LEU A 1 330 ? -1.457 -7.682 -6.434 1.00 97.19 330 LEU A N 1
ATOM 2671 C CA . LEU A 1 330 ? -1.123 -8.891 -7.198 1.00 97.19 330 LEU A CA 1
ATOM 2672 C C . LEU A 1 330 ? -1.859 -8.931 -8.544 1.00 97.19 330 LEU A C 1
ATOM 2674 O O . LEU A 1 330 ? -1.209 -9.059 -9.579 1.00 97.19 330 LEU A O 1
ATOM 2678 N N . LYS A 1 331 ? -3.181 -8.706 -8.562 1.00 96.88 331 LYS A N 1
ATOM 2679 C CA . LYS A 1 331 ? -3.975 -8.630 -9.806 1.00 96.88 331 LYS A CA 1
ATOM 2680 C C . LYS A 1 331 ? -3.455 -7.545 -10.762 1.00 96.88 331 LYS A C 1
ATOM 2682 O O . LYS A 1 331 ? -3.402 -7.765 -11.973 1.00 96.88 331 LYS A O 1
ATOM 2687 N N . GLN A 1 332 ? -3.020 -6.395 -10.238 1.00 98.00 332 GLN A N 1
ATOM 2688 C CA . GLN A 1 332 ? -2.411 -5.330 -11.042 1.00 98.00 332 GLN A CA 1
ATOM 2689 C C . GLN A 1 332 ? -1.039 -5.737 -11.612 1.00 98.00 332 GLN A C 1
ATOM 2691 O O . GLN A 1 332 ? -0.745 -5.440 -12.773 1.00 98.00 332 GLN A O 1
ATOM 2696 N N . LEU A 1 333 ? -0.200 -6.420 -10.828 1.00 96.44 333 LEU A N 1
ATOM 2697 C CA . LEU A 1 333 ? 1.102 -6.923 -11.278 1.00 96.44 333 LEU A CA 1
ATOM 2698 C C . LEU A 1 333 ? 0.954 -8.042 -12.317 1.00 96.44 333 LEU A C 1
ATOM 2700 O O . LEU A 1 333 ? 1.644 -8.008 -13.333 1.00 96.44 333 LEU A O 1
ATOM 2704 N N . GLU A 1 334 ? 0.009 -8.966 -12.137 1.00 97.75 334 GLU A N 1
ATOM 2705 C CA . GLU A 1 334 ? -0.337 -9.980 -13.138 1.00 97.75 334 GLU A CA 1
ATOM 2706 C C . GLU A 1 334 ? -0.794 -9.359 -14.462 1.00 97.75 334 GLU A C 1
ATOM 2708 O O . GLU A 1 334 ? -0.371 -9.805 -15.528 1.00 97.75 334 GLU A O 1
ATOM 2713 N N . ALA A 1 335 ? -1.649 -8.332 -14.415 1.00 97.19 335 ALA A N 1
ATOM 2714 C CA . ALA A 1 335 ? -2.109 -7.632 -15.612 1.00 97.19 335 ALA A CA 1
ATOM 2715 C C . ALA A 1 335 ? -0.946 -6.936 -16.340 1.00 97.19 335 ALA A C 1
ATOM 2717 O O . ALA A 1 335 ? -0.823 -7.048 -17.561 1.00 97.19 335 ALA A O 1
ATOM 2718 N N . ARG A 1 336 ? -0.043 -6.283 -15.593 1.00 98.31 336 ARG A N 1
ATOM 2719 C CA . ARG A 1 336 ? 1.181 -5.673 -16.145 1.00 98.31 336 ARG A CA 1
ATOM 2720 C C . ARG A 1 336 ? 2.135 -6.712 -16.737 1.00 98.31 336 ARG A C 1
ATOM 2722 O O . ARG A 1 336 ? 2.711 -6.453 -17.789 1.00 98.31 336 ARG A O 1
ATOM 2729 N N . LEU A 1 337 ? 2.280 -7.878 -16.105 1.00 97.06 337 LEU A N 1
ATOM 2730 C CA . LEU A 1 337 ? 3.097 -8.979 -16.617 1.00 97.06 337 LEU A CA 1
ATOM 2731 C C . LEU A 1 337 ? 2.504 -9.559 -17.909 1.00 97.06 337 LEU A C 1
ATOM 2733 O O . LEU A 1 337 ? 3.231 -9.744 -18.879 1.00 97.06 337 LEU A O 1
ATOM 2737 N N . LYS A 1 338 ? 1.183 -9.781 -17.959 1.00 97.06 338 LYS A N 1
ATOM 2738 C CA . LYS A 1 338 ? 0.470 -10.249 -19.163 1.00 97.06 338 LYS A CA 1
ATOM 2739 C C . LYS A 1 338 ? 0.647 -9.276 -20.337 1.00 97.06 338 LYS A C 1
ATOM 2741 O O . LYS A 1 338 ? 0.981 -9.727 -21.430 1.00 97.06 338 LYS A O 1
ATOM 2746 N N . ALA A 1 339 ? 0.532 -7.966 -20.100 1.00 97.44 339 ALA A N 1
ATOM 2747 C CA . ALA A 1 339 ? 0.817 -6.945 -21.112 1.00 97.44 339 ALA A CA 1
ATOM 2748 C C . ALA A 1 339 ? 2.288 -6.976 -21.577 1.00 97.44 339 ALA A C 1
ATOM 2750 O O . ALA A 1 339 ? 2.550 -7.100 -22.769 1.00 97.44 339 ALA A O 1
ATOM 2751 N N . ALA A 1 340 ? 3.252 -6.976 -20.649 1.00 96.38 340 ALA A N 1
ATOM 2752 C CA . ALA A 1 340 ? 4.679 -7.008 -20.986 1.00 96.38 340 ALA A CA 1
ATOM 2753 C C . ALA A 1 340 ? 5.102 -8.284 -21.749 1.00 96.38 340 ALA A C 1
ATOM 2755 O O . ALA A 1 340 ? 5.981 -8.229 -22.610 1.00 96.38 340 ALA A O 1
ATOM 2756 N N . MET A 1 341 ? 4.465 -9.430 -21.476 1.00 97.00 341 MET A N 1
ATOM 2757 C CA . MET A 1 341 ? 4.657 -10.655 -22.261 1.00 97.00 341 MET A CA 1
ATOM 2758 C C . MET A 1 341 ? 4.111 -10.503 -23.687 1.00 97.00 341 MET A C 1
ATOM 2760 O O . MET A 1 341 ? 4.822 -10.833 -24.635 1.00 97.00 341 MET A O 1
ATOM 2764 N N . GLN A 1 342 ? 2.905 -9.951 -23.860 1.00 97.50 342 GLN A N 1
ATOM 2765 C CA . GLN A 1 342 ? 2.322 -9.682 -25.183 1.00 97.50 342 GLN A CA 1
ATOM 2766 C C . GLN A 1 342 ? 3.169 -8.687 -25.996 1.00 97.50 342 GLN A C 1
ATOM 2768 O O . GLN A 1 342 ? 3.429 -8.928 -27.178 1.00 97.50 342 GLN A O 1
ATOM 2773 N N . ASP A 1 343 ? 3.676 -7.629 -25.358 1.00 97.06 343 ASP A N 1
ATOM 2774 C CA . ASP A 1 343 ? 4.603 -6.675 -25.972 1.00 97.06 343 ASP A CA 1
ATOM 2775 C C . ASP A 1 343 ? 5.903 -7.371 -26.406 1.00 97.06 343 ASP A C 1
ATOM 2777 O O . ASP A 1 343 ? 6.301 -7.248 -27.568 1.00 97.06 343 ASP A O 1
ATOM 2781 N N . SER A 1 344 ? 6.519 -8.173 -25.524 1.00 94.50 344 SER A N 1
ATOM 2782 C CA . SER A 1 344 ? 7.727 -8.962 -25.823 1.00 94.50 344 SER A CA 1
ATOM 2783 C C . SER A 1 344 ? 7.518 -9.936 -26.986 1.00 94.50 344 SER A C 1
ATOM 2785 O O . SER A 1 344 ? 8.369 -10.039 -27.870 1.00 94.50 344 SER A O 1
ATOM 2787 N N . GLU A 1 345 ? 6.378 -10.628 -27.042 1.00 97.38 345 GLU A N 1
ATOM 2788 C CA . GLU A 1 345 ? 6.031 -11.461 -28.194 1.00 97.38 345 GLU A CA 1
ATOM 2789 C C . GLU A 1 345 ? 5.837 -10.635 -29.472 1.00 97.38 345 GLU A C 1
ATOM 2791 O O . GLU A 1 345 ? 6.244 -11.078 -30.544 1.00 97.38 345 GLU A O 1
ATOM 2796 N N . SER A 1 346 ? 5.230 -9.444 -29.394 1.00 96.69 346 SER A N 1
ATOM 2797 C CA . SER A 1 346 ? 5.050 -8.569 -30.561 1.00 96.69 346 SER A CA 1
ATOM 2798 C C . SER A 1 346 ? 6.391 -8.085 -31.126 1.00 96.69 346 SER A C 1
ATOM 2800 O O . SER A 1 346 ? 6.568 -8.051 -32.344 1.00 96.69 346 SER A O 1
ATOM 2802 N N . VAL A 1 347 ? 7.359 -7.785 -30.252 1.00 96.31 347 VAL A N 1
ATOM 2803 C CA . VAL A 1 347 ? 8.735 -7.439 -30.631 1.00 96.31 347 VAL A CA 1
ATOM 2804 C C . VAL A 1 347 ? 9.434 -8.649 -31.247 1.00 96.31 347 VAL A C 1
ATOM 2806 O O . VAL A 1 347 ? 10.032 -8.513 -32.307 1.00 96.31 347 VAL A O 1
ATOM 2809 N N . ARG A 1 348 ? 9.284 -9.848 -30.671 1.00 97.81 348 ARG A N 1
ATOM 2810 C CA . ARG A 1 348 ? 9.868 -11.095 -31.204 1.00 97.81 348 ARG A CA 1
ATOM 2811 C C . ARG A 1 348 ? 9.312 -11.475 -32.585 1.00 97.81 348 ARG A C 1
ATOM 2813 O O . ARG A 1 348 ? 10.063 -11.893 -33.461 1.00 97.81 348 ARG A O 1
ATOM 2820 N N . ARG A 1 349 ? 8.006 -11.279 -32.812 1.00 97.75 349 ARG A N 1
ATOM 2821 C CA . ARG A 1 349 ? 7.368 -11.441 -34.135 1.00 97.75 349 ARG A CA 1
ATOM 2822 C C . ARG A 1 349 ? 7.965 -10.464 -35.157 1.00 97.75 349 ARG A C 1
ATOM 2824 O O . ARG A 1 349 ? 8.359 -10.886 -36.235 1.00 97.75 349 ARG A O 1
ATOM 2831 N N . LYS A 1 350 ? 8.121 -9.186 -34.795 1.00 97.44 350 LYS A N 1
ATOM 2832 C CA . LYS A 1 350 ? 8.776 -8.181 -35.656 1.00 97.44 350 LYS A CA 1
ATOM 2833 C C . LYS A 1 350 ? 10.252 -8.496 -35.907 1.00 97.44 350 LYS A C 1
ATOM 2835 O O . LYS A 1 350 ? 10.717 -8.321 -37.023 1.00 97.44 350 LYS A O 1
ATOM 2840 N N . GLN A 1 351 ? 10.981 -8.976 -34.899 1.00 97.31 351 GLN A N 1
ATOM 2841 C CA . GLN A 1 351 ? 12.376 -9.399 -35.035 1.00 97.31 351 GLN A CA 1
ATOM 2842 C C . GLN A 1 351 ? 12.503 -10.524 -36.071 1.00 97.31 351 GLN A C 1
ATOM 2844 O O . GLN A 1 351 ? 13.229 -10.358 -37.043 1.00 97.31 351 GLN A O 1
ATOM 2849 N N . THR A 1 352 ? 11.736 -11.609 -35.920 1.00 97.44 352 THR A N 1
ATOM 2850 C CA . THR A 1 352 ? 11.745 -12.731 -36.883 1.00 97.44 352 THR A CA 1
ATOM 2851 C C . THR A 1 352 ? 11.299 -12.321 -38.293 1.00 97.44 352 THR A C 1
ATOM 2853 O O . THR A 1 352 ? 11.780 -12.872 -39.283 1.00 97.44 352 THR A O 1
ATOM 2856 N N . GLU A 1 353 ? 10.438 -11.307 -38.418 1.00 98.19 353 GLU A N 1
ATOM 2857 C CA . GLU A 1 353 ? 10.097 -10.717 -39.713 1.00 98.19 353 GLU A CA 1
ATOM 2858 C C . GLU A 1 353 ? 11.258 -9.918 -40.334 1.00 98.19 353 GLU A C 1
ATOM 2860 O O . GLU A 1 353 ? 11.524 -10.071 -41.528 1.00 98.19 353 GLU A O 1
ATOM 2865 N N . TRP A 1 354 ? 11.976 -9.104 -39.554 1.00 97.50 354 TRP A N 1
ATOM 2866 C CA . TRP A 1 354 ? 13.164 -8.390 -40.034 1.00 97.50 354 TRP A CA 1
ATOM 2867 C C . TRP A 1 354 ? 14.319 -9.340 -40.361 1.00 97.50 354 TRP A C 1
ATOM 2869 O O . TRP A 1 354 ? 14.971 -9.156 -41.383 1.00 97.50 354 TRP A O 1
ATOM 2879 N N . GLU A 1 355 ? 14.538 -10.385 -39.561 1.00 97.31 355 GLU A N 1
ATOM 2880 C CA . GLU A 1 355 ? 15.529 -11.439 -39.826 1.00 97.31 355 GLU A CA 1
ATOM 2881 C C . GLU A 1 355 ? 15.247 -12.138 -41.166 1.00 97.31 355 GLU A C 1
ATOM 2883 O O . GLU A 1 355 ? 16.156 -12.289 -41.984 1.00 97.31 355 GLU A O 1
ATOM 2888 N N . ARG A 1 356 ? 13.974 -12.460 -41.457 1.00 97.94 356 ARG A N 1
ATOM 2889 C CA . ARG A 1 356 ? 13.545 -12.956 -42.776 1.00 97.94 356 ARG A CA 1
ATOM 2890 C C . ARG A 1 356 ? 13.849 -11.952 -43.894 1.00 97.94 356 ARG A C 1
ATOM 2892 O O . ARG A 1 356 ? 14.431 -12.339 -44.903 1.00 97.94 356 ARG A O 1
ATOM 2899 N N . GLN A 1 357 ? 13.473 -10.680 -43.734 1.00 97.62 357 GLN A N 1
ATOM 2900 C CA . GLN A 1 357 ? 13.711 -9.653 -44.762 1.00 97.62 357 GLN A CA 1
ATOM 2901 C C . GLN A 1 357 ? 15.208 -9.419 -45.023 1.00 97.62 357 GLN A C 1
ATOM 2903 O O . GLN A 1 357 ? 15.609 -9.249 -46.173 1.00 97.62 357 GLN A O 1
ATOM 2908 N N . VAL A 1 358 ? 16.048 -9.459 -43.984 1.00 97.12 358 VAL A N 1
ATOM 2909 C CA . VAL A 1 358 ? 17.510 -9.382 -44.116 1.00 97.12 358 VAL A CA 1
ATOM 2910 C C . VAL A 1 358 ? 18.052 -10.603 -44.862 1.00 97.12 358 VAL A C 1
ATOM 2912 O O . VAL A 1 358 ? 18.853 -10.424 -45.775 1.00 97.12 358 VAL A O 1
ATOM 2915 N N . GLY A 1 359 ? 17.575 -11.816 -44.561 1.00 97.81 359 GLY A N 1
ATOM 2916 C CA . GLY A 1 359 ? 17.939 -13.027 -45.308 1.00 97.81 359 GLY A CA 1
ATOM 2917 C C . GLY A 1 359 ? 17.527 -12.976 -46.786 1.00 97.81 359 GLY A C 1
ATOM 2918 O O . GLY A 1 359 ? 18.316 -13.320 -47.664 1.00 97.81 359 GLY A O 1
ATOM 2919 N N . GLU A 1 360 ? 16.326 -12.471 -47.088 1.00 97.81 360 GLU A N 1
ATOM 2920 C CA . GLU A 1 360 ? 15.854 -12.254 -48.466 1.00 97.81 360 GLU A CA 1
ATOM 2921 C C . GLU A 1 360 ? 16.705 -11.220 -49.222 1.00 97.81 360 GLU A C 1
ATOM 2923 O O . GLU A 1 360 ? 16.986 -11.401 -50.408 1.00 97.81 360 GLU A O 1
ATOM 2928 N N . LEU A 1 361 ? 17.151 -10.151 -48.553 1.00 97.00 361 LEU A N 1
ATOM 2929 C CA . LEU A 1 361 ? 18.059 -9.160 -49.138 1.00 97.00 361 LEU A CA 1
ATOM 2930 C C . LEU A 1 361 ? 19.476 -9.718 -49.331 1.00 97.00 361 LEU A C 1
ATOM 2932 O O . LEU A 1 361 ? 20.060 -9.501 -50.388 1.00 97.00 361 LEU A O 1
ATOM 2936 N N . GLN A 1 362 ? 20.005 -10.482 -48.372 1.00 97.31 362 GLN A N 1
ATOM 2937 C CA . GLN A 1 362 ? 21.302 -11.160 -48.493 1.00 97.31 362 GLN A CA 1
ATOM 2938 C C . GLN A 1 362 ? 21.314 -12.145 -49.669 1.00 97.31 362 GLN A C 1
ATOM 2940 O O . GLN A 1 362 ? 22.244 -12.115 -50.472 1.00 97.31 362 GLN A O 1
ATOM 2945 N N . GLY A 1 363 ? 20.254 -12.946 -49.833 1.00 97.38 363 GLY A N 1
ATOM 2946 C CA . GLY A 1 363 ? 20.100 -13.846 -50.980 1.00 97.38 363 GLY A CA 1
ATOM 2947 C C . GLY A 1 363 ? 20.072 -13.107 -52.323 1.00 97.38 363 GLY A C 1
ATOM 2948 O O . GLY A 1 363 ? 20.733 -13.531 -53.267 1.00 97.38 363 GLY A O 1
ATOM 2949 N N . ARG A 1 364 ? 19.381 -11.958 -52.401 1.00 97.94 364 ARG A N 1
ATOM 2950 C CA . ARG A 1 364 ? 19.384 -11.099 -53.603 1.00 97.94 364 ARG A CA 1
ATOM 2951 C C . ARG A 1 364 ? 20.750 -10.471 -53.882 1.00 97.94 364 ARG A C 1
ATOM 2953 O O . ARG A 1 364 ? 21.124 -10.344 -55.043 1.00 97.94 364 ARG A O 1
ATOM 2960 N N . CYS A 1 365 ? 21.491 -10.064 -52.850 1.00 95.25 365 CYS A N 1
ATOM 2961 C CA . CYS A 1 365 ? 22.852 -9.558 -53.025 1.00 95.25 365 CYS A CA 1
ATOM 2962 C C . CYS A 1 365 ? 23.776 -10.646 -53.583 1.00 95.25 365 CYS A C 1
ATOM 2964 O O . CYS A 1 365 ? 24.472 -10.379 -54.557 1.00 95.25 365 CYS A O 1
ATOM 2966 N N . ALA A 1 366 ? 23.711 -11.868 -53.042 1.00 97.19 366 ALA A N 1
ATOM 2967 C CA . ALA A 1 366 ? 24.484 -13.005 -53.537 1.00 97.19 366 ALA A CA 1
ATOM 2968 C C . ALA A 1 366 ? 24.176 -13.312 -55.015 1.00 97.19 366 ALA A C 1
ATOM 2970 O O . ALA A 1 366 ? 25.099 -13.345 -55.827 1.00 97.19 366 ALA A O 1
ATOM 2971 N N . SER A 1 367 ? 22.898 -13.412 -55.406 1.00 96.94 367 SER A N 1
ATOM 2972 C CA . SER A 1 367 ? 22.539 -13.655 -56.814 1.00 96.94 367 SER A CA 1
ATOM 2973 C C . SER A 1 367 ? 22.987 -12.516 -57.744 1.00 96.94 367 SER A C 1
ATOM 2975 O O . SER A 1 367 ? 23.461 -12.765 -58.847 1.00 96.94 367 SER A O 1
ATOM 2977 N N . LEU A 1 368 ? 22.913 -11.256 -57.294 1.00 96.25 368 LEU A N 1
ATOM 2978 C CA . LEU A 1 368 ? 23.420 -10.097 -58.046 1.00 96.25 368 LEU A CA 1
ATOM 2979 C C . LEU A 1 368 ? 24.955 -10.015 -58.089 1.00 96.25 368 LEU A C 1
ATOM 2981 O O . LEU A 1 368 ? 25.499 -9.242 -58.879 1.00 96.25 368 LEU A O 1
ATOM 2985 N N . GLU A 1 369 ? 25.673 -10.734 -57.230 1.00 95.56 369 GLU A N 1
ATOM 2986 C CA . GLU A 1 369 ? 27.128 -10.891 -57.302 1.00 95.56 369 GLU A CA 1
ATOM 2987 C C . GLU A 1 369 ? 27.497 -12.031 -58.255 1.00 95.56 369 GLU A C 1
ATOM 2989 O O . GLU A 1 369 ? 28.336 -11.826 -59.133 1.00 95.56 369 GLU A O 1
ATOM 2994 N N . GLU A 1 370 ? 26.802 -13.169 -58.185 1.00 97.06 370 GLU A N 1
ATOM 2995 C CA . GLU A 1 370 ? 26.915 -14.279 -59.143 1.00 97.06 370 GLU A CA 1
ATOM 2996 C C . GLU A 1 370 ? 26.651 -13.810 -60.587 1.00 97.06 370 GLU A C 1
ATOM 2998 O O . GLU A 1 370 ? 27.501 -14.004 -61.459 1.00 97.06 370 GLU A O 1
ATOM 3003 N N . GLU A 1 371 ? 25.558 -13.075 -60.834 1.00 96.12 371 GLU A N 1
ATOM 3004 C CA . GLU A 1 371 ? 25.249 -12.474 -62.143 1.00 96.12 371 GLU A CA 1
ATOM 3005 C C . GLU A 1 371 ? 26.368 -11.545 -62.655 1.00 96.12 371 GLU A C 1
ATOM 3007 O O . GLU A 1 371 ? 26.679 -11.543 -63.850 1.00 96.12 371 GLU A O 1
ATOM 3012 N N . LYS A 1 372 ? 27.019 -10.774 -61.769 1.00 96.81 372 LYS A N 1
ATOM 3013 C CA . LYS A 1 372 ? 28.164 -9.918 -62.137 1.00 96.81 372 LYS A CA 1
ATOM 3014 C C . LYS A 1 372 ? 29.404 -10.744 -62.462 1.00 96.81 372 LYS A C 1
ATOM 3016 O O . LYS A 1 372 ? 30.091 -10.424 -63.431 1.00 96.81 372 LYS A O 1
ATOM 3021 N N . PHE A 1 373 ? 29.705 -11.789 -61.689 1.00 97.19 373 PHE A N 1
ATOM 3022 C CA . PHE A 1 373 ? 30.835 -12.678 -61.971 1.00 97.19 373 PHE A CA 1
ATOM 3023 C C . PHE A 1 373 ? 30.637 -13.438 -63.288 1.00 97.19 373 PHE A C 1
ATOM 3025 O O . PHE A 1 373 ? 31.581 -13.543 -64.077 1.00 97.19 373 PHE A O 1
ATOM 3032 N N . GLU A 1 374 ? 29.413 -13.873 -63.591 1.00 97.25 374 GLU A N 1
ATOM 3033 C CA . GLU A 1 374 ? 29.059 -14.411 -64.904 1.00 97.25 374 GLU A CA 1
ATOM 3034 C C . GLU A 1 374 ? 29.230 -13.371 -66.016 1.00 97.25 374 GLU A C 1
ATOM 3036 O O . GLU A 1 374 ? 29.901 -13.651 -67.010 1.00 97.25 374 GLU A O 1
ATOM 3041 N N . ALA A 1 375 ? 28.683 -12.162 -65.860 1.00 95.44 375 ALA A N 1
ATOM 3042 C CA . ALA A 1 375 ? 28.793 -11.103 -66.866 1.00 95.44 375 ALA A CA 1
ATOM 3043 C C . ALA A 1 375 ? 30.254 -10.706 -67.147 1.00 95.44 375 ALA A C 1
ATOM 3045 O O . ALA A 1 375 ? 30.639 -10.566 -68.308 1.00 95.44 375 ALA A O 1
ATOM 3046 N N . LEU A 1 376 ? 31.088 -10.598 -66.107 1.00 96.44 376 LEU A N 1
ATOM 3047 C CA . LEU A 1 376 ? 32.531 -10.360 -66.228 1.00 96.44 376 LEU A CA 1
ATOM 3048 C C . LEU A 1 376 ? 33.261 -11.524 -66.912 1.00 96.44 376 LEU A C 1
ATOM 3050 O O . LEU A 1 376 ? 34.186 -11.292 -67.690 1.00 96.44 376 LEU A O 1
ATOM 3054 N N . SER A 1 377 ? 32.845 -12.767 -66.663 1.00 96.50 377 SER A N 1
ATOM 3055 C CA . SER A 1 377 ? 33.418 -13.949 -67.322 1.00 96.50 377 SER A CA 1
ATOM 3056 C C . SER A 1 377 ? 33.044 -14.002 -68.806 1.00 96.50 377 SER A C 1
ATOM 3058 O O . SER A 1 377 ? 33.911 -14.192 -69.655 1.00 96.50 377 SER A O 1
ATOM 3060 N N . ARG A 1 378 ? 31.780 -13.715 -69.147 1.00 97.25 378 ARG A N 1
ATOM 3061 C CA . ARG A 1 378 ? 31.319 -13.563 -70.539 1.00 97.25 378 ARG A CA 1
ATOM 3062 C C . ARG A 1 378 ? 32.081 -12.434 -71.249 1.00 97.25 378 ARG A C 1
ATOM 3064 O O . ARG A 1 378 ? 32.539 -12.630 -72.370 1.00 97.25 378 ARG A O 1
ATOM 3071 N N . LEU A 1 379 ? 32.288 -11.289 -70.588 1.00 96.88 379 LEU A N 1
ATOM 3072 C CA . LEU A 1 379 ? 33.068 -10.166 -71.125 1.00 96.88 379 LEU A CA 1
ATOM 3073 C C . LEU A 1 379 ? 34.533 -10.544 -71.391 1.00 96.88 379 LEU A C 1
ATOM 3075 O O . LEU A 1 379 ? 35.049 -10.210 -72.453 1.00 96.88 379 LEU A O 1
ATOM 3079 N N . ARG A 1 380 ? 35.192 -11.272 -70.479 1.00 97.12 380 ARG A N 1
ATOM 3080 C CA . ARG A 1 380 ? 36.560 -11.786 -70.694 1.00 97.12 380 ARG A CA 1
ATOM 3081 C C . ARG A 1 380 ? 36.638 -12.687 -71.927 1.00 97.12 380 ARG A C 1
ATOM 3083 O O . ARG A 1 380 ? 37.524 -12.484 -72.750 1.00 97.12 380 ARG A O 1
ATOM 3090 N N . ASN A 1 381 ? 35.681 -13.599 -72.098 1.00 96.69 381 ASN A N 1
ATOM 3091 C CA . ASN A 1 381 ? 35.623 -14.467 -73.277 1.00 96.69 381 ASN A CA 1
ATOM 3092 C C . ASN A 1 381 ? 35.425 -13.651 -74.572 1.00 96.69 381 ASN A C 1
ATOM 3094 O O . ASN A 1 381 ? 36.069 -13.932 -75.579 1.00 96.69 381 ASN A O 1
ATOM 3098 N N . PHE A 1 382 ? 34.579 -12.612 -74.558 1.00 96.19 382 PHE A N 1
ATOM 3099 C CA . PHE A 1 382 ? 34.412 -11.721 -75.715 1.00 96.19 382 PHE A CA 1
ATOM 3100 C C . PHE A 1 382 ? 35.667 -10.891 -76.026 1.00 96.19 382 PHE A C 1
ATOM 3102 O O . PHE A 1 382 ? 35.960 -10.674 -77.200 1.00 96.19 382 PHE A O 1
ATOM 3109 N N . ILE A 1 383 ? 36.419 -10.456 -75.009 1.00 96.12 383 ILE A N 1
ATOM 3110 C CA . ILE A 1 383 ? 37.708 -9.769 -75.193 1.00 96.12 383 ILE A CA 1
ATOM 3111 C C . ILE A 1 383 ? 38.726 -10.723 -75.829 1.00 96.12 383 ILE A C 1
ATOM 3113 O O . ILE A 1 383 ? 39.302 -10.372 -76.852 1.00 96.12 383 ILE A O 1
ATOM 3117 N N . GLN A 1 384 ? 38.865 -11.948 -75.312 1.00 96.12 384 GLN A N 1
ATOM 3118 C CA . GLN A 1 384 ? 39.758 -12.964 -75.884 1.00 96.12 384 GLN A CA 1
ATOM 3119 C C . GLN A 1 384 ? 39.421 -13.269 -77.351 1.00 96.12 384 GLN A C 1
ATOM 3121 O O . GLN A 1 384 ? 40.305 -13.244 -78.201 1.00 96.12 384 GLN A O 1
ATOM 3126 N N . LEU A 1 385 ? 38.139 -13.453 -77.687 1.00 96.25 385 LEU A N 1
ATOM 3127 C CA . LEU A 1 385 ? 37.700 -13.653 -79.075 1.00 96.25 385 LEU A CA 1
ATOM 3128 C C . LEU A 1 385 ? 37.986 -12.433 -79.975 1.00 96.25 385 LEU A C 1
ATOM 3130 O O . LEU A 1 385 ? 38.280 -12.596 -81.160 1.00 96.25 385 LEU A O 1
ATOM 3134 N N . ALA A 1 386 ? 37.921 -11.211 -79.437 1.00 95.00 386 ALA A N 1
ATOM 3135 C CA . ALA A 1 386 ? 38.264 -9.992 -80.170 1.00 95.00 386 ALA A CA 1
ATOM 3136 C C . ALA A 1 386 ? 39.784 -9.825 -80.368 1.00 95.00 386 ALA A C 1
ATOM 3138 O O . ALA A 1 386 ? 40.210 -9.348 -81.421 1.00 95.00 386 ALA A O 1
ATOM 3139 N N . GLU A 1 387 ? 40.597 -10.246 -79.396 1.00 95.75 387 GLU A N 1
ATOM 3140 C CA . GLU A 1 387 ? 42.062 -10.305 -79.479 1.00 95.75 387 GLU A CA 1
ATOM 3141 C C . GLU A 1 387 ? 42.523 -11.387 -80.472 1.00 95.75 387 GLU A C 1
ATOM 3143 O O . GLU A 1 387 ? 43.369 -11.131 -81.327 1.00 95.75 387 GLU A O 1
ATOM 3148 N N . GLU A 1 388 ? 41.908 -12.571 -80.456 1.00 95.69 388 GLU A N 1
ATOM 3149 C CA . GLU A 1 388 ? 42.140 -13.613 -81.463 1.00 95.69 388 GLU A CA 1
ATOM 3150 C C . GLU A 1 388 ? 41.775 -13.126 -82.874 1.00 95.69 388 GLU A C 1
ATOM 3152 O O . GLU A 1 388 ? 42.548 -13.316 -83.818 1.00 95.69 388 GLU A O 1
ATOM 3157 N N . ALA A 1 389 ? 40.634 -12.447 -83.032 1.00 95.44 389 ALA A N 1
ATOM 3158 C CA . ALA A 1 389 ? 40.207 -11.888 -84.313 1.00 95.44 389 ALA A CA 1
ATOM 3159 C C . ALA A 1 389 ? 41.118 -10.744 -84.803 1.00 95.44 389 ALA A C 1
ATOM 3161 O O . ALA A 1 389 ? 41.400 -10.655 -86.004 1.00 95.44 389 ALA A O 1
ATOM 3162 N N . SER A 1 390 ? 41.615 -9.881 -83.907 1.00 93.81 390 SER A N 1
ATOM 3163 C CA . SER A 1 390 ? 42.536 -8.797 -84.276 1.00 93.81 390 SER A CA 1
ATOM 3164 C C . SER A 1 390 ? 43.905 -9.342 -84.697 1.00 93.81 390 SER A C 1
ATOM 3166 O O . SER A 1 390 ? 44.411 -8.940 -85.748 1.00 93.81 390 SER A O 1
ATOM 3168 N N . LEU A 1 391 ? 44.434 -10.342 -83.980 1.00 96.50 391 LEU A N 1
ATOM 3169 C CA . LEU A 1 391 ? 45.656 -11.066 -84.341 1.00 96.50 391 LEU A CA 1
ATOM 3170 C C . LEU A 1 391 ? 45.516 -11.791 -85.689 1.00 96.50 391 LEU A C 1
ATOM 3172 O O . LEU A 1 391 ? 46.409 -11.696 -86.534 1.00 96.50 391 LEU A O 1
ATOM 3176 N N . GLN A 1 392 ? 44.394 -12.473 -85.944 1.00 95.81 392 GLN A N 1
ATOM 3177 C CA . GLN A 1 392 ? 44.128 -13.111 -87.243 1.00 95.81 392 GLN A CA 1
ATOM 3178 C C . GLN A 1 392 ? 44.099 -12.086 -88.387 1.00 95.81 392 GLN A C 1
ATOM 3180 O O . GLN A 1 392 ? 44.719 -12.308 -89.434 1.00 95.81 392 GLN A O 1
ATOM 3185 N N . ARG A 1 393 ? 43.439 -10.937 -88.179 1.00 96.44 393 ARG A N 1
ATOM 3186 C CA . ARG A 1 393 ? 43.400 -9.818 -89.134 1.00 96.44 393 ARG A CA 1
ATOM 3187 C C . ARG A 1 393 ? 44.796 -9.248 -89.397 1.00 96.44 393 ARG A C 1
ATOM 3189 O O . ARG A 1 393 ? 45.139 -9.000 -90.549 1.00 96.44 393 ARG A O 1
ATOM 3196 N N . GLU A 1 394 ? 45.617 -9.070 -88.369 1.00 95.69 394 GLU A N 1
ATOM 3197 C CA . GLU A 1 394 ? 46.977 -8.535 -88.514 1.00 95.69 394 GLU A CA 1
ATOM 3198 C C . GLU A 1 394 ? 47.910 -9.513 -89.229 1.00 95.69 394 GLU A C 1
ATOM 3200 O O . GLU A 1 394 ? 48.639 -9.110 -90.135 1.00 95.69 394 GLU A O 1
ATOM 3205 N N . GLN A 1 395 ? 47.813 -10.814 -88.942 1.00 95.94 395 GLN A N 1
ATOM 3206 C CA . GLN A 1 395 ? 48.507 -11.827 -89.736 1.00 95.94 395 GLN A CA 1
ATOM 3207 C C . GLN A 1 395 ? 48.043 -11.843 -91.204 1.00 95.94 395 GLN A C 1
ATOM 3209 O O . GLN A 1 395 ? 48.853 -12.089 -92.098 1.00 95.94 395 GLN A O 1
ATOM 3214 N N . ALA A 1 396 ? 46.756 -11.604 -91.484 1.00 93.56 396 ALA A N 1
ATOM 3215 C CA . ALA A 1 396 ? 46.262 -11.480 -92.857 1.00 93.56 396 ALA A CA 1
ATOM 3216 C C . ALA A 1 396 ? 46.850 -10.240 -93.556 1.00 93.56 396 ALA A C 1
ATOM 3218 O O . ALA A 1 396 ? 47.387 -10.367 -94.655 1.00 93.56 396 ALA A O 1
ATOM 3219 N N . GLN A 1 397 ? 46.858 -9.085 -92.884 1.00 93.19 397 GLN A N 1
ATOM 3220 C CA . GLN A 1 397 ? 47.452 -7.840 -93.389 1.00 93.19 397 GLN A CA 1
ATOM 3221 C C . GLN A 1 397 ? 48.972 -7.940 -93.595 1.00 93.19 397 GLN A C 1
ATOM 3223 O O . GLN A 1 397 ? 49.503 -7.344 -94.529 1.00 93.19 397 GLN A O 1
ATOM 3228 N N . LEU A 1 398 ? 49.694 -8.710 -92.774 1.00 94.81 398 LEU A N 1
ATOM 3229 C CA . LEU A 1 398 ? 51.122 -8.980 -92.987 1.00 94.81 398 LEU A CA 1
ATOM 3230 C C . LEU A 1 398 ? 51.359 -9.821 -94.251 1.00 94.81 398 LEU A C 1
ATOM 3232 O O . LEU A 1 398 ? 52.223 -9.472 -95.054 1.00 94.81 398 LEU A O 1
ATOM 3236 N N . ARG A 1 399 ? 50.553 -10.868 -94.481 1.00 95.25 399 ARG A N 1
ATOM 3237 C CA . ARG A 1 399 ? 50.607 -11.677 -95.717 1.00 95.25 399 ARG A CA 1
ATOM 3238 C C . ARG A 1 399 ? 50.210 -10.863 -96.956 1.00 95.25 399 ARG A C 1
ATOM 3240 O O . ARG A 1 399 ? 50.755 -11.081 -98.034 1.00 95.25 399 ARG A O 1
ATOM 3247 N N . GLU A 1 400 ? 49.277 -9.924 -96.814 1.00 92.31 400 GLU A N 1
ATOM 3248 C CA . GLU A 1 400 ? 48.891 -8.985 -97.873 1.00 92.31 400 GLU A CA 1
ATOM 3249 C C . GLU A 1 400 ? 50.026 -8.005 -98.206 1.00 92.31 400 GLU A C 1
ATOM 3251 O O . GLU A 1 400 ? 50.383 -7.868 -99.375 1.00 92.31 400 GLU A O 1
ATOM 3256 N N . LYS A 1 401 ? 50.664 -7.398 -97.194 1.00 94.94 401 LYS A N 1
ATOM 3257 C CA . LYS A 1 401 ? 51.843 -6.530 -97.374 1.00 94.94 401 LYS A CA 1
ATOM 3258 C C . LYS A 1 401 ? 53.002 -7.257 -98.053 1.00 94.94 401 LYS A C 1
ATOM 3260 O O . LYS A 1 401 ? 53.548 -6.730 -99.014 1.00 94.94 401 LYS A O 1
ATOM 3265 N N . GLN A 1 402 ? 53.321 -8.480 -97.624 1.00 94.12 402 GLN A N 1
ATOM 3266 C CA . GLN A 1 402 ? 54.357 -9.308 -98.258 1.00 94.12 402 GLN A CA 1
ATOM 3267 C C . GLN A 1 402 ? 54.081 -9.513 -99.756 1.00 94.12 402 GLN A C 1
ATOM 3269 O O . GLN A 1 402 ? 54.949 -9.238 -100.582 1.00 94.12 402 GLN A O 1
ATOM 3274 N N . ARG A 1 403 ? 52.845 -9.878 -100.121 1.00 94.06 403 ARG A N 1
ATOM 3275 C CA . ARG A 1 403 ? 52.425 -10.007 -101.529 1.00 94.06 403 ARG A CA 1
ATOM 3276 C C . ARG A 1 403 ? 52.465 -8.679 -102.288 1.00 94.06 403 ARG A C 1
ATOM 3278 O O . ARG A 1 403 ? 52.808 -8.667 -103.465 1.00 94.06 403 ARG A O 1
ATOM 3285 N N . ALA A 1 404 ? 52.127 -7.561 -101.649 1.00 92.75 404 ALA A N 1
ATOM 3286 C CA . ALA A 1 404 ? 52.209 -6.236 -102.265 1.00 92.75 404 ALA A CA 1
ATOM 3287 C C . ALA A 1 404 ? 53.666 -5.813 -102.534 1.00 92.75 404 ALA A C 1
ATOM 3289 O O . ALA A 1 404 ? 53.960 -5.277 -103.602 1.00 92.75 404 ALA A O 1
ATOM 3290 N N . GLU A 1 405 ? 54.588 -6.109 -101.614 1.00 94.06 405 GLU A N 1
ATOM 3291 C CA . GLU A 1 405 ? 56.026 -5.904 -101.811 1.00 94.06 405 GLU A CA 1
ATOM 3292 C C . GLU A 1 405 ? 56.600 -6.818 -102.901 1.00 94.06 405 GLU A C 1
ATOM 3294 O O . GLU A 1 405 ? 57.417 -6.370 -103.702 1.00 94.06 405 GLU A O 1
ATOM 3299 N N . GLU A 1 406 ? 56.191 -8.088 -102.954 1.00 93.69 406 GLU A N 1
ATOM 3300 C CA . GLU A 1 406 ? 56.539 -9.017 -104.040 1.00 93.69 406 GLU A CA 1
ATOM 3301 C C . GLU A 1 406 ? 56.029 -8.504 -105.393 1.00 93.69 406 GLU A C 1
ATOM 3303 O O . GLU A 1 406 ? 56.781 -8.487 -106.367 1.00 93.69 406 GLU A O 1
ATOM 3308 N N . LEU A 1 407 ? 54.789 -8.006 -105.449 1.00 92.12 407 LEU A N 1
ATOM 3309 C CA . LEU A 1 407 ? 54.210 -7.413 -106.653 1.00 92.12 407 LEU A CA 1
ATOM 3310 C C . LEU A 1 407 ? 54.925 -6.129 -107.090 1.00 92.12 407 LEU A C 1
ATOM 3312 O O . LEU A 1 407 ? 55.082 -5.929 -108.292 1.00 92.12 407 LEU A O 1
ATOM 3316 N N . GLU A 1 408 ? 55.371 -5.257 -106.179 1.00 93.62 408 GLU A N 1
ATOM 3317 C CA . GLU A 1 408 ? 56.148 -4.075 -106.586 1.00 93.62 408 GLU A CA 1
ATOM 3318 C C . GLU A 1 408 ? 57.571 -4.455 -107.022 1.00 93.62 408 GLU A C 1
ATOM 3320 O O . GLU A 1 408 ? 58.016 -3.976 -108.059 1.00 93.62 408 GLU A O 1
ATOM 3325 N N . LYS A 1 409 ? 58.230 -5.417 -106.354 1.00 95.06 409 LYS A N 1
ATOM 3326 C CA . LYS A 1 409 ? 59.509 -5.999 -106.818 1.00 95.06 409 LYS A CA 1
ATOM 3327 C C . LYS A 1 409 ? 59.375 -6.599 -108.227 1.00 95.06 409 LYS A C 1
ATOM 3329 O O . LYS A 1 409 ? 60.247 -6.391 -109.068 1.00 95.06 409 LYS A O 1
ATOM 3334 N N . MET A 1 410 ? 58.267 -7.288 -108.523 1.00 92.94 410 MET A N 1
ATOM 3335 C CA . MET A 1 410 ? 57.962 -7.777 -109.875 1.00 92.94 410 MET A CA 1
ATOM 3336 C C . MET A 1 410 ? 57.681 -6.637 -110.864 1.00 92.94 410 MET A C 1
ATOM 3338 O O . MET A 1 410 ? 58.171 -6.687 -111.991 1.00 92.94 410 MET A O 1
ATOM 3342 N N . LYS A 1 411 ? 56.944 -5.589 -110.467 1.00 93.44 411 LYS A N 1
ATOM 3343 C CA . LYS A 1 411 ? 56.743 -4.396 -111.307 1.00 93.44 411 LYS A CA 1
ATOM 3344 C C . LYS A 1 411 ? 58.068 -3.708 -111.624 1.00 93.44 411 LYS A C 1
ATOM 3346 O O . LYS A 1 411 ? 58.267 -3.340 -112.774 1.00 93.44 411 LYS A O 1
ATOM 3351 N N . ASP A 1 412 ? 58.969 -3.549 -110.659 1.00 94.38 412 ASP A N 1
ATOM 3352 C CA . ASP A 1 412 ? 60.292 -2.952 -110.873 1.00 94.38 412 ASP A CA 1
ATOM 3353 C C . ASP A 1 412 ? 61.176 -3.820 -111.775 1.00 94.38 412 ASP A C 1
ATOM 3355 O O . ASP A 1 412 ? 61.791 -3.295 -112.702 1.00 94.38 412 ASP A O 1
ATOM 3359 N N . ALA A 1 413 ? 61.154 -5.147 -111.614 1.00 93.94 413 ALA A N 1
ATOM 3360 C CA . ALA A 1 413 ? 61.816 -6.061 -112.547 1.00 93.94 413 ALA A CA 1
ATOM 3361 C C . ALA A 1 413 ? 61.265 -5.931 -113.983 1.00 93.94 413 ALA A C 1
ATOM 3363 O O . ALA A 1 413 ? 62.036 -5.902 -114.941 1.00 93.94 413 ALA A O 1
ATOM 3364 N N . VAL A 1 414 ? 59.946 -5.776 -114.155 1.00 92.62 414 VAL A N 1
ATOM 3365 C CA . VAL A 1 414 ? 59.325 -5.528 -115.470 1.00 92.62 414 VAL A CA 1
ATOM 3366 C C . VAL A 1 414 ? 59.676 -4.136 -116.016 1.00 92.62 414 VAL A C 1
ATOM 3368 O O . VAL A 1 414 ? 60.007 -4.022 -117.195 1.00 92.62 414 VAL A O 1
ATOM 3371 N N . LYS A 1 415 ? 59.684 -3.083 -115.182 1.00 92.56 415 LYS A N 1
ATOM 3372 C CA . LYS A 1 415 ? 60.158 -1.734 -115.563 1.00 92.56 415 LYS A CA 1
ATOM 3373 C C . LYS A 1 415 ? 61.611 -1.792 -116.053 1.00 92.56 415 LYS A C 1
ATOM 3375 O O . LYS A 1 415 ? 61.925 -1.156 -117.057 1.00 92.56 415 LYS A O 1
ATOM 3380 N N . GLN A 1 416 ? 62.470 -2.562 -115.384 1.00 93.06 416 GLN A N 1
ATOM 3381 C CA . GLN A 1 416 ? 63.872 -2.749 -115.759 1.00 93.06 416 GLN A CA 1
ATOM 3382 C C . GLN A 1 416 ? 64.007 -3.510 -117.086 1.00 93.06 416 GLN A C 1
ATOM 3384 O O . GLN A 1 416 ? 64.656 -3.010 -117.998 1.00 93.06 416 GLN A O 1
ATOM 3389 N N . LEU A 1 417 ? 63.309 -4.640 -117.258 1.00 92.50 417 LEU A N 1
ATOM 3390 C CA . LEU A 1 417 ? 63.299 -5.393 -118.522 1.00 92.50 417 LEU A CA 1
ATOM 3391 C C . LEU A 1 417 ? 62.823 -4.544 -119.715 1.00 92.50 417 LEU A C 1
ATOM 3393 O O . LEU A 1 417 ? 63.381 -4.652 -120.805 1.00 92.50 417 LEU A O 1
ATOM 3397 N N . ILE A 1 418 ? 61.833 -3.666 -119.516 1.00 91.88 418 ILE A N 1
ATOM 3398 C CA . ILE A 1 418 ? 61.371 -2.719 -120.546 1.00 91.88 418 ILE A CA 1
ATOM 3399 C C . ILE A 1 418 ? 62.450 -1.668 -120.861 1.00 91.88 418 ILE A C 1
ATOM 3401 O O . ILE A 1 418 ? 62.656 -1.341 -122.030 1.00 91.88 418 ILE A O 1
ATOM 3405 N N . GLN A 1 419 ? 63.160 -1.152 -119.851 1.00 92.06 419 GLN A N 1
ATOM 3406 C CA . GLN A 1 419 ? 64.271 -0.213 -120.052 1.00 92.06 419 GLN A CA 1
ATOM 3407 C C . GLN A 1 419 ? 65.455 -0.863 -120.776 1.00 92.06 419 GLN A C 1
ATOM 3409 O O . GLN A 1 419 ? 65.997 -0.263 -121.705 1.00 92.06 419 GLN A O 1
ATOM 3414 N N . ASP A 1 420 ? 65.819 -2.092 -120.412 1.00 92.25 420 ASP A N 1
ATOM 3415 C CA . ASP A 1 420 ? 66.915 -2.837 -121.032 1.00 92.25 420 ASP A CA 1
ATOM 3416 C C . ASP A 1 420 ? 66.578 -3.230 -122.476 1.00 92.25 420 ASP A C 1
ATOM 3418 O O . ASP A 1 420 ? 67.393 -3.014 -123.374 1.00 92.25 420 ASP A O 1
ATOM 3422 N N . ALA A 1 421 ? 65.350 -3.690 -122.741 1.00 90.38 421 ALA A N 1
ATOM 3423 C CA . ALA A 1 421 ? 64.865 -3.924 -124.101 1.00 90.38 421 ALA A CA 1
ATOM 3424 C C . ALA A 1 421 ? 64.890 -2.633 -124.939 1.00 90.38 421 ALA A C 1
ATOM 3426 O O . ALA A 1 421 ? 65.427 -2.630 -126.045 1.00 90.38 421 ALA A O 1
ATOM 3427 N N . ALA A 1 422 ? 64.413 -1.506 -124.397 1.00 89.81 422 ALA A N 1
ATOM 3428 C CA . ALA A 1 422 ? 64.482 -0.213 -125.077 1.00 89.81 422 ALA A CA 1
ATOM 3429 C C . ALA A 1 422 ? 65.930 0.267 -125.306 1.00 89.81 422 ALA A C 1
ATOM 3431 O O . ALA A 1 422 ? 66.215 0.907 -126.321 1.00 89.81 422 ALA A O 1
ATOM 3432 N N . MET A 1 423 ? 66.861 -0.044 -124.398 1.00 92.00 423 MET A N 1
ATOM 3433 C CA . MET A 1 423 ? 68.288 0.250 -124.551 1.00 92.00 423 MET A CA 1
ATOM 3434 C C . MET A 1 423 ? 68.922 -0.602 -125.660 1.00 92.00 423 MET A C 1
ATOM 3436 O O . MET A 1 423 ? 69.689 -0.069 -126.463 1.00 92.00 423 MET A O 1
ATOM 3440 N N . LEU A 1 424 ? 68.589 -1.894 -125.735 1.00 90.69 424 LEU A N 1
ATOM 3441 C CA . LEU A 1 424 ? 69.024 -2.791 -126.809 1.00 90.69 424 LEU A CA 1
ATOM 3442 C C . LEU A 1 424 ? 68.485 -2.320 -128.165 1.00 90.69 424 LEU A C 1
ATOM 3444 O O . LEU A 1 424 ? 69.280 -2.076 -129.068 1.00 90.69 424 LEU A O 1
ATOM 3448 N N . THR A 1 425 ? 67.181 -2.040 -128.276 1.00 87.75 425 THR A N 1
ATOM 3449 C CA . THR A 1 425 ? 66.577 -1.498 -129.507 1.00 87.75 425 THR A CA 1
ATOM 3450 C C . THR A 1 425 ? 67.230 -0.180 -129.938 1.00 87.75 425 THR A C 1
ATOM 3452 O O . THR A 1 425 ? 67.494 0.020 -131.122 1.00 87.75 425 THR A O 1
ATOM 3455 N N . ARG A 1 426 ? 67.559 0.726 -129.001 1.00 90.69 426 ARG A N 1
ATOM 3456 C CA . ARG A 1 426 ? 68.305 1.962 -129.318 1.00 90.69 426 ARG A CA 1
ATOM 3457 C C . ARG A 1 426 ? 69.711 1.666 -129.844 1.00 90.69 426 ARG A C 1
ATOM 3459 O O . ARG A 1 426 ? 70.092 2.240 -130.859 1.00 90.69 426 ARG A O 1
ATOM 3466 N N . LYS A 1 427 ? 70.457 0.755 -129.207 1.00 90.56 427 LYS A N 1
ATOM 3467 C CA . LYS A 1 427 ? 71.801 0.335 -129.652 1.00 90.56 427 LYS A CA 1
ATOM 3468 C C . LYS A 1 427 ? 71.776 -0.306 -131.042 1.00 90.56 427 LYS A C 1
ATOM 3470 O O . LYS A 1 427 ? 72.652 -0.017 -131.854 1.00 90.56 427 LYS A O 1
ATOM 3475 N N . GLU A 1 428 ? 70.772 -1.125 -131.339 1.00 87.19 428 GLU A N 1
ATOM 3476 C CA . GLU A 1 428 ? 70.566 -1.719 -132.664 1.00 87.19 428 GLU A CA 1
ATOM 3477 C C . GLU A 1 428 ? 70.248 -0.647 -133.713 1.00 87.19 428 GLU A C 1
ATOM 3479 O O . GLU A 1 428 ? 70.918 -0.587 -134.743 1.00 87.19 428 GLU A O 1
ATOM 3484 N N . VAL A 1 429 ? 69.318 0.272 -133.427 1.00 90.94 429 VAL A N 1
ATOM 3485 C CA . VAL A 1 429 ? 68.997 1.406 -134.314 1.00 90.94 429 VAL A CA 1
ATOM 3486 C C . VAL A 1 429 ? 70.209 2.319 -134.536 1.00 90.94 429 VAL A C 1
ATOM 3488 O O . VAL A 1 429 ? 70.429 2.779 -135.655 1.00 90.94 429 VAL A O 1
ATOM 3491 N N . GLU A 1 430 ? 71.035 2.569 -133.519 1.00 89.25 430 GLU A N 1
ATOM 3492 C CA . GLU A 1 430 ? 72.294 3.312 -133.663 1.00 89.25 430 GLU A CA 1
ATOM 3493 C C . GLU A 1 430 ? 73.344 2.553 -134.484 1.00 89.25 430 GLU A C 1
ATOM 3495 O O . GLU A 1 430 ? 74.072 3.172 -135.260 1.00 89.25 430 GLU A O 1
ATOM 3500 N N . SER A 1 431 ? 73.418 1.226 -134.347 1.00 89.88 431 SER A N 1
ATOM 3501 C CA . SER A 1 431 ? 74.299 0.369 -135.148 1.00 89.88 431 SER A CA 1
ATOM 3502 C C . SER A 1 431 ? 73.893 0.385 -136.625 1.00 89.88 431 SER A C 1
ATOM 3504 O O . SER A 1 431 ? 74.722 0.668 -137.491 1.00 89.88 431 SER A O 1
ATOM 3506 N N . VAL A 1 432 ? 72.599 0.207 -136.914 1.00 89.94 432 VAL A N 1
ATOM 3507 C CA . VAL A 1 432 ? 72.039 0.295 -138.273 1.00 89.94 432 VAL A CA 1
ATOM 3508 C C . VAL A 1 432 ? 72.242 1.698 -138.854 1.00 89.94 432 VAL A C 1
ATOM 3510 O O . VAL A 1 432 ? 72.718 1.822 -139.977 1.00 89.94 432 VAL A O 1
ATOM 3513 N N . ARG A 1 433 ? 72.006 2.770 -138.081 1.00 88.56 433 ARG A N 1
ATOM 3514 C CA . ARG A 1 433 ? 72.315 4.150 -138.511 1.00 88.56 433 ARG A CA 1
ATOM 3515 C C . ARG A 1 433 ? 73.794 4.338 -138.858 1.00 88.56 433 ARG A C 1
ATOM 3517 O O . ARG A 1 433 ? 74.092 4.968 -139.867 1.00 88.56 433 ARG A O 1
ATOM 3524 N N . LYS A 1 434 ? 74.722 3.778 -138.072 1.00 89.62 434 LYS A N 1
ATOM 3525 C CA . LYS A 1 434 ? 76.163 3.813 -138.385 1.00 89.62 434 LYS A CA 1
ATOM 3526 C C . LYS A 1 434 ? 76.478 3.055 -139.678 1.00 89.62 434 LYS A C 1
ATOM 3528 O O . LYS A 1 434 ? 77.218 3.583 -140.501 1.00 89.62 434 LYS A O 1
ATOM 3533 N N . GLN A 1 435 ? 75.885 1.880 -139.898 1.00 86.44 435 GLN A N 1
ATOM 3534 C CA . GLN A 1 435 ? 76.035 1.130 -141.153 1.00 86.44 435 GLN A CA 1
ATOM 3535 C C . GLN A 1 435 ? 75.503 1.916 -142.363 1.00 86.44 435 GLN A C 1
ATOM 3537 O O . GLN A 1 435 ? 76.208 2.033 -143.365 1.00 86.44 435 GLN A O 1
ATOM 3542 N N . CYS A 1 436 ? 74.316 2.522 -142.257 1.00 85.06 436 CYS A N 1
ATOM 3543 C CA . CYS A 1 436 ? 73.758 3.384 -143.302 1.00 85.06 436 CYS A CA 1
ATOM 3544 C C . CYS A 1 436 ? 74.648 4.606 -143.576 1.00 85.06 436 CYS A C 1
ATOM 3546 O O . CYS A 1 436 ? 74.913 4.911 -144.733 1.00 85.06 436 CYS A O 1
ATOM 3548 N N . ASN A 1 437 ? 75.171 5.272 -142.541 1.00 89.00 437 ASN A N 1
ATOM 3549 C CA . ASN A 1 437 ? 76.079 6.410 -142.716 1.00 89.00 437 ASN A CA 1
ATOM 3550 C C . ASN A 1 437 ? 77.389 6.006 -143.414 1.00 89.00 437 ASN A C 1
ATOM 3552 O O . ASN A 1 437 ? 77.865 6.741 -144.274 1.00 89.00 437 ASN A O 1
ATOM 3556 N N . VAL A 1 438 ? 77.946 4.828 -143.108 1.00 88.75 438 VAL A N 1
ATOM 3557 C CA . VAL A 1 438 ? 79.126 4.291 -143.812 1.00 88.75 438 VAL A CA 1
ATOM 3558 C C . VAL A 1 438 ? 78.809 3.987 -145.281 1.00 88.75 438 VAL A C 1
ATOM 3560 O O . VAL A 1 438 ? 79.623 4.296 -146.146 1.00 88.75 438 VAL A O 1
ATOM 3563 N N . GLN A 1 439 ? 77.624 3.452 -145.593 1.00 86.75 439 GLN A N 1
ATOM 3564 C CA . GLN A 1 439 ? 77.183 3.279 -146.985 1.00 86.75 439 GLN A CA 1
ATOM 3565 C C . GLN A 1 439 ? 77.000 4.624 -147.708 1.00 86.75 439 GLN A C 1
ATOM 3567 O O . GLN A 1 439 ? 77.403 4.745 -148.860 1.00 86.75 439 GLN A O 1
ATOM 3572 N N . ILE A 1 440 ? 76.449 5.643 -147.040 1.00 84.88 440 ILE A N 1
ATOM 3573 C CA . ILE A 1 440 ? 76.300 7.000 -147.593 1.00 84.88 440 ILE A CA 1
ATOM 3574 C C . ILE A 1 440 ? 77.668 7.637 -147.862 1.00 84.88 440 ILE A C 1
ATOM 3576 O O . ILE A 1 440 ? 77.859 8.199 -148.936 1.00 84.88 440 ILE A O 1
ATOM 3580 N N . HIS A 1 441 ? 78.631 7.526 -146.940 1.00 83.38 441 HIS A N 1
ATOM 3581 C CA . HIS A 1 441 ? 79.993 8.017 -147.172 1.00 83.38 441 HIS A CA 1
ATOM 3582 C C . HIS A 1 441 ? 80.673 7.283 -148.328 1.00 83.38 441 HIS A C 1
ATOM 3584 O O . HIS A 1 441 ? 81.222 7.939 -149.203 1.00 83.38 441 HIS A O 1
ATOM 3590 N N . ARG A 1 442 ? 80.541 5.956 -148.411 1.00 86.88 442 ARG A N 1
ATOM 3591 C CA . ARG A 1 442 ? 81.099 5.166 -149.516 1.00 86.88 442 ARG A CA 1
ATOM 3592 C C . ARG A 1 442 ? 80.501 5.549 -150.877 1.00 86.88 442 ARG A C 1
ATOM 3594 O O . ARG A 1 442 ? 81.240 5.768 -151.827 1.00 86.88 442 ARG A O 1
ATOM 3601 N N . MET A 1 443 ? 79.179 5.728 -150.957 1.00 83.06 443 MET A N 1
ATOM 3602 C CA . MET A 1 443 ? 78.524 6.235 -152.172 1.00 83.06 443 MET A CA 1
ATOM 3603 C C . MET A 1 443 ? 78.919 7.689 -152.492 1.00 83.06 443 MET A C 1
ATOM 3605 O O . MET A 1 443 ? 78.982 8.058 -153.660 1.00 83.06 443 MET A O 1
ATOM 3609 N N . ALA A 1 444 ? 79.212 8.522 -151.487 1.00 84.19 444 ALA A N 1
ATOM 3610 C CA . ALA A 1 444 ? 79.715 9.883 -151.683 1.00 84.19 444 ALA A CA 1
ATOM 3611 C C . ALA A 1 444 ? 81.184 9.915 -152.148 1.00 84.19 444 ALA A C 1
ATOM 3613 O O . ALA A 1 444 ? 81.541 10.764 -152.960 1.00 84.19 444 ALA A O 1
ATOM 3614 N N . GLU A 1 445 ? 82.023 8.987 -151.685 1.00 85.69 445 GLU A N 1
ATOM 3615 C CA . GLU A 1 445 ? 83.389 8.762 -152.179 1.00 85.69 445 GLU A CA 1
ATOM 3616 C C . GLU A 1 445 ? 83.365 8.271 -153.635 1.00 85.69 445 GLU A C 1
ATOM 3618 O O . GLU A 1 445 ? 84.068 8.825 -154.476 1.00 85.69 445 GLU A O 1
ATOM 3623 N N . GLU A 1 446 ? 82.495 7.309 -153.962 1.00 85.25 446 GLU A N 1
ATOM 3624 C CA . GLU A 1 446 ? 82.276 6.815 -155.331 1.00 85.25 446 GLU A CA 1
ATOM 3625 C C . GLU A 1 446 ? 81.758 7.931 -156.264 1.00 85.25 446 GLU A C 1
ATOM 3627 O O . GLU A 1 446 ? 82.285 8.111 -157.363 1.00 85.25 446 GLU A O 1
ATOM 3632 N N . LEU A 1 447 ? 80.803 8.756 -155.812 1.00 81.69 447 LEU A N 1
ATOM 3633 C CA . LEU A 1 447 ? 80.350 9.952 -156.541 1.00 81.69 447 LEU A CA 1
ATOM 3634 C C . LEU A 1 447 ? 81.464 10.992 -156.723 1.00 81.69 447 LEU A C 1
ATOM 3636 O O . LEU A 1 447 ? 81.565 11.585 -157.794 1.00 81.69 447 LEU A O 1
ATOM 3640 N N . SER A 1 448 ? 82.303 11.205 -155.707 1.00 81.50 448 SER A N 1
ATOM 3641 C CA . SER A 1 448 ? 83.426 12.152 -155.763 1.00 81.50 448 SER A CA 1
ATOM 3642 C C . SER A 1 448 ? 84.514 11.677 -156.730 1.00 81.50 448 SER A C 1
ATOM 3644 O O . SER A 1 448 ? 85.062 12.482 -157.477 1.00 81.50 448 SER A O 1
ATOM 3646 N N . ALA A 1 449 ? 84.794 10.370 -156.770 1.00 84.06 449 ALA A N 1
ATOM 3647 C CA . ALA A 1 449 ? 85.714 9.765 -157.730 1.00 84.06 449 ALA A CA 1
ATOM 3648 C C . ALA A 1 449 ? 85.202 9.906 -159.174 1.00 84.06 449 ALA A C 1
ATOM 3650 O O . ALA A 1 449 ? 85.959 10.323 -160.046 1.00 84.06 449 ALA A O 1
ATOM 3651 N N . LEU A 1 450 ? 83.908 9.656 -159.413 1.00 81.06 450 LEU A N 1
ATOM 3652 C CA . LEU A 1 450 ? 83.279 9.868 -160.723 1.00 81.06 450 LEU A CA 1
ATOM 3653 C C . LEU A 1 450 ? 83.263 11.351 -161.130 1.00 81.06 450 LEU A C 1
ATOM 3655 O O . LEU A 1 450 ? 83.539 11.667 -162.284 1.00 81.06 450 LEU A O 1
ATOM 3659 N N . GLN A 1 451 ? 83.007 12.273 -160.195 1.00 80.50 451 GLN A N 1
ATOM 3660 C CA . GLN A 1 451 ? 83.123 13.717 -160.443 1.00 80.50 451 GLN A CA 1
ATOM 3661 C C . GLN A 1 451 ? 84.558 14.131 -160.790 1.00 80.50 451 GLN A C 1
ATOM 3663 O O . GLN A 1 451 ? 84.750 14.982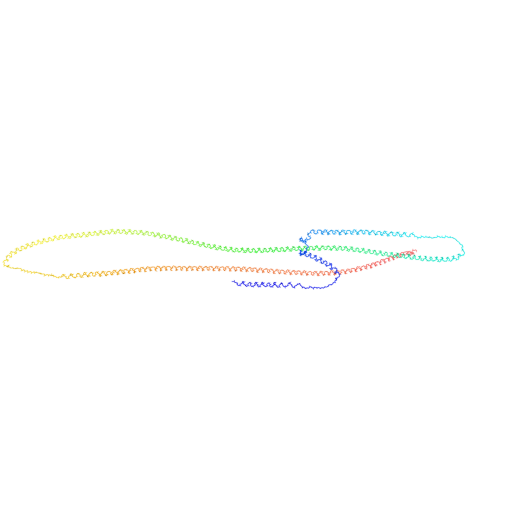 -161.658 1.00 80.50 451 GLN A O 1
ATOM 3668 N N . LEU A 1 452 ? 85.561 13.522 -160.154 1.00 79.44 452 LEU A N 1
ATOM 3669 C CA . LEU A 1 452 ? 86.970 13.799 -160.428 1.00 79.44 452 LEU A CA 1
ATOM 3670 C C . LEU A 1 452 ? 87.409 13.200 -161.776 1.00 79.44 452 LEU A C 1
ATOM 3672 O O . LEU A 1 452 ? 88.116 13.872 -162.519 1.00 79.44 452 LEU A O 1
ATOM 3676 N N . GLU A 1 453 ? 86.902 12.024 -162.168 1.00 79.88 453 GLU A N 1
ATOM 3677 C CA . GLU A 1 453 ? 87.053 11.510 -163.539 1.00 79.88 453 GLU A CA 1
ATOM 3678 C C . GLU A 1 453 ? 86.396 12.433 -164.577 1.00 79.88 453 GLU A C 1
ATOM 3680 O O . GLU A 1 453 ? 87.002 12.704 -165.615 1.00 79.88 453 GLU A O 1
ATOM 3685 N N . CYS A 1 454 ? 85.194 12.963 -164.310 1.00 78.38 454 CYS A N 1
ATOM 3686 C CA . CYS A 1 454 ? 84.569 13.968 -165.176 1.00 78.38 454 CYS A CA 1
ATOM 3687 C C . CYS A 1 454 ? 85.449 15.220 -165.301 1.00 78.38 454 CYS A C 1
ATOM 3689 O O . CYS A 1 454 ? 85.731 15.646 -166.421 1.00 78.38 454 CYS A O 1
ATOM 3691 N N . ALA A 1 455 ? 85.959 15.744 -164.183 1.00 78.06 455 ALA A N 1
ATOM 3692 C CA . ALA A 1 455 ? 86.867 16.889 -164.168 1.00 78.06 455 ALA A CA 1
ATOM 3693 C C . ALA A 1 455 ? 88.201 16.600 -164.888 1.00 78.06 455 ALA A C 1
ATOM 3695 O O . ALA A 1 455 ? 88.749 17.482 -165.547 1.00 78.06 455 ALA A O 1
ATOM 3696 N N . ASP A 1 456 ? 88.725 15.373 -164.847 1.00 80.50 456 ASP A N 1
ATOM 3697 C CA . ASP A 1 456 ? 89.911 14.994 -165.625 1.00 80.50 456 ASP A CA 1
ATOM 3698 C C . ASP A 1 456 ? 89.620 14.914 -167.133 1.00 80.50 456 ASP A C 1
ATOM 3700 O O . ASP A 1 456 ? 90.468 15.306 -167.940 1.00 80.50 456 ASP A O 1
ATOM 3704 N N . LYS A 1 457 ? 88.415 14.494 -167.551 1.00 74.44 457 LYS A N 1
ATOM 3705 C CA . LYS A 1 457 ? 87.989 14.601 -168.962 1.00 74.44 457 LYS A CA 1
ATOM 3706 C C . LYS A 1 457 ? 87.805 16.055 -169.391 1.00 74.44 457 LYS A C 1
ATOM 3708 O O . LYS A 1 457 ? 88.265 16.424 -170.472 1.00 74.44 457 LYS A O 1
ATOM 3713 N N . GLU A 1 458 ? 87.210 16.893 -168.547 1.00 74.50 458 GLU A N 1
ATOM 3714 C CA . GLU A 1 458 ? 87.082 18.328 -168.808 1.00 74.50 458 GLU A CA 1
ATOM 3715 C C . GLU A 1 458 ? 88.460 18.995 -168.892 1.00 74.50 458 GLU A C 1
ATOM 3717 O O . GLU A 1 458 ? 88.756 19.634 -169.897 1.00 74.50 458 GLU A O 1
ATOM 3722 N N . THR A 1 459 ? 89.380 18.759 -167.951 1.00 74.62 459 THR A N 1
ATOM 3723 C CA . THR A 1 459 ? 90.732 19.339 -168.039 1.00 74.62 459 THR A CA 1
ATOM 3724 C C . THR A 1 459 ? 91.572 18.759 -169.185 1.00 74.62 459 THR A C 1
ATOM 3726 O O . THR A 1 459 ? 92.521 19.412 -169.620 1.00 74.62 459 THR A O 1
ATOM 3729 N N . GLN A 1 460 ? 91.270 17.569 -169.718 1.00 70.69 460 GLN A N 1
ATOM 3730 C CA . GLN A 1 460 ? 91.868 17.086 -170.975 1.00 70.69 460 GLN A CA 1
ATOM 3731 C C . GLN A 1 460 ? 91.375 17.908 -172.179 1.00 70.69 460 GLN A C 1
ATOM 3733 O O . GLN A 1 460 ? 92.193 18.341 -172.992 1.00 70.69 460 GLN A O 1
ATOM 3738 N N . ILE A 1 461 ? 90.073 18.207 -172.247 1.00 65.38 461 ILE A N 1
ATOM 3739 C CA . ILE A 1 461 ? 89.484 19.101 -173.261 1.00 65.38 461 ILE A CA 1
ATOM 3740 C C . ILE A 1 461 ? 90.042 20.528 -173.114 1.00 65.38 461 ILE A C 1
ATOM 3742 O O . ILE A 1 461 ? 90.427 21.161 -174.100 1.00 65.38 461 ILE A O 1
ATOM 3746 N N . GLU A 1 462 ? 90.145 21.036 -171.886 1.00 68.81 462 GLU A N 1
ATOM 3747 C CA . GLU A 1 462 ? 90.623 22.392 -171.625 1.00 68.81 462 GLU A CA 1
ATOM 3748 C C . GLU A 1 462 ? 92.137 22.562 -171.817 1.00 68.81 462 GLU A C 1
ATOM 3750 O O . GLU A 1 462 ? 92.549 23.646 -172.222 1.00 68.81 462 GLU A O 1
ATOM 3755 N N . ARG A 1 463 ? 92.986 21.546 -171.575 1.00 67.00 463 ARG A N 1
ATOM 3756 C CA . ARG A 1 463 ? 94.438 21.639 -171.867 1.00 67.00 463 ARG A CA 1
ATOM 3757 C C . ARG A 1 463 ? 94.678 21.895 -173.353 1.00 67.00 463 ARG A C 1
ATOM 3759 O O . ARG A 1 463 ? 95.298 22.901 -173.690 1.00 67.00 463 ARG A O 1
ATOM 3766 N N . ALA A 1 464 ? 94.048 21.105 -174.225 1.00 57.41 464 ALA A N 1
ATOM 3767 C CA . ALA A 1 464 ? 94.077 21.318 -175.676 1.00 57.41 464 ALA A CA 1
ATOM 3768 C C . ALA A 1 464 ? 93.534 22.703 -176.099 1.00 57.41 464 ALA A C 1
ATOM 3770 O O . ALA A 1 464 ? 93.888 23.226 -177.157 1.00 57.41 464 ALA A O 1
ATOM 3771 N N . HIS A 1 465 ? 92.693 23.329 -175.268 1.00 57.44 465 HIS A N 1
ATOM 3772 C CA . HIS A 1 465 ? 92.153 24.667 -175.502 1.00 57.44 465 HIS A CA 1
ATOM 3773 C C . HIS A 1 465 ? 92.997 25.807 -174.878 1.00 57.44 465 HIS A C 1
ATOM 3775 O O . HIS A 1 465 ? 92.900 26.954 -175.329 1.00 57.44 465 HIS A O 1
ATOM 3781 N N . ARG A 1 466 ? 93.829 25.514 -173.865 1.00 57.31 466 ARG A N 1
ATOM 3782 C CA . ARG A 1 466 ? 94.702 26.465 -173.145 1.00 57.31 466 ARG A CA 1
ATOM 3783 C C . ARG A 1 466 ? 96.128 26.502 -173.688 1.00 57.31 466 ARG A C 1
ATOM 3785 O O . ARG A 1 466 ? 96.700 27.582 -173.744 1.00 57.31 466 ARG A O 1
ATOM 3792 N N . GLU A 1 467 ? 96.668 25.390 -174.183 1.00 59.59 467 GLU A N 1
ATOM 3793 C CA . GLU A 1 467 ? 97.949 25.357 -174.919 1.00 59.59 467 GLU A CA 1
ATOM 3794 C C . GLU A 1 467 ? 97.908 26.260 -176.170 1.00 59.59 467 GLU A C 1
ATOM 3796 O O . GLU A 1 467 ? 98.919 26.814 -176.587 1.00 59.59 467 GLU A O 1
ATOM 3801 N N . ARG A 1 468 ? 96.702 26.512 -176.699 1.00 50.91 468 ARG A N 1
ATOM 3802 C CA . ARG A 1 468 ? 96.401 27.452 -177.793 1.00 50.91 468 ARG A CA 1
ATOM 3803 C C . ARG A 1 468 ? 96.167 28.914 -177.345 1.00 50.91 468 ARG A C 1
ATOM 3805 O O . ARG A 1 468 ? 95.581 29.681 -178.107 1.00 50.91 468 ARG A O 1
ATOM 3812 N N . LYS A 1 469 ? 96.506 29.276 -176.100 1.00 48.97 469 LYS A N 1
ATOM 3813 C CA . LYS A 1 469 ? 96.355 30.638 -175.534 1.00 48.97 469 LYS A CA 1
ATOM 3814 C C . LYS A 1 469 ? 97.447 31.033 -174.532 1.00 48.97 469 LYS A C 1
ATOM 3816 O O . LYS A 1 469 ? 97.833 32.191 -174.489 1.00 48.97 469 LYS A O 1
ATOM 3821 N N . ALA A 1 470 ? 97.988 30.091 -173.760 1.00 51.03 470 ALA A N 1
ATOM 3822 C CA . ALA A 1 470 ? 99.036 30.335 -172.761 1.00 51.03 470 ALA A CA 1
ATOM 3823 C C . ALA A 1 470 ? 100.449 30.540 -173.361 1.00 51.03 470 ALA A C 1
ATOM 3825 O O . ALA A 1 470 ? 101.448 30.367 -172.669 1.00 51.03 470 ALA A O 1
ATOM 3826 N N . VAL A 1 471 ? 100.529 30.875 -174.653 1.00 50.50 471 VAL A N 1
ATOM 3827 C CA . VAL A 1 471 ? 101.766 31.227 -175.372 1.00 50.50 471 VAL A CA 1
ATOM 3828 C C . VAL A 1 471 ? 101.907 32.750 -175.528 1.00 50.50 471 VAL A C 1
ATOM 3830 O O . VAL A 1 471 ? 103.009 33.219 -175.793 1.00 50.50 471 VAL A O 1
ATOM 3833 N N . GLU A 1 472 ? 100.824 33.522 -175.363 1.00 43.06 472 GLU A N 1
ATOM 3834 C CA . GLU A 1 472 ? 100.784 34.930 -175.792 1.00 43.06 472 GLU A CA 1
ATOM 3835 C C . GLU A 1 472 ? 100.882 35.976 -174.662 1.00 43.06 472 GLU A C 1
ATOM 3837 O O . GLU A 1 472 ? 101.418 37.047 -174.924 1.00 43.06 472 GLU A O 1
ATOM 3842 N N . GLU A 1 473 ? 100.409 35.715 -173.431 1.00 34.34 473 GLU A N 1
ATOM 3843 C CA . GLU A 1 473 ? 100.222 36.782 -172.418 1.00 34.34 473 GLU A CA 1
ATOM 3844 C C . GLU A 1 473 ? 100.759 36.438 -171.001 1.00 34.34 473 GLU A C 1
ATOM 3846 O O . GLU A 1 473 ? 100.043 35.864 -170.185 1.00 34.34 473 GLU A O 1
ATOM 3851 N N . GLU A 1 474 ? 102.006 36.872 -170.737 1.00 38.94 474 GLU A N 1
ATOM 3852 C CA . GLU A 1 474 ? 102.669 37.235 -169.449 1.00 38.94 474 GLU A CA 1
ATOM 3853 C C . GLU A 1 474 ? 102.741 36.234 -168.253 1.00 38.94 474 GLU A C 1
ATOM 3855 O O . GLU A 1 474 ? 101.822 35.473 -167.979 1.00 38.94 474 GLU A O 1
ATOM 3860 N N . LEU A 1 475 ? 103.794 36.122 -167.417 1.00 42.62 475 LEU A N 1
ATOM 3861 C CA . LEU A 1 475 ? 105.078 36.834 -167.179 1.00 42.62 475 LEU A CA 1
ATOM 3862 C C . LEU A 1 475 ? 105.179 37.904 -166.030 1.00 42.62 475 LEU A C 1
ATOM 3864 O O . LEU A 1 475 ? 106.248 38.489 -165.880 1.00 42.62 475 LEU A O 1
ATOM 3868 N N . GLU A 1 476 ? 104.209 38.054 -165.093 1.00 30.41 476 GLU A N 1
ATOM 3869 C CA . GLU A 1 476 ? 104.326 38.811 -163.788 1.00 30.41 476 GLU A CA 1
ATOM 3870 C C . GLU A 1 476 ? 103.290 38.369 -162.692 1.00 30.41 476 GLU A C 1
ATOM 3872 O O . GLU A 1 476 ? 102.339 37.687 -163.057 1.00 30.41 476 GLU A O 1
ATOM 3877 N N . LYS A 1 477 ? 103.277 38.726 -161.371 1.00 33.38 477 LYS A N 1
ATOM 3878 C CA . LYS A 1 477 ? 104.258 38.937 -160.241 1.00 33.38 477 LYS A CA 1
ATOM 3879 C C . LYS A 1 477 ? 103.514 38.902 -158.852 1.00 33.38 477 LYS A C 1
ATOM 3881 O O . LYS A 1 477 ? 102.289 38.835 -158.841 1.00 33.38 477 LYS A O 1
ATOM 3886 N N . VAL A 1 478 ? 104.205 38.840 -157.681 1.00 39.91 478 VAL A N 1
ATOM 3887 C CA . VAL A 1 478 ? 103.641 38.304 -156.376 1.00 39.91 478 VAL A CA 1
ATOM 3888 C C . VAL A 1 478 ? 104.268 38.866 -155.007 1.00 39.91 478 VAL A C 1
ATOM 3890 O O . VAL A 1 478 ? 105.425 39.270 -155.091 1.00 39.91 478 VAL A O 1
ATOM 3893 N N . TYR A 1 479 ? 103.598 38.796 -153.781 1.00 37.94 479 TYR A N 1
ATOM 3894 C CA . TYR A 1 479 ? 104.024 38.898 -152.276 1.00 37.94 479 TYR A CA 1
ATOM 3895 C C . TYR A 1 479 ? 103.852 40.230 -151.385 1.00 37.94 479 TYR A C 1
ATOM 3897 O O . TYR A 1 479 ? 103.645 41.243 -152.040 1.00 37.94 479 TYR A O 1
ATOM 3905 N N . LYS A 1 480 ? 103.893 40.472 -149.999 1.00 43.41 480 LYS A N 1
ATOM 3906 C CA . LYS A 1 480 ? 104.011 39.912 -148.537 1.00 43.41 480 LYS A CA 1
ATOM 3907 C C . LYS A 1 480 ? 103.761 41.085 -147.435 1.00 43.41 480 LYS A C 1
ATOM 3909 O O . LYS A 1 480 ? 103.518 42.162 -147.961 1.00 43.41 480 LYS A O 1
ATOM 3914 N N . GLU A 1 481 ? 103.833 41.213 -146.045 1.00 49.62 481 GLU A N 1
ATOM 3915 C CA . GLU A 1 481 ? 103.786 40.596 -144.612 1.00 49.62 481 GLU A CA 1
ATOM 3916 C C . GLU A 1 481 ? 103.863 41.763 -143.478 1.00 49.62 481 GLU A C 1
ATOM 3918 O O . GLU A 1 481 ? 103.985 42.881 -143.967 1.00 49.62 481 GLU A O 1
ATOM 3923 N N . GLY A 1 482 ? 103.812 41.850 -142.082 1.00 46.44 482 GLY A N 1
ATOM 3924 C CA . GLY A 1 482 ? 103.724 41.172 -140.688 1.00 46.44 482 GLY A CA 1
ATOM 3925 C C . GLY A 1 482 ? 103.731 42.268 -139.483 1.00 46.44 482 GLY A C 1
ATOM 3926 O O . GLY A 1 482 ? 103.679 43.421 -139.892 1.00 46.44 482 GLY A O 1
ATOM 3927 N N . GLN A 1 483 ? 103.827 42.237 -138.086 1.00 45.88 483 GLN A N 1
ATOM 3928 C CA . GLN A 1 483 ? 103.760 41.377 -136.806 1.00 45.88 483 GLN A CA 1
ATOM 3929 C C . GLN A 1 483 ? 103.910 42.221 -135.402 1.00 45.88 483 GLN A C 1
ATOM 3931 O O . GLN A 1 483 ? 104.153 43.413 -135.552 1.00 45.88 483 GLN A O 1
ATOM 3936 N N . VAL A 1 484 ? 103.853 41.689 -134.102 1.00 42.53 484 VAL A N 1
ATOM 3937 C CA . VAL A 1 484 ? 104.438 42.159 -132.708 1.00 42.53 484 VAL A CA 1
ATOM 3938 C C . VAL A 1 484 ? 103.543 42.432 -131.365 1.00 42.53 484 VAL A C 1
ATOM 3940 O O . VAL A 1 484 ? 102.330 42.534 -131.507 1.00 42.53 484 VAL A O 1
ATOM 3943 N N . GLY A 1 485 ? 104.088 42.492 -130.075 1.00 48.84 485 GLY A N 1
ATOM 3944 C CA . GLY A 1 485 ? 103.502 42.684 -128.637 1.00 48.84 485 GLY A CA 1
ATOM 3945 C C . GLY A 1 485 ? 104.506 43.254 -127.506 1.00 48.84 485 GLY A C 1
ATOM 3946 O O . GLY A 1 485 ? 105.576 43.629 -127.974 1.00 48.84 485 GLY A O 1
ATOM 3947 N N . GLU A 1 486 ? 104.454 43.431 -126.118 1.00 47.00 486 GLU A N 1
ATOM 3948 C CA . GLU A 1 486 ? 103.682 43.214 -124.781 1.00 47.00 486 GLU A CA 1
ATOM 3949 C C . GLU A 1 486 ? 104.081 44.304 -123.627 1.00 47.00 486 GLU A C 1
ATOM 3951 O O . GLU A 1 486 ? 104.301 45.401 -124.150 1.00 47.00 486 GLU A O 1
ATOM 3956 N N . PRO A 1 487 ? 104.289 44.270 -122.216 1.00 50.50 487 PRO A N 1
ATOM 3957 C CA . PRO A 1 487 ? 104.000 43.496 -120.901 1.00 50.50 487 PRO A CA 1
ATOM 3958 C C . PRO A 1 487 ? 103.721 44.303 -119.489 1.00 50.50 487 PRO A C 1
ATOM 3960 O O . PRO A 1 487 ? 103.415 45.492 -119.547 1.00 50.50 487 PRO A O 1
ATOM 3963 N N . GLU A 1 488 ? 103.837 43.755 -118.207 1.00 49.62 488 GLU A N 1
ATOM 3964 C CA . GLU A 1 488 ? 103.592 44.387 -116.800 1.00 49.62 488 GLU A CA 1
ATOM 3965 C C . GLU A 1 488 ? 104.452 43.883 -115.537 1.00 49.62 488 GLU A C 1
ATOM 3967 O O . GLU A 1 488 ? 104.732 42.692 -115.488 1.00 49.62 488 GLU A O 1
ATOM 3972 N N . MET A 1 489 ? 104.766 44.682 -114.445 1.00 39.50 489 MET A N 1
ATOM 3973 C CA . MET A 1 489 ? 105.134 44.192 -113.038 1.00 39.50 489 MET A CA 1
ATOM 3974 C C . MET A 1 489 ? 105.223 45.234 -111.836 1.00 39.50 489 MET A C 1
ATOM 3976 O O . MET A 1 489 ? 106.199 45.982 -111.787 1.00 39.50 489 MET A O 1
ATOM 3980 N N . ARG A 1 490 ? 104.309 45.298 -110.811 1.00 55.41 490 ARG A N 1
ATOM 3981 C CA . ARG A 1 490 ? 104.530 46.116 -109.543 1.00 55.41 490 ARG A CA 1
ATOM 3982 C C . ARG A 1 490 ? 103.630 45.971 -108.265 1.00 55.41 490 ARG A C 1
ATOM 3984 O O . ARG A 1 490 ? 103.793 46.761 -107.340 1.00 55.41 490 ARG A O 1
ATOM 3991 N N . LYS A 1 491 ? 102.647 45.059 -108.168 1.00 61.59 491 LYS A N 1
ATOM 3992 C CA . LYS A 1 491 ? 101.487 45.199 -107.228 1.00 61.59 491 LYS A CA 1
ATOM 3993 C C . LYS A 1 491 ? 101.555 44.510 -105.837 1.00 61.59 491 LYS A C 1
ATOM 3995 O O . LYS A 1 491 ? 100.580 44.589 -105.094 1.00 61.59 491 LYS A O 1
ATOM 4000 N N . MET A 1 492 ? 102.625 43.794 -105.478 1.00 62.59 492 MET A N 1
ATOM 4001 C CA . MET A 1 492 ? 102.531 42.712 -104.470 1.00 62.59 492 MET A CA 1
ATOM 4002 C C . MET A 1 492 ? 102.705 43.107 -102.985 1.00 62.59 492 MET A C 1
ATOM 4004 O O . MET A 1 492 ? 102.002 42.575 -102.127 1.00 62.59 492 MET A O 1
ATOM 4008 N N . GLU A 1 493 ? 103.614 44.027 -102.655 1.00 62.81 493 GLU A N 1
ATOM 4009 C CA . GLU A 1 493 ? 104.087 44.231 -101.267 1.00 62.81 493 GLU A CA 1
ATOM 4010 C C . GLU A 1 493 ? 103.020 44.813 -100.317 1.00 62.81 493 GLU A C 1
ATOM 4012 O O . GLU A 1 493 ? 103.000 44.507 -99.124 1.00 62.81 493 GLU A O 1
ATOM 4017 N N . ALA A 1 494 ? 102.073 45.593 -100.849 1.00 73.69 494 ALA A N 1
ATOM 4018 C CA . ALA A 1 494 ? 101.026 46.266 -100.073 1.00 73.69 494 ALA A CA 1
ATOM 4019 C C . ALA A 1 494 ? 100.008 45.319 -99.397 1.00 73.69 494 ALA A C 1
ATOM 4021 O O . ALA A 1 494 ? 99.206 45.765 -98.574 1.00 73.69 494 ALA A O 1
ATOM 4022 N N . LEU A 1 495 ? 100.007 44.024 -99.739 1.00 75.19 495 LEU A N 1
ATOM 4023 C CA . LEU A 1 495 ? 99.078 43.041 -99.174 1.00 75.19 495 LEU A CA 1
ATOM 4024 C C . LEU A 1 495 ? 99.534 42.491 -97.815 1.00 75.19 495 LEU A C 1
ATOM 4026 O O . LEU A 1 495 ? 98.694 42.288 -96.940 1.00 75.19 495 LEU A O 1
ATOM 4030 N N . HIS A 1 496 ? 100.840 42.294 -97.602 1.00 76.94 496 HIS A N 1
ATOM 4031 C CA . HIS A 1 496 ? 101.357 41.592 -96.417 1.00 76.94 496 HIS A CA 1
ATOM 4032 C C . HIS A 1 496 ? 101.030 42.327 -95.105 1.00 76.94 496 HIS A C 1
ATOM 4034 O O . HIS A 1 496 ? 100.521 41.733 -94.153 1.00 76.94 496 HIS A O 1
ATOM 4040 N N . GLN A 1 497 ? 101.214 43.651 -95.081 1.00 79.19 497 GLN A N 1
ATOM 4041 C CA . GLN A 1 497 ? 101.048 44.459 -93.867 1.00 79.19 497 GLN A CA 1
ATOM 4042 C C . GLN A 1 497 ? 99.585 44.670 -93.431 1.00 79.19 497 GLN A C 1
ATOM 4044 O O . GLN A 1 497 ? 99.334 45.228 -92.362 1.00 79.19 497 GLN A O 1
ATOM 4049 N N . ARG A 1 498 ? 98.605 44.199 -94.218 1.00 82.56 498 ARG A N 1
ATOM 4050 C CA . ARG A 1 498 ? 97.203 44.095 -93.777 1.00 82.56 498 ARG A CA 1
ATOM 4051 C C . ARG A 1 498 ? 96.953 42.863 -92.902 1.00 82.56 498 ARG A C 1
ATOM 4053 O O . ARG A 1 498 ? 96.121 42.945 -92.003 1.00 82.56 498 ARG A O 1
ATOM 4060 N N . CYS A 1 499 ? 97.671 41.760 -93.120 1.00 80.62 499 CYS A N 1
ATOM 4061 C CA . CYS A 1 499 ? 97.438 40.495 -92.417 1.00 80.62 499 CYS A CA 1
ATOM 4062 C C . CYS A 1 499 ? 97.790 40.585 -90.923 1.00 80.62 499 CYS A C 1
ATOM 4064 O O . CYS A 1 499 ? 96.945 40.295 -90.081 1.00 80.62 499 CYS A O 1
ATOM 4066 N N . LEU A 1 500 ? 98.985 41.084 -90.588 1.00 80.12 500 LEU A N 1
ATOM 4067 C CA . LEU A 1 500 ? 99.477 41.162 -89.199 1.00 80.12 500 LEU A CA 1
ATOM 4068 C C . LEU A 1 500 ? 98.606 42.040 -88.278 1.00 80.12 500 LEU A C 1
ATOM 4070 O O . LEU A 1 500 ? 98.536 41.809 -87.071 1.00 80.12 500 LEU A O 1
ATOM 4074 N N . ASN A 1 501 ? 97.919 43.043 -88.834 1.00 81.81 501 ASN A N 1
ATOM 4075 C CA . ASN A 1 501 ? 96.986 43.878 -88.072 1.00 81.81 501 ASN A CA 1
ATOM 4076 C C . ASN A 1 501 ? 95.641 43.174 -87.814 1.00 81.81 501 ASN A C 1
ATOM 4078 O O . ASN A 1 501 ? 95.000 43.451 -86.802 1.00 81.81 501 ASN A O 1
ATOM 4082 N N . ALA A 1 502 ? 95.222 42.248 -88.682 1.00 81.00 502 ALA A N 1
ATOM 4083 C CA . ALA A 1 502 ? 93.994 41.477 -88.490 1.00 81.00 502 ALA A CA 1
ATOM 4084 C C . ALA A 1 502 ? 94.129 40.434 -87.364 1.00 81.00 502 ALA A C 1
ATOM 4086 O O . ALA A 1 502 ? 93.170 40.199 -86.631 1.00 81.00 502 ALA A O 1
ATOM 4087 N N . GLU A 1 503 ? 95.315 39.846 -87.181 1.00 81.56 503 GLU A N 1
ATOM 4088 C CA . GLU A 1 503 ? 95.559 38.842 -86.134 1.00 81.56 503 GLU A CA 1
ATOM 4089 C C . GLU A 1 503 ? 95.459 39.429 -84.718 1.00 81.56 503 GLU A C 1
ATOM 4091 O O . GLU A 1 503 ? 94.809 38.842 -83.855 1.00 81.56 503 GLU A O 1
ATOM 4096 N N . ARG A 1 504 ? 96.001 40.633 -84.488 1.00 83.81 504 ARG A N 1
ATOM 4097 C CA . ARG A 1 504 ? 95.887 41.319 -83.185 1.00 83.81 504 ARG A CA 1
ATOM 4098 C C . ARG A 1 504 ? 94.434 41.640 -82.834 1.00 83.81 504 ARG A C 1
ATOM 4100 O O . ARG A 1 504 ? 93.989 41.339 -81.731 1.00 83.81 504 ARG A O 1
ATOM 4107 N N . LEU A 1 505 ? 93.676 42.165 -83.800 1.00 86.19 505 LEU A N 1
ATOM 4108 C CA . LEU A 1 505 ? 92.249 42.460 -83.635 1.00 86.19 505 LEU A CA 1
ATOM 4109 C C . LEU A 1 505 ? 91.417 41.190 -83.377 1.00 86.19 505 LEU A C 1
ATOM 4111 O O . LEU A 1 505 ? 90.458 41.228 -82.605 1.00 86.19 505 LEU A O 1
ATOM 4115 N N . LYS A 1 506 ? 91.787 40.050 -83.977 1.00 89.31 506 LYS A N 1
ATOM 4116 C CA . LYS A 1 506 ? 91.178 38.741 -83.687 1.00 89.31 506 LYS A CA 1
ATOM 4117 C C . LYS A 1 506 ? 91.400 38.323 -82.228 1.00 89.31 506 LYS A C 1
ATOM 4119 O O . LYS A 1 506 ? 90.454 37.895 -81.574 1.00 89.31 506 LYS A O 1
ATOM 4124 N N . ASP A 1 507 ? 92.615 38.445 -81.705 1.00 88.00 507 ASP A N 1
ATOM 4125 C CA . ASP A 1 507 ? 92.911 37.976 -80.346 1.00 88.00 507 ASP A CA 1
ATOM 4126 C C . ASP A 1 507 ? 92.343 38.931 -79.271 1.00 88.00 507 ASP A C 1
ATOM 4128 O O . ASP A 1 507 ? 91.799 38.474 -78.262 1.00 88.00 507 ASP A O 1
ATOM 4132 N N . GLU A 1 508 ? 92.330 40.245 -79.525 1.00 91.25 508 GLU A N 1
ATOM 4133 C CA . GLU A 1 508 ? 91.614 41.234 -78.700 1.00 91.25 508 GLU A CA 1
ATOM 4134 C C . GLU A 1 508 ? 90.098 40.965 -78.666 1.00 91.25 508 GLU A C 1
ATOM 4136 O O . GLU A 1 508 ? 89.492 40.920 -77.590 1.00 91.25 508 GLU A O 1
ATOM 4141 N N . THR A 1 509 ? 89.471 40.714 -79.823 1.00 88.44 509 THR A N 1
ATOM 4142 C CA . THR A 1 509 ? 88.037 40.374 -79.878 1.00 88.44 509 THR A CA 1
ATOM 4143 C C . THR A 1 509 ? 87.727 39.016 -79.244 1.00 88.44 509 THR A C 1
ATOM 4145 O O . THR A 1 509 ? 86.690 38.887 -78.592 1.00 88.44 509 THR A O 1
ATOM 4148 N N . GLN A 1 510 ? 88.633 38.034 -79.313 1.00 91.69 510 GLN A N 1
ATOM 4149 C CA . GLN A 1 510 ? 88.492 36.753 -78.610 1.00 91.69 510 GLN A CA 1
ATOM 4150 C C . GLN A 1 510 ? 88.547 36.913 -77.079 1.00 91.69 510 GLN A C 1
ATOM 4152 O O . GLN A 1 510 ? 87.784 36.256 -76.367 1.00 91.69 510 GLN A O 1
ATOM 4157 N N . LEU A 1 511 ? 89.399 37.801 -76.553 1.00 91.00 511 LEU A N 1
ATOM 4158 C CA . LEU A 1 511 ? 89.433 38.122 -75.120 1.00 91.00 511 LEU A CA 1
ATOM 4159 C C . LEU A 1 511 ? 88.153 38.843 -74.668 1.00 91.00 511 LEU A C 1
ATOM 4161 O O . LEU A 1 511 ? 87.583 38.491 -73.631 1.00 91.00 511 LEU A O 1
ATOM 4165 N N . ILE A 1 512 ? 87.647 39.788 -75.467 1.00 93.25 512 ILE A N 1
ATOM 4166 C CA . ILE A 1 512 ? 86.361 40.458 -75.210 1.00 93.25 512 ILE A CA 1
ATOM 4167 C C . ILE A 1 512 ? 85.214 39.433 -75.210 1.00 93.25 512 ILE A C 1
ATOM 4169 O O . ILE A 1 512 ? 84.414 39.421 -74.268 1.00 93.25 512 ILE A O 1
ATOM 4173 N N . LEU A 1 513 ? 85.171 38.527 -76.192 1.00 91.62 513 LEU A N 1
ATOM 4174 C CA . LEU A 1 513 ? 84.184 37.445 -76.293 1.00 91.62 513 LEU A CA 1
ATOM 4175 C C . LEU A 1 513 ? 84.231 36.500 -75.082 1.00 91.62 513 LEU A C 1
ATOM 4177 O O . LEU A 1 513 ? 83.194 36.186 -74.501 1.00 91.62 513 LEU A O 1
ATOM 4181 N N . ASN A 1 514 ? 85.423 36.101 -74.635 1.00 92.62 514 ASN A N 1
ATOM 4182 C CA . ASN A 1 514 ? 85.574 35.267 -73.440 1.00 92.62 514 ASN A CA 1
ATOM 4183 C C . ASN A 1 514 ? 85.121 36.010 -72.167 1.00 92.62 514 ASN A C 1
ATOM 4185 O O . ASN A 1 514 ? 84.443 35.431 -71.319 1.00 92.62 514 ASN A O 1
ATOM 4189 N N . SER A 1 515 ? 85.435 37.306 -72.039 1.00 91.81 515 SER A N 1
ATOM 4190 C CA . SER A 1 515 ? 85.033 38.115 -70.878 1.00 91.81 515 SER A CA 1
ATOM 4191 C C . SER A 1 515 ? 83.519 38.364 -70.808 1.00 91.81 515 SER A C 1
ATOM 4193 O O . SER A 1 515 ? 82.945 38.393 -69.720 1.00 91.81 515 SER A O 1
ATOM 4195 N N . THR A 1 516 ? 82.861 38.518 -71.961 1.00 91.81 516 THR A N 1
ATOM 4196 C CA . THR A 1 516 ? 81.406 38.705 -72.056 1.00 91.81 516 THR A CA 1
ATOM 4197 C C . THR A 1 516 ? 80.670 37.389 -71.843 1.00 91.81 516 THR A C 1
ATOM 4199 O O . THR A 1 516 ? 79.727 37.365 -71.057 1.00 91.81 516 THR A O 1
ATOM 4202 N N . LYS A 1 517 ? 81.163 36.278 -72.407 1.00 93.75 517 LYS A N 1
ATOM 4203 C CA . LYS A 1 517 ? 80.653 34.928 -72.127 1.00 93.75 517 LYS A CA 1
ATOM 4204 C C . LYS A 1 517 ? 80.735 34.576 -70.638 1.00 93.75 517 LYS A C 1
ATOM 4206 O O . LYS A 1 517 ? 79.741 34.160 -70.063 1.00 93.75 517 LYS A O 1
ATOM 4211 N N . ASN A 1 518 ? 81.864 34.825 -69.973 1.00 94.00 518 ASN A N 1
ATOM 4212 C CA . ASN A 1 518 ? 81.985 34.538 -68.537 1.00 94.00 518 ASN A CA 1
ATOM 4213 C C . ASN A 1 518 ? 81.039 35.396 -67.673 1.00 94.00 518 ASN A C 1
ATOM 4215 O O . ASN A 1 518 ? 80.539 34.916 -66.657 1.00 94.00 518 ASN A O 1
ATOM 4219 N N . LYS A 1 519 ? 80.746 36.642 -68.079 1.00 95.06 519 LYS A N 1
ATOM 4220 C CA . LYS A 1 519 ? 79.713 37.473 -67.434 1.00 95.06 519 LYS A CA 1
ATOM 4221 C C . LYS A 1 519 ? 78.305 36.926 -67.683 1.00 95.06 519 LYS A C 1
ATOM 4223 O O . LYS A 1 519 ? 77.528 36.852 -66.740 1.00 95.06 519 LYS A O 1
ATOM 4228 N N . MET A 1 520 ? 78.002 36.516 -68.915 1.00 93.62 520 MET A N 1
ATOM 4229 C CA . MET A 1 520 ? 76.726 35.904 -69.301 1.00 93.62 520 MET A CA 1
ATOM 4230 C C . MET A 1 520 ? 76.454 34.639 -68.477 1.00 93.62 520 MET A C 1
ATOM 4232 O O . MET A 1 520 ? 75.458 34.596 -67.766 1.00 93.62 520 MET A O 1
ATOM 4236 N N . ASN A 1 521 ? 77.399 33.694 -68.448 1.00 95.00 521 ASN A N 1
ATOM 4237 C CA . ASN A 1 521 ? 77.319 32.479 -67.634 1.00 95.00 521 ASN A CA 1
ATOM 4238 C C . ASN A 1 521 ? 77.093 32.772 -66.134 1.00 95.00 521 ASN A C 1
ATOM 4240 O O . ASN A 1 521 ? 76.377 32.034 -65.463 1.00 95.00 521 ASN A O 1
ATOM 4244 N N . LYS A 1 522 ? 77.698 33.840 -65.587 1.00 95.31 522 LYS A N 1
ATOM 4245 C CA . LYS A 1 522 ? 77.488 34.240 -64.185 1.00 95.31 522 LYS A CA 1
ATOM 4246 C C . LYS A 1 522 ? 76.073 34.777 -63.952 1.00 95.31 522 LYS A C 1
ATOM 4248 O O . LYS A 1 522 ? 75.440 34.364 -62.988 1.00 95.31 522 LYS A O 1
ATOM 4253 N N . MET A 1 523 ? 75.567 35.630 -64.847 1.00 93.69 523 MET A N 1
ATOM 4254 C CA . MET A 1 523 ? 74.179 36.103 -64.790 1.00 93.69 523 MET A CA 1
ATOM 4255 C C . MET A 1 523 ? 73.187 34.938 -64.930 1.00 93.69 523 MET A C 1
ATOM 4257 O O . MET A 1 523 ? 72.219 34.878 -64.185 1.00 93.69 523 MET A O 1
ATOM 4261 N N . GLU A 1 524 ? 73.430 33.994 -65.844 1.00 94.81 524 GLU A N 1
ATOM 4262 C CA . GLU A 1 524 ? 72.614 32.780 -66.017 1.00 94.81 524 GLU A CA 1
ATOM 4263 C C . GLU A 1 524 ? 72.570 31.932 -64.738 1.00 94.81 524 GLU A C 1
ATOM 4265 O O . GLU A 1 524 ? 71.494 31.487 -64.336 1.00 94.81 524 GLU A O 1
ATOM 4270 N N . MET A 1 525 ? 73.713 31.760 -64.064 1.00 94.12 525 MET A N 1
ATOM 4271 C CA . MET A 1 525 ? 73.790 31.065 -62.777 1.00 94.12 525 MET A CA 1
ATOM 4272 C C . MET A 1 525 ? 72.981 31.800 -61.697 1.00 94.12 525 MET A C 1
ATOM 4274 O O . MET A 1 525 ? 72.126 31.185 -61.064 1.00 94.12 525 MET A O 1
ATOM 4278 N N . GLU A 1 526 ? 73.168 33.115 -61.552 1.00 95.81 526 GLU A N 1
ATOM 4279 C CA . GLU A 1 526 ? 72.438 33.951 -60.586 1.00 95.81 526 GLU A CA 1
ATOM 4280 C C . GLU A 1 526 ? 70.920 33.936 -60.844 1.00 95.81 526 GLU A C 1
ATOM 4282 O O . GLU A 1 526 ? 70.138 33.739 -59.915 1.00 95.81 526 GLU A O 1
ATOM 4287 N N . TYR A 1 527 ? 70.482 34.024 -62.105 1.00 94.62 527 TYR A N 1
ATOM 4288 C CA . TYR A 1 527 ? 69.070 33.861 -62.467 1.00 94.62 527 TYR A CA 1
ATOM 4289 C C . TYR A 1 527 ? 68.541 32.448 -62.182 1.00 94.62 527 TYR A C 1
ATOM 4291 O O . TYR A 1 527 ? 67.381 32.308 -61.795 1.00 94.62 527 TYR A O 1
ATOM 4299 N N . SER A 1 528 ? 69.357 31.400 -62.347 1.00 96.00 528 SER A N 1
ATOM 4300 C CA . SER A 1 528 ? 68.953 30.025 -62.023 1.00 96.00 528 SER A CA 1
ATOM 4301 C C . SER A 1 528 ? 68.804 29.798 -60.513 1.00 96.00 528 SER A C 1
ATOM 4303 O O . SER A 1 528 ? 67.869 29.116 -60.088 1.00 96.00 528 SER A O 1
ATOM 4305 N N . GLU A 1 529 ? 69.655 30.431 -59.698 1.00 95.62 529 GLU A N 1
ATOM 4306 C CA . GLU A 1 529 ? 69.544 30.413 -58.239 1.00 95.62 529 GLU A CA 1
ATOM 4307 C C . GLU A 1 529 ? 68.275 31.129 -57.771 1.00 95.62 529 GLU A C 1
ATOM 4309 O O . GLU A 1 529 ? 67.482 30.523 -57.049 1.00 95.62 529 GLU A O 1
ATOM 4314 N N . GLU A 1 530 ? 68.016 32.364 -58.216 1.00 95.00 530 GLU A N 1
ATOM 4315 C CA . GLU A 1 530 ? 66.787 33.074 -57.824 1.00 95.00 530 GLU A CA 1
ATOM 4316 C C . GLU A 1 530 ? 65.525 32.356 -58.333 1.00 95.00 530 GLU A C 1
ATOM 4318 O O . GLU A 1 530 ? 64.547 32.237 -57.596 1.00 95.00 530 GLU A O 1
ATOM 4323 N N . LEU A 1 531 ? 65.555 31.770 -59.539 1.00 95.62 531 LEU A N 1
ATOM 4324 C CA . LEU A 1 531 ? 64.462 30.926 -60.031 1.00 95.62 531 LEU A CA 1
ATOM 4325 C C . LEU A 1 531 ? 64.228 29.709 -59.121 1.00 95.62 531 LEU A C 1
ATOM 4327 O O . LEU A 1 531 ? 63.075 29.371 -58.846 1.00 95.62 531 LEU A O 1
ATOM 4331 N N . SER A 1 532 ? 65.291 29.064 -58.626 1.00 94.94 532 SER A N 1
ATOM 4332 C CA . SER A 1 532 ? 65.170 27.934 -57.695 1.00 94.94 532 SER A CA 1
ATOM 4333 C C . SER A 1 532 ? 64.557 28.352 -56.352 1.00 94.94 532 SER A C 1
ATOM 4335 O O . SER A 1 532 ? 63.641 27.679 -55.874 1.00 94.94 532 SER A O 1
ATOM 4337 N N . ARG A 1 533 ? 64.955 29.516 -55.812 1.00 96.81 533 ARG A N 1
ATOM 4338 C CA . ARG A 1 533 ? 64.394 30.094 -54.578 1.00 96.81 533 ARG A CA 1
ATOM 4339 C C . ARG A 1 533 ? 62.919 30.445 -54.747 1.00 96.81 533 ARG A C 1
ATOM 4341 O O . ARG A 1 533 ? 62.101 30.011 -53.941 1.00 96.81 533 ARG A O 1
ATOM 4348 N N . CYS A 1 534 ? 62.540 31.124 -55.832 1.00 94.62 534 CYS A N 1
ATOM 4349 C CA . CYS A 1 534 ? 61.134 31.416 -56.123 1.00 94.62 534 CYS A CA 1
ATOM 4350 C C . CYS A 1 534 ? 60.293 30.134 -56.272 1.00 94.62 534 CYS A C 1
ATOM 4352 O O . CYS A 1 534 ? 59.157 30.086 -55.802 1.00 94.62 534 CYS A O 1
ATOM 4354 N N . GLN A 1 535 ? 60.832 29.069 -56.876 1.00 96.94 535 GLN A N 1
ATOM 4355 C CA . GLN A 1 535 ? 60.140 27.776 -56.933 1.00 96.94 535 GLN A CA 1
ATOM 4356 C C . GLN A 1 535 ? 60.008 27.107 -55.556 1.00 96.94 535 GLN A C 1
ATOM 4358 O O . GLN A 1 535 ? 59.007 26.435 -55.309 1.00 96.94 535 GLN A O 1
ATOM 4363 N N . GLU A 1 536 ? 60.988 27.261 -54.665 1.00 96.25 536 GLU A N 1
ATOM 4364 C CA . GLU A 1 536 ? 60.930 26.762 -53.285 1.00 96.25 536 GLU A CA 1
ATOM 4365 C C . GLU A 1 536 ? 59.928 27.536 -52.433 1.00 96.25 536 GLU A C 1
ATOM 4367 O O . GLU A 1 536 ? 59.131 26.920 -51.723 1.00 96.25 536 GLU A O 1
ATOM 4372 N N . GLU A 1 537 ? 59.878 28.860 -52.565 1.00 96.62 537 GLU A N 1
ATOM 4373 C CA . GLU A 1 537 ? 58.850 29.685 -51.933 1.00 96.62 537 GLU A CA 1
ATOM 4374 C C . GLU A 1 537 ? 57.450 29.328 -52.436 1.00 96.62 537 GLU A C 1
ATOM 4376 O O . GLU A 1 537 ? 56.548 29.151 -51.619 1.00 96.62 537 GLU A O 1
ATOM 4381 N N . VAL A 1 538 ? 57.268 29.131 -53.747 1.00 96.38 538 VAL A N 1
ATOM 4382 C CA . VAL A 1 538 ? 55.995 28.663 -54.321 1.00 96.38 538 VAL A CA 1
ATOM 4383 C C . VAL A 1 538 ? 55.613 27.286 -53.771 1.00 96.38 538 VAL A C 1
ATOM 4385 O O . VAL A 1 538 ? 54.482 27.123 -53.316 1.00 96.38 538 VAL A O 1
ATOM 4388 N N . ARG A 1 539 ? 56.540 26.317 -53.729 1.00 97.19 539 ARG A N 1
ATOM 4389 C CA . ARG A 1 539 ? 56.297 24.979 -53.149 1.00 97.19 539 ARG A CA 1
ATOM 4390 C C . ARG A 1 539 ? 55.936 25.054 -51.658 1.00 97.19 539 ARG A C 1
ATOM 4392 O O . ARG A 1 539 ? 54.997 24.390 -51.218 1.00 97.19 539 ARG A O 1
ATOM 4399 N N . ARG A 1 540 ? 56.624 25.900 -50.882 1.00 97.88 540 ARG A N 1
ATOM 4400 C CA . ARG A 1 540 ? 56.338 26.131 -49.456 1.00 97.88 540 ARG A CA 1
ATOM 4401 C C . ARG A 1 540 ? 54.964 26.772 -49.253 1.00 97.88 540 ARG A C 1
ATOM 4403 O O . ARG A 1 540 ? 54.203 26.303 -48.412 1.00 97.88 540 ARG A O 1
ATOM 4410 N N . LEU A 1 541 ? 54.636 27.807 -50.028 1.00 96.12 541 LEU A N 1
ATOM 4411 C CA . LEU A 1 541 ? 53.348 28.501 -49.960 1.00 96.12 541 LEU A CA 1
ATOM 4412 C C . LEU A 1 541 ? 52.187 27.586 -50.372 1.00 96.12 541 LEU A C 1
ATOM 4414 O O . LEU A 1 541 ? 51.151 27.591 -49.708 1.00 96.12 541 LEU A O 1
ATOM 4418 N N . GLN A 1 542 ? 52.374 26.754 -51.402 1.00 97.00 542 GLN A N 1
ATOM 4419 C CA . GLN A 1 542 ? 51.420 25.713 -51.797 1.00 97.00 542 GLN A CA 1
ATOM 4420 C C . GLN A 1 542 ? 51.163 24.716 -50.660 1.00 97.00 542 GLN A C 1
ATOM 4422 O O . GLN A 1 542 ? 50.003 24.466 -50.349 1.00 97.00 542 GLN A O 1
ATOM 4427 N N . SER A 1 543 ? 52.214 24.226 -49.993 1.00 96.88 543 SER A N 1
ATOM 4428 C CA . SER A 1 543 ? 52.094 23.317 -48.840 1.00 96.88 543 SER A CA 1
ATOM 4429 C C . SER A 1 543 ? 51.372 23.959 -47.642 1.00 96.88 543 SER A C 1
ATOM 4431 O O . SER A 1 543 ? 50.472 23.361 -47.054 1.00 96.88 543 SER A O 1
ATOM 4433 N N . THR A 1 544 ? 51.663 25.227 -47.321 1.00 97.06 544 THR A N 1
ATOM 4434 C CA . THR A 1 544 ? 50.900 25.942 -46.278 1.00 97.06 544 THR A CA 1
ATOM 4435 C C . THR A 1 544 ? 49.443 26.192 -46.678 1.00 97.06 544 THR A C 1
ATOM 4437 O O . THR A 1 544 ? 48.568 26.214 -45.818 1.00 97.06 544 THR A O 1
ATOM 4440 N N . LEU A 1 545 ? 49.162 26.353 -47.976 1.00 96.19 545 LEU A N 1
ATOM 4441 C CA . LEU A 1 545 ? 47.808 26.542 -48.495 1.00 96.19 545 LEU A CA 1
ATOM 4442 C C . LEU A 1 545 ? 46.998 25.236 -48.515 1.00 96.19 545 LEU A C 1
ATOM 4444 O O . LEU A 1 545 ? 45.781 25.304 -48.362 1.00 96.19 545 LEU A O 1
ATOM 4448 N N . THR A 1 546 ? 47.623 24.066 -48.690 1.00 97.12 546 THR A N 1
ATOM 4449 C CA . THR A 1 546 ? 46.933 22.775 -48.529 1.00 97.12 546 THR A CA 1
ATOM 4450 C C . THR A 1 546 ? 46.645 22.489 -47.059 1.00 97.12 546 THR A C 1
ATOM 4452 O O . THR A 1 546 ? 45.480 22.276 -46.740 1.00 97.12 546 THR A O 1
ATOM 4455 N N . SER A 1 547 ? 47.621 22.659 -46.155 1.00 96.62 547 SER A N 1
ATOM 4456 C CA . SER A 1 547 ? 47.411 22.518 -44.698 1.00 96.62 547 SER A CA 1
ATOM 4457 C C . SER A 1 547 ? 46.254 23.396 -44.202 1.00 96.62 547 SER A C 1
ATOM 4459 O O . SER A 1 547 ? 45.265 22.889 -43.681 1.00 96.62 547 SER A O 1
ATOM 4461 N N . ALA A 1 548 ? 46.278 24.701 -44.504 1.00 94.38 548 ALA A N 1
ATOM 4462 C CA . ALA A 1 548 ? 45.217 25.623 -44.092 1.00 94.38 548 ALA A CA 1
ATOM 4463 C C . ALA A 1 548 ? 43.835 25.311 -44.712 1.00 94.38 548 ALA A C 1
ATOM 4465 O O . ALA A 1 548 ? 42.805 25.694 -44.153 1.00 94.38 548 ALA A O 1
ATOM 4466 N N . ARG A 1 549 ? 43.781 24.624 -45.864 1.00 97.06 549 ARG A N 1
ATOM 4467 C CA . ARG A 1 549 ? 42.524 24.127 -46.452 1.00 97.06 549 ARG A CA 1
ATOM 4468 C C . ARG A 1 549 ? 42.035 22.871 -45.742 1.00 97.06 549 ARG A C 1
ATOM 4470 O O . ARG A 1 549 ? 40.853 22.813 -45.430 1.00 97.06 549 ARG A O 1
ATOM 4477 N N . GLU A 1 550 ? 42.928 21.924 -45.469 1.00 97.38 550 GLU A N 1
ATOM 4478 C CA . GLU A 1 550 ? 42.649 20.669 -44.760 1.00 97.38 550 GLU A CA 1
ATOM 4479 C C . GLU A 1 550 ? 42.159 20.943 -43.326 1.00 97.38 550 GLU A C 1
ATOM 4481 O O . GLU A 1 550 ? 41.106 20.447 -42.920 1.00 97.38 550 GLU A O 1
ATOM 4486 N N . GLU A 1 551 ? 42.835 21.847 -42.611 1.00 97.38 551 GLU A N 1
ATOM 4487 C CA . GLU A 1 551 ? 42.412 22.395 -41.315 1.00 97.38 551 GLU A CA 1
ATOM 4488 C C . GLU A 1 551 ? 41.033 23.071 -41.409 1.00 97.38 551 GLU A C 1
ATOM 4490 O O . GLU A 1 551 ? 40.151 22.829 -40.583 1.00 97.38 551 GLU A O 1
ATOM 4495 N N . SER A 1 552 ? 40.800 23.889 -42.445 1.00 94.69 552 SER A N 1
ATOM 4496 C CA . SER A 1 552 ? 39.510 24.559 -42.646 1.00 94.69 552 SER A CA 1
ATOM 4497 C C . SER A 1 552 ? 38.371 23.580 -42.962 1.00 94.69 552 SER A C 1
ATOM 4499 O O . SER A 1 552 ? 37.245 23.814 -42.510 1.00 94.69 552 SER A O 1
ATOM 4501 N N . THR A 1 553 ? 38.642 22.479 -43.674 1.00 97.38 553 THR A N 1
ATOM 4502 C CA . THR A 1 553 ? 37.669 21.398 -43.884 1.00 97.38 553 THR A CA 1
ATOM 4503 C C . THR A 1 553 ? 37.387 20.639 -42.593 1.00 97.38 553 THR A C 1
ATOM 4505 O O . THR A 1 553 ? 36.214 20.537 -42.235 1.00 97.38 553 THR A O 1
ATOM 4508 N N . ALA A 1 554 ? 38.408 20.237 -41.828 1.00 97.06 554 ALA A N 1
ATOM 4509 C CA . ALA A 1 554 ? 38.230 19.538 -40.551 1.00 97.06 554 ALA A CA 1
ATOM 4510 C C . ALA A 1 554 ? 37.391 20.366 -39.557 1.00 97.06 554 ALA A C 1
ATOM 4512 O O . ALA A 1 554 ? 36.369 19.896 -39.061 1.00 97.06 554 ALA A O 1
ATOM 4513 N N . VAL A 1 555 ? 37.713 21.652 -39.375 1.00 97.56 555 VAL A N 1
ATOM 4514 C CA . VAL A 1 555 ? 36.928 22.581 -38.534 1.00 97.56 555 VAL A CA 1
ATOM 4515 C C . VAL A 1 555 ? 35.500 22.797 -39.072 1.00 97.56 555 VAL A C 1
ATOM 4517 O O . VAL A 1 555 ? 34.582 23.141 -38.321 1.00 97.56 555 VAL A O 1
ATOM 4520 N N . SER A 1 556 ? 35.265 22.609 -40.376 1.00 95.81 556 SER A N 1
ATOM 4521 C CA . SER A 1 556 ? 33.914 22.650 -40.952 1.00 95.81 556 SER A CA 1
ATOM 4522 C C . SER A 1 556 ? 33.109 21.372 -40.696 1.00 95.81 556 SER A C 1
ATOM 4524 O O . SER A 1 556 ? 31.902 21.465 -40.465 1.00 95.81 556 SER A O 1
ATOM 4526 N N . GLU A 1 557 ? 33.775 20.217 -40.669 1.00 97.75 557 GLU A N 1
ATOM 4527 C CA . GLU A 1 557 ? 33.196 18.905 -40.372 1.00 97.75 557 GLU A CA 1
ATOM 4528 C C . GLU A 1 557 ? 32.893 18.764 -38.876 1.00 97.75 557 GLU A C 1
ATOM 4530 O O . GLU A 1 557 ? 31.765 18.432 -38.521 1.00 97.75 557 GLU A O 1
ATOM 4535 N N . GLU A 1 558 ? 33.821 19.145 -37.992 1.00 97.12 558 GLU A N 1
ATOM 4536 C CA . GLU A 1 558 ? 33.587 19.243 -36.543 1.00 97.12 558 GLU A CA 1
ATOM 4537 C C . GLU A 1 558 ? 32.389 20.149 -36.231 1.00 97.12 558 GLU A C 1
ATOM 4539 O O . GLU A 1 558 ? 31.482 19.770 -35.488 1.00 97.12 558 GLU A O 1
ATOM 4544 N N . ARG A 1 559 ? 32.323 21.335 -36.855 1.00 97.75 559 ARG A N 1
ATOM 4545 C CA . ARG A 1 559 ? 31.183 22.253 -36.702 1.00 97.75 559 ARG A CA 1
ATOM 4546 C C . ARG A 1 559 ? 29.871 21.626 -37.183 1.00 97.75 559 ARG A C 1
ATOM 4548 O O . ARG A 1 559 ? 28.835 21.865 -36.563 1.00 97.75 559 ARG A O 1
ATOM 4555 N N . LEU A 1 560 ? 29.898 20.844 -38.263 1.00 97.38 560 LEU A N 1
ATOM 4556 C CA . LEU A 1 560 ? 28.723 20.141 -38.777 1.00 97.38 560 LEU A CA 1
ATOM 4557 C C . LEU A 1 560 ? 28.275 19.020 -37.824 1.00 97.38 560 LEU A C 1
ATOM 4559 O O . LEU A 1 560 ? 27.080 18.917 -37.550 1.00 97.38 560 LEU A O 1
ATOM 4563 N N . LEU A 1 561 ? 29.207 18.238 -37.271 1.00 98.19 561 LEU A N 1
ATOM 4564 C CA . LEU A 1 561 ? 28.928 17.210 -36.262 1.00 98.19 561 LEU A CA 1
ATOM 4565 C C . LEU A 1 561 ? 28.320 17.832 -34.997 1.00 98.19 561 LEU A C 1
ATOM 4567 O O . LEU A 1 561 ? 27.208 17.473 -34.615 1.00 98.19 561 LEU A O 1
ATOM 4571 N N . MET A 1 562 ? 28.958 18.862 -34.432 1.00 96.06 562 MET A N 1
ATOM 4572 C CA . MET A 1 562 ? 28.437 19.600 -33.272 1.00 96.06 562 MET A CA 1
ATOM 4573 C C . MET A 1 562 ? 27.053 20.219 -33.538 1.00 96.06 562 MET A C 1
ATOM 4575 O O . MET A 1 562 ? 26.227 20.316 -32.626 1.00 96.06 562 MET A O 1
ATOM 4579 N N . GLN A 1 563 ? 26.759 20.625 -34.780 1.00 97.06 563 GLN A N 1
ATOM 4580 C CA . GLN A 1 563 ? 25.433 21.106 -35.179 1.00 97.06 563 GLN A CA 1
ATOM 4581 C C . GLN A 1 563 ? 24.401 19.966 -35.261 1.00 97.06 563 GLN A C 1
ATOM 4583 O O . GLN A 1 563 ? 23.259 20.154 -34.834 1.00 97.06 563 GLN A O 1
ATOM 4588 N N . GLN A 1 564 ? 24.778 18.790 -35.773 1.00 97.50 564 GLN A N 1
ATOM 4589 C CA . GLN A 1 564 ? 23.916 17.602 -35.813 1.00 97.50 564 GLN A CA 1
ATOM 4590 C C . GLN A 1 564 ? 23.604 17.084 -34.401 1.00 97.50 564 GLN A C 1
ATOM 4592 O O . GLN A 1 564 ? 22.436 16.828 -34.097 1.00 97.50 564 GLN A O 1
ATOM 4597 N N . GLU A 1 565 ? 24.600 17.028 -33.514 1.00 97.81 565 GLU A N 1
ATOM 4598 C CA . GLU A 1 565 ? 24.420 16.692 -32.095 1.00 97.81 565 GLU A CA 1
ATOM 4599 C C . GLU A 1 565 ? 23.503 17.692 -31.385 1.00 97.81 565 GLU A C 1
ATOM 4601 O O . GLU A 1 565 ? 22.548 17.288 -30.723 1.00 97.81 565 GLU A O 1
ATOM 4606 N N . ASN A 1 566 ? 23.705 19.002 -31.580 1.00 95.69 566 ASN A N 1
ATOM 4607 C CA . ASN A 1 566 ? 22.817 20.018 -31.005 1.00 95.69 566 ASN A CA 1
ATOM 4608 C C . ASN A 1 566 ? 21.365 19.865 -31.479 1.00 95.69 566 ASN A C 1
ATOM 4610 O O . ASN A 1 566 ? 20.444 20.003 -30.671 1.00 95.69 566 ASN A O 1
ATOM 4614 N N . GLN A 1 567 ? 21.141 19.556 -32.761 1.00 97.44 567 GLN A N 1
ATOM 4615 C CA . GLN A 1 567 ? 19.798 19.251 -33.263 1.00 97.44 567 GLN A CA 1
ATOM 4616 C C . GLN A 1 567 ? 19.223 17.979 -32.629 1.00 97.44 567 GLN A C 1
ATOM 4618 O O . GLN A 1 567 ? 18.032 17.948 -32.321 1.00 97.44 567 GLN A O 1
ATOM 4623 N N . GLN A 1 568 ? 20.040 16.944 -32.424 1.00 97.56 568 GLN A N 1
ATOM 4624 C CA . GLN A 1 568 ? 19.587 15.696 -31.816 1.00 97.56 568 GLN A CA 1
ATOM 4625 C C . GLN A 1 568 ? 19.201 15.897 -30.345 1.00 97.56 568 GLN A C 1
ATOM 4627 O O . GLN A 1 568 ? 18.067 15.606 -29.977 1.00 97.56 568 GLN A O 1
ATOM 4632 N N . LEU A 1 569 ? 20.052 16.554 -29.554 1.00 97.00 569 LEU A N 1
ATOM 4633 C CA . LEU A 1 569 ? 19.756 16.931 -28.167 1.00 97.00 569 LEU A CA 1
ATOM 4634 C C . LEU A 1 569 ? 18.491 17.803 -28.044 1.00 97.00 569 LEU A C 1
ATOM 4636 O O . LEU A 1 569 ? 17.761 17.696 -27.058 1.00 97.00 569 LEU A O 1
ATOM 4640 N N . HIS A 1 570 ? 18.179 18.634 -29.047 1.00 97.12 570 HIS A N 1
ATOM 4641 C CA . HIS A 1 570 ? 16.907 19.366 -29.095 1.00 97.12 570 HIS A CA 1
ATOM 4642 C C . HIS A 1 570 ? 15.700 18.445 -29.336 1.00 97.12 570 HIS A C 1
ATOM 4644 O O . HIS A 1 570 ? 14.696 18.586 -28.633 1.00 97.12 570 HIS A O 1
ATOM 4650 N N . ARG A 1 571 ? 15.793 17.483 -30.268 1.00 97.94 571 ARG A N 1
ATOM 4651 C CA . ARG A 1 571 ? 14.745 16.463 -30.498 1.00 97.94 571 ARG A CA 1
ATOM 4652 C C . ARG A 1 571 ? 14.512 15.621 -29.243 1.00 97.94 571 ARG A C 1
ATOM 4654 O O . ARG A 1 571 ? 13.361 15.404 -28.868 1.00 97.94 571 ARG A O 1
ATOM 4661 N N . ASP A 1 572 ? 15.584 15.223 -28.565 1.00 96.69 572 ASP A N 1
ATOM 4662 C CA . ASP A 1 572 ? 15.531 14.389 -27.362 1.00 96.69 572 ASP A CA 1
ATOM 4663 C C . ASP A 1 572 ? 14.955 15.167 -26.167 1.00 96.69 572 ASP A C 1
ATOM 4665 O O . ASP A 1 572 ? 14.051 14.682 -25.485 1.00 96.69 572 ASP A O 1
ATOM 4669 N N . MET A 1 573 ? 15.356 16.432 -25.970 1.00 96.44 573 MET A N 1
ATOM 4670 C CA . MET A 1 573 ? 14.694 17.329 -25.011 1.00 96.44 573 MET A CA 1
ATOM 4671 C C . MET A 1 573 ? 13.201 17.513 -25.315 1.00 96.44 573 MET A C 1
ATOM 4673 O O . MET A 1 573 ? 12.387 17.596 -24.395 1.00 96.44 573 MET A O 1
ATOM 4677 N N . GLU A 1 574 ? 12.815 17.623 -26.585 1.00 97.56 574 GLU A N 1
ATOM 4678 C CA . GLU A 1 574 ? 11.408 17.718 -26.969 1.00 97.56 574 GLU A CA 1
ATOM 4679 C C . GLU A 1 574 ? 10.628 16.427 -26.707 1.00 97.56 574 GLU A C 1
ATOM 4681 O O . GLU A 1 574 ? 9.484 16.507 -26.254 1.00 97.56 574 GLU A O 1
ATOM 4686 N N . ALA A 1 575 ? 11.220 15.260 -26.970 1.00 97.19 575 ALA A N 1
ATOM 4687 C CA . ALA A 1 575 ? 10.637 13.962 -26.643 1.00 97.19 575 ALA A CA 1
ATOM 4688 C C . ALA A 1 575 ? 10.415 13.841 -25.128 1.00 97.19 575 ALA A C 1
ATOM 4690 O O . ALA A 1 575 ? 9.277 13.665 -24.691 1.00 97.19 575 ALA A O 1
ATOM 4691 N N . LEU A 1 576 ? 11.449 14.101 -24.322 1.00 96.19 576 LEU A N 1
ATOM 4692 C CA . LEU A 1 576 ? 11.368 14.096 -22.858 1.00 96.19 576 LEU A CA 1
ATOM 4693 C C . LEU A 1 576 ? 10.343 15.109 -22.318 1.00 96.19 576 LEU A C 1
ATOM 4695 O O . LEU A 1 576 ? 9.606 14.807 -21.381 1.00 96.19 576 LEU A O 1
ATOM 4699 N N . ARG A 1 577 ? 10.209 16.299 -22.924 1.00 97.56 577 ARG A N 1
ATOM 4700 C CA . ARG A 1 577 ? 9.143 17.262 -22.570 1.00 97.56 577 ARG A CA 1
ATOM 4701 C C . ARG A 1 577 ? 7.744 16.723 -22.886 1.00 97.56 577 ARG A C 1
ATOM 4703 O O . ARG A 1 577 ? 6.835 16.911 -22.075 1.00 97.56 577 ARG A O 1
ATOM 4710 N N . LYS A 1 578 ? 7.559 16.049 -24.028 1.00 97.75 578 LYS A N 1
ATOM 4711 C CA . LYS A 1 578 ? 6.286 15.412 -24.420 1.00 97.75 578 LYS A CA 1
ATOM 4712 C C . LYS A 1 578 ? 5.943 14.259 -23.464 1.00 97.75 578 LYS A C 1
ATOM 4714 O O . LYS A 1 578 ? 4.809 14.187 -22.991 1.00 97.75 578 LYS A O 1
ATOM 4719 N N . GLU A 1 579 ? 6.917 13.433 -23.092 1.00 96.56 579 GLU A N 1
ATOM 4720 C CA . GLU A 1 579 ? 6.761 12.348 -22.113 1.00 96.56 579 GLU A CA 1
ATOM 4721 C C . GLU A 1 579 ? 6.437 12.864 -20.706 1.00 96.56 579 GLU A C 1
ATOM 4723 O O . GLU A 1 579 ? 5.450 12.428 -20.112 1.00 96.56 579 GLU A O 1
ATOM 4728 N N . CYS A 1 580 ? 7.174 13.858 -20.201 1.00 94.94 580 CYS A N 1
ATOM 4729 C CA . CYS A 1 580 ? 6.881 14.514 -18.924 1.00 94.94 580 CYS A CA 1
ATOM 4730 C C . CYS A 1 580 ? 5.480 15.149 -18.905 1.00 94.94 580 CYS A C 1
ATOM 4732 O O . CYS A 1 580 ? 4.768 15.041 -17.905 1.00 94.94 580 CYS A O 1
ATOM 4734 N N . ALA A 1 581 ? 5.035 15.759 -20.009 1.00 96.69 581 ALA A N 1
ATOM 4735 C CA . ALA A 1 581 ? 3.677 16.292 -20.122 1.00 96.69 581 ALA A CA 1
ATOM 4736 C C . ALA A 1 581 ? 2.605 15.183 -20.114 1.00 96.69 581 ALA A C 1
ATOM 4738 O O . ALA A 1 581 ? 1.553 15.352 -19.495 1.00 96.69 581 ALA A O 1
ATOM 4739 N N . LEU A 1 582 ? 2.862 14.033 -20.750 1.00 97.69 582 LEU A N 1
ATOM 4740 C CA . LEU A 1 582 ? 1.977 12.863 -20.698 1.00 97.69 582 LEU A CA 1
ATOM 4741 C C . LEU A 1 582 ? 1.944 12.231 -19.298 1.00 97.69 582 LEU A C 1
ATOM 4743 O O . LEU A 1 582 ? 0.863 11.912 -18.805 1.00 97.69 582 LEU A O 1
ATOM 4747 N N . ALA A 1 583 ? 3.090 12.112 -18.624 1.00 94.00 583 ALA A N 1
ATOM 4748 C CA . ALA A 1 583 ? 3.180 11.651 -17.241 1.00 94.00 583 ALA A CA 1
ATOM 4749 C C . ALA A 1 583 ? 2.424 12.589 -16.284 1.00 94.00 583 ALA A C 1
ATOM 4751 O O . ALA A 1 583 ? 1.618 12.122 -15.480 1.00 94.00 583 ALA A O 1
ATOM 4752 N N . GLN A 1 584 ? 2.583 13.912 -16.429 1.00 96.31 584 GLN A N 1
ATOM 4753 C CA . GLN A 1 584 ? 1.843 14.897 -15.635 1.00 96.31 584 GLN A CA 1
ATOM 4754 C C . GLN A 1 584 ? 0.325 14.821 -15.885 1.00 96.31 584 GLN A C 1
ATOM 4756 O O . GLN A 1 584 ? -0.455 14.943 -14.941 1.00 96.31 584 GLN A O 1
ATOM 4761 N N . ARG A 1 585 ? -0.115 14.596 -17.133 1.00 96.81 585 ARG A N 1
ATOM 4762 C CA . ARG A 1 585 ? -1.539 14.389 -17.460 1.00 96.81 585 ARG A CA 1
ATOM 4763 C C . ARG A 1 585 ? -2.089 13.120 -16.806 1.00 96.81 585 ARG A C 1
ATOM 4765 O O . ARG A 1 585 ? -3.120 13.206 -16.148 1.00 96.81 585 ARG A O 1
ATOM 4772 N N . ARG A 1 586 ? -1.376 11.990 -16.906 1.00 97.56 586 ARG A N 1
ATOM 4773 C CA . ARG A 1 586 ? -1.746 10.721 -16.246 1.00 97.56 586 ARG A CA 1
ATOM 4774 C C . ARG A 1 586 ? -1.840 10.879 -14.725 1.00 97.56 586 ARG A C 1
ATOM 4776 O O . ARG A 1 586 ? -2.832 10.466 -14.138 1.00 97.56 586 ARG A O 1
ATOM 4783 N N . ALA A 1 587 ? -0.862 11.539 -14.101 1.00 93.88 587 ALA A N 1
ATOM 4784 C CA . ALA A 1 587 ? -0.872 11.812 -12.664 1.00 93.88 587 ALA A CA 1
ATOM 4785 C C . ALA A 1 587 ? -2.065 12.693 -12.248 1.00 93.88 587 ALA A C 1
ATOM 4787 O O . ALA A 1 587 ? -2.756 12.372 -11.285 1.00 93.88 587 ALA A O 1
ATOM 4788 N N . LYS A 1 588 ? -2.368 13.760 -13.004 1.00 96.81 588 LYS A N 1
ATOM 4789 C CA . LYS A 1 588 ? -3.561 14.597 -12.774 1.00 96.81 588 LYS A CA 1
ATOM 4790 C C . LYS A 1 588 ? -4.860 13.795 -12.906 1.00 96.81 588 LYS A C 1
ATOM 4792 O O . LYS A 1 588 ? -5.719 13.920 -12.043 1.00 96.81 588 LYS A O 1
ATOM 4797 N N . GLN A 1 589 ? -4.977 12.947 -13.932 1.00 97.12 589 GLN A N 1
ATOM 4798 C CA . GLN A 1 589 ? -6.138 12.073 -14.144 1.00 97.12 589 GLN A CA 1
ATOM 4799 C C . GLN A 1 589 ? -6.325 11.069 -12.995 1.00 97.12 589 GLN A C 1
ATOM 4801 O O . GLN A 1 589 ? -7.442 10.900 -12.506 1.00 97.12 589 GLN A O 1
ATOM 4806 N N . GLN A 1 590 ? -5.238 10.453 -12.521 1.00 97.31 590 GLN A N 1
ATOM 4807 C CA . GLN A 1 590 ? -5.261 9.546 -11.372 1.00 97.31 590 GLN A CA 1
ATOM 4808 C C . GLN A 1 590 ? -5.703 10.269 -10.091 1.00 97.31 590 GLN A C 1
ATOM 4810 O O . GLN A 1 590 ? -6.573 9.765 -9.386 1.00 97.31 590 GLN A O 1
ATOM 4815 N N . VAL A 1 591 ? -5.175 11.470 -9.823 1.00 95.69 591 VAL A N 1
ATOM 4816 C CA . VAL A 1 591 ? -5.595 12.290 -8.673 1.00 95.69 591 VAL A CA 1
ATOM 4817 C C . VAL A 1 591 ? -7.081 12.651 -8.762 1.00 95.69 591 VAL A C 1
ATOM 4819 O O . VAL A 1 591 ? -7.787 12.472 -7.774 1.00 95.69 591 VAL A O 1
ATOM 4822 N N . SER A 1 592 ? -7.592 13.065 -9.928 1.00 94.50 592 SER A N 1
ATOM 4823 C CA . SER A 1 592 ? -9.028 13.348 -10.085 1.00 94.50 592 SER A CA 1
ATOM 4824 C C . SER A 1 592 ? -9.913 12.104 -9.925 1.00 94.50 592 SER A C 1
ATOM 4826 O O . SER A 1 592 ? -10.988 12.209 -9.342 1.00 94.50 592 SER A O 1
ATOM 4828 N N . SER A 1 593 ? -9.456 10.922 -10.365 1.00 97.19 593 SER A N 1
ATOM 4829 C CA . SER A 1 593 ? -10.169 9.652 -10.134 1.00 97.19 593 SER A CA 1
ATOM 4830 C C . SER A 1 593 ? -10.251 9.339 -8.641 1.00 97.19 593 SER A C 1
ATOM 4832 O O . SER A 1 593 ? -11.336 9.107 -8.117 1.00 97.19 593 SER A O 1
ATOM 4834 N N . MET A 1 594 ? -9.123 9.427 -7.928 1.00 96.81 594 MET A N 1
ATOM 4835 C CA . MET A 1 594 ? -9.075 9.194 -6.481 1.00 96.81 594 MET A CA 1
ATOM 4836 C C . MET A 1 594 ? -9.923 10.210 -5.701 1.00 96.81 594 MET A C 1
ATOM 4838 O O . MET A 1 594 ? -10.596 9.831 -4.748 1.00 96.81 594 MET A O 1
ATOM 4842 N N . GLN A 1 595 ? -9.944 11.481 -6.115 1.00 96.25 595 GLN A N 1
ATOM 4843 C CA . GLN A 1 595 ? -10.814 12.508 -5.527 1.00 96.25 595 GLN A CA 1
ATOM 4844 C C . GLN A 1 595 ? -12.303 12.204 -5.752 1.00 96.25 595 GLN A C 1
ATOM 4846 O O . GLN A 1 595 ? -13.094 12.328 -4.820 1.00 96.25 595 GLN A O 1
ATOM 4851 N N . GLN A 1 596 ? -12.688 11.757 -6.952 1.00 97.25 596 GLN A N 1
ATOM 4852 C CA . GLN A 1 596 ? -14.065 11.352 -7.241 1.00 97.25 596 GLN A CA 1
ATOM 4853 C C . GLN A 1 596 ? -14.471 10.104 -6.440 1.00 97.25 596 GLN A C 1
ATOM 4855 O O . GLN A 1 596 ? -15.554 10.073 -5.860 1.00 97.25 596 GLN A O 1
ATOM 4860 N N . GLU A 1 597 ? -13.600 9.096 -6.354 1.00 97.00 597 GLU A N 1
ATOM 4861 C CA . GLU A 1 597 ? -13.829 7.898 -5.539 1.00 97.00 597 GLU A CA 1
ATOM 4862 C C . GLU A 1 597 ? -13.981 8.213 -4.048 1.00 97.00 597 GLU A C 1
ATOM 4864 O O . GLU A 1 597 ? -14.814 7.597 -3.385 1.00 97.00 597 GLU A O 1
ATOM 4869 N N . LEU A 1 598 ? -13.178 9.137 -3.510 1.00 95.69 598 LEU A N 1
ATOM 4870 C CA . LEU A 1 598 ? -13.293 9.584 -2.120 1.00 95.69 598 LEU A CA 1
ATOM 4871 C C . LEU A 1 598 ? -14.613 10.325 -1.894 1.00 95.69 598 LEU A C 1
ATOM 4873 O O . LEU A 1 598 ? -15.348 9.942 -0.993 1.00 95.69 598 LEU A O 1
ATOM 4877 N N . CYS A 1 599 ? -14.980 11.264 -2.769 1.00 97.69 599 CYS A N 1
ATOM 4878 C CA . CYS A 1 599 ? -16.245 11.997 -2.665 1.00 97.69 599 CYS A CA 1
ATOM 4879 C C . CYS A 1 599 ? -17.478 11.068 -2.707 1.00 97.69 599 CYS A C 1
ATOM 4881 O O . CYS A 1 599 ? -18.423 11.241 -1.938 1.00 97.69 599 CYS A O 1
ATOM 4883 N N . VAL A 1 600 ? -17.455 10.023 -3.544 1.00 97.31 600 VAL A N 1
ATOM 4884 C CA . VAL A 1 600 ? -18.517 8.998 -3.576 1.00 97.31 600 VAL A CA 1
ATOM 4885 C C . VAL A 1 600 ? -18.533 8.150 -2.295 1.00 97.31 600 VAL A C 1
ATOM 4887 O O . VAL A 1 600 ? -19.609 7.825 -1.793 1.00 97.31 600 VAL A O 1
ATOM 4890 N N . LYS A 1 601 ? -17.366 7.812 -1.725 1.00 97.44 601 LYS A N 1
ATOM 4891 C CA . LYS A 1 601 ? -17.269 7.093 -0.438 1.00 97.44 601 LYS A CA 1
ATOM 4892 C C . LYS A 1 601 ? -17.767 7.953 0.729 1.00 97.44 601 LYS A C 1
ATOM 4894 O O . LYS A 1 601 ? -18.499 7.444 1.569 1.00 97.44 601 LYS A O 1
ATOM 4899 N N . GLU A 1 602 ? -17.436 9.242 0.749 1.00 95.81 602 GLU A N 1
ATOM 4900 C CA . GLU A 1 602 ? -17.916 10.222 1.732 1.00 95.81 602 GLU A CA 1
ATOM 4901 C C . GLU A 1 602 ? -19.448 10.327 1.690 1.00 95.81 602 GLU A C 1
ATOM 4903 O O . GLU A 1 602 ? -20.101 10.075 2.699 1.00 95.81 602 GLU A O 1
ATOM 4908 N N . GLN A 1 603 ? -20.045 10.546 0.512 1.00 96.69 603 GLN A N 1
ATOM 4909 C CA . GLN A 1 603 ? -21.507 10.568 0.333 1.00 96.69 603 GLN A CA 1
ATOM 4910 C C . GLN A 1 603 ? -22.185 9.237 0.724 1.00 96.69 603 GLN A C 1
ATOM 4912 O O . GLN A 1 603 ? -23.283 9.228 1.293 1.00 96.69 603 GLN A O 1
ATOM 4917 N N . GLY A 1 604 ? -21.532 8.101 0.455 1.00 97.12 604 GLY A N 1
ATOM 4918 C CA . GLY A 1 604 ? -21.989 6.773 0.877 1.00 97.12 604 GLY A CA 1
ATOM 4919 C C . GLY A 1 604 ? -21.964 6.572 2.398 1.00 97.12 604 GLY A C 1
ATOM 4920 O O . GLY A 1 604 ? -22.862 5.947 2.957 1.00 97.12 604 GLY A O 1
ATOM 4921 N N . LEU A 1 605 ? -20.973 7.138 3.092 1.00 95.94 605 LEU A N 1
ATOM 4922 C CA . LEU A 1 605 ? -20.909 7.122 4.555 1.00 95.94 605 LEU A CA 1
ATOM 4923 C C . LEU A 1 605 ? -21.907 8.107 5.178 1.00 95.94 605 LEU A C 1
ATOM 4925 O O . LEU A 1 605 ? -22.580 7.752 6.141 1.00 95.94 605 LEU A O 1
ATOM 4929 N N . GLU A 1 606 ? -22.073 9.305 4.612 1.00 97.31 606 GLU A N 1
ATOM 4930 C CA . GLU A 1 606 ? -23.055 10.290 5.082 1.00 97.31 606 GLU A CA 1
ATOM 4931 C C . GLU A 1 606 ? -24.507 9.811 4.961 1.00 97.31 606 GLU A C 1
ATOM 4933 O O . GLU A 1 606 ? -25.329 10.122 5.823 1.00 97.31 606 GLU A O 1
ATOM 4938 N N . SER A 1 607 ? -24.853 9.116 3.873 1.00 96.00 607 SER A N 1
ATOM 4939 C CA . SER A 1 607 ? -26.198 8.555 3.680 1.00 96.00 607 SER A CA 1
ATOM 4940 C C . SER A 1 607 ? -26.470 7.451 4.699 1.00 96.00 607 SER A C 1
ATOM 4942 O O . SER A 1 607 ? -27.457 7.525 5.429 1.00 96.00 607 SER A O 1
ATOM 4944 N N . ARG A 1 608 ? -25.529 6.516 4.861 1.00 97.56 608 ARG A N 1
ATOM 4945 C CA . ARG A 1 608 ? -25.612 5.442 5.860 1.00 97.56 608 ARG A CA 1
ATOM 4946 C C . ARG A 1 608 ? -25.636 5.967 7.304 1.00 97.56 608 ARG A C 1
ATOM 4948 O O . ARG A 1 608 ? -26.339 5.416 8.146 1.00 97.56 608 ARG A O 1
ATOM 4955 N N . LEU A 1 609 ? -24.922 7.058 7.597 1.00 96.88 609 LEU A N 1
ATOM 4956 C CA . LEU A 1 609 ? -24.992 7.750 8.889 1.00 96.88 609 LEU A CA 1
ATOM 4957 C C . LEU A 1 609 ? -26.382 8.363 9.119 1.00 96.88 609 LEU A C 1
ATOM 4959 O O . LEU A 1 609 ? -26.952 8.184 10.193 1.00 96.88 609 LEU A O 1
ATOM 4963 N N . ARG A 1 610 ? -26.959 9.025 8.107 1.00 97.38 610 ARG A N 1
ATOM 4964 C CA . ARG A 1 610 ? -28.326 9.572 8.168 1.00 97.38 610 ARG A CA 1
ATOM 4965 C C . ARG A 1 610 ? -29.379 8.480 8.387 1.00 97.38 610 ARG A C 1
ATOM 4967 O O . ARG A 1 610 ? -30.260 8.668 9.220 1.00 97.38 610 ARG A O 1
ATOM 4974 N N . GLU A 1 611 ? -29.253 7.330 7.727 1.00 96.25 611 GLU A N 1
ATOM 4975 C CA . GLU A 1 611 ? -30.117 6.155 7.936 1.00 96.25 611 GLU A CA 1
ATOM 4976 C C . GLU A 1 611 ? -30.012 5.598 9.370 1.00 96.25 611 GLU A C 1
ATOM 4978 O O . GLU A 1 611 ? -31.027 5.284 10.001 1.00 96.25 611 GLU A O 1
ATOM 4983 N N . MET A 1 612 ? -28.798 5.519 9.928 1.00 96.25 612 MET A N 1
ATOM 4984 C CA . MET A 1 612 ? -28.571 5.102 11.320 1.00 96.25 612 MET A CA 1
ATOM 4985 C C . MET A 1 612 ? -29.115 6.123 12.331 1.00 96.25 612 MET A C 1
ATOM 4987 O O . MET A 1 612 ? -29.733 5.749 13.329 1.00 96.25 612 MET A O 1
ATOM 4991 N N . GLU A 1 613 ? -28.952 7.421 12.068 1.00 97.25 613 GLU A N 1
ATOM 4992 C CA . GLU A 1 613 ? -29.562 8.475 12.877 1.00 97.25 613 GLU A CA 1
ATOM 4993 C C . GLU A 1 613 ? -31.094 8.432 12.827 1.00 97.25 613 GLU A C 1
ATOM 4995 O O . GLU A 1 613 ? -31.746 8.583 13.859 1.00 97.25 613 GLU A O 1
ATOM 5000 N N . GLU A 1 614 ? -31.689 8.257 11.647 1.00 97.56 614 GLU A N 1
ATOM 5001 C CA . GLU A 1 614 ? -33.141 8.251 11.465 1.00 97.56 614 GLU A CA 1
ATOM 5002 C C . GLU A 1 614 ? -33.788 6.992 12.052 1.00 97.56 614 GLU A C 1
ATOM 5004 O O . GLU A 1 614 ? -34.791 7.091 12.759 1.00 97.56 614 GLU A O 1
ATOM 5009 N N . SER A 1 615 ? -33.188 5.815 11.863 1.00 96.06 615 SER A N 1
ATOM 5010 C CA . SER A 1 615 ? -33.637 4.580 12.523 1.00 96.06 615 SER A CA 1
ATOM 5011 C C . SER A 1 615 ? -33.501 4.654 14.051 1.00 96.06 615 SER A C 1
ATOM 5013 O O . SER A 1 615 ? -34.414 4.219 14.761 1.00 96.06 615 SER A O 1
ATOM 5015 N N . SER A 1 616 ? -32.449 5.293 14.575 1.00 95.44 616 SER A N 1
ATOM 5016 C CA . SER A 1 616 ? -32.299 5.589 16.009 1.00 95.44 616 SER A CA 1
ATOM 5017 C C . SER A 1 616 ? -33.381 6.554 16.522 1.00 95.44 616 SER A C 1
ATOM 5019 O O . SER A 1 616 ? -34.080 6.244 17.492 1.00 95.44 616 SER A O 1
ATOM 5021 N N . LYS A 1 617 ? -33.616 7.678 15.827 1.00 97.00 617 LYS A N 1
ATOM 5022 C CA . LYS A 1 617 ? -34.685 8.651 16.143 1.00 97.00 617 LYS A CA 1
ATOM 5023 C C . LYS A 1 617 ? -36.069 7.990 16.127 1.00 97.00 617 LYS A C 1
ATOM 5025 O O . LYS A 1 617 ? -36.845 8.177 17.063 1.00 97.00 617 LYS A O 1
ATOM 5030 N N . ASN A 1 618 ? -36.354 7.160 15.123 1.00 97.50 618 ASN A N 1
ATOM 5031 C CA . ASN A 1 618 ? -37.611 6.418 14.997 1.00 97.50 618 ASN A CA 1
ATOM 5032 C C . ASN A 1 618 ? -37.788 5.359 16.098 1.00 97.50 618 ASN A C 1
ATOM 5034 O O . ASN A 1 618 ? -38.886 5.229 16.649 1.00 97.50 618 ASN A O 1
ATOM 5038 N N . SER A 1 619 ? -36.717 4.651 16.470 1.00 95.38 619 SER A N 1
ATOM 5039 C CA . SER A 1 619 ? -36.722 3.671 17.566 1.00 95.38 619 SER A CA 1
ATOM 5040 C C . SER A 1 619 ? -36.953 4.345 18.919 1.00 95.38 619 SER A C 1
ATOM 5042 O O . SER A 1 619 ? -37.832 3.930 19.676 1.00 95.38 619 SER A O 1
ATOM 5044 N N . SER A 1 620 ? -36.252 5.453 19.183 1.00 97.19 620 SER A N 1
ATOM 5045 C CA . SER A 1 620 ? -36.446 6.292 20.370 1.00 97.19 620 SER A CA 1
ATOM 5046 C C . SER A 1 620 ? -37.885 6.819 20.454 1.00 97.19 620 SER A C 1
ATOM 5048 O O . SER A 1 620 ? -38.569 6.598 21.453 1.00 97.19 620 SER A O 1
ATOM 5050 N N . ALA A 1 621 ? -38.422 7.378 19.363 1.00 96.75 621 ALA A N 1
ATOM 5051 C CA . ALA A 1 621 ? -39.820 7.807 19.285 1.00 96.75 621 ALA A CA 1
ATOM 5052 C C . ALA A 1 621 ? -40.827 6.645 19.426 1.00 96.75 621 ALA A C 1
ATOM 5054 O O . ALA A 1 621 ? -41.965 6.855 19.852 1.00 96.75 621 ALA A O 1
ATOM 5055 N N . GLY A 1 622 ? -40.450 5.413 19.070 1.00 97.12 622 GLY A N 1
ATOM 5056 C CA . GLY A 1 622 ? -41.202 4.192 19.375 1.00 97.12 622 GLY A CA 1
ATOM 5057 C C . GLY A 1 622 ? -41.244 3.901 20.877 1.00 97.12 622 GLY A C 1
ATOM 5058 O O . GLY A 1 622 ? -42.329 3.797 21.452 1.00 97.12 622 GLY A O 1
ATOM 5059 N N . LEU A 1 623 ? -40.078 3.864 21.527 1.00 96.50 623 LEU A N 1
ATOM 5060 C CA . LEU A 1 623 ? -39.937 3.645 22.970 1.00 96.50 623 LEU A CA 1
ATOM 5061 C C . LEU A 1 623 ? -40.644 4.731 23.795 1.00 96.50 623 LEU A C 1
ATOM 5063 O O . LEU A 1 623 ? -41.377 4.405 24.727 1.00 96.50 623 LEU A O 1
ATOM 5067 N N . THR A 1 624 ? -40.522 6.012 23.424 1.00 96.62 624 THR A N 1
ATOM 5068 C CA . THR A 1 624 ? -41.243 7.111 24.090 1.00 96.62 624 THR A CA 1
ATOM 5069 C C . THR A 1 624 ? -42.761 6.943 23.974 1.00 96.62 624 THR A C 1
ATOM 5071 O O . THR A 1 624 ? -43.473 7.125 24.962 1.00 96.62 624 THR A O 1
ATOM 5074 N N . ARG A 1 625 ? -43.283 6.543 22.803 1.00 97.81 625 ARG A N 1
ATOM 5075 C CA . ARG A 1 625 ? -44.720 6.255 22.630 1.00 97.81 625 ARG A CA 1
ATOM 5076 C C . ARG A 1 625 ? -45.175 5.072 23.487 1.00 97.81 625 ARG A C 1
ATOM 5078 O O . ARG A 1 625 ? -46.239 5.164 24.100 1.00 97.81 625 ARG A O 1
ATOM 5085 N N . LEU A 1 626 ? -44.378 4.005 23.569 1.00 97.62 626 LEU A N 1
ATOM 5086 C CA . LEU A 1 626 ? -44.680 2.836 24.400 1.00 97.62 626 LEU A CA 1
ATOM 5087 C C . LEU A 1 626 ? -44.683 3.188 25.897 1.00 97.62 626 LEU A C 1
ATOM 5089 O O . LEU A 1 626 ? -45.629 2.839 26.599 1.00 97.62 626 LEU A O 1
ATOM 5093 N N . LEU A 1 627 ? -43.694 3.951 26.371 1.00 97.06 627 LEU A N 1
ATOM 5094 C CA . LEU A 1 627 ? -43.605 4.411 27.761 1.00 97.06 627 LEU A CA 1
ATOM 5095 C C . LEU A 1 627 ? -44.767 5.348 28.133 1.00 97.06 627 LEU A C 1
ATOM 5097 O O . LEU A 1 627 ? -45.359 5.202 29.203 1.00 97.06 627 LEU A O 1
ATOM 5101 N N . LEU A 1 628 ? -45.161 6.261 27.238 1.00 97.62 628 LEU A N 1
ATOM 5102 C CA . LEU A 1 628 ? -46.341 7.115 27.431 1.00 97.62 628 LEU A CA 1
ATOM 5103 C C . LEU A 1 628 ? -47.653 6.311 27.440 1.00 97.62 628 LEU A C 1
ATOM 5105 O O . LEU A 1 628 ? -48.572 6.646 28.190 1.00 97.62 628 LEU A O 1
ATOM 5109 N N . ALA A 1 629 ? -47.759 5.246 26.639 1.00 96.62 629 ALA A N 1
ATOM 5110 C CA . ALA A 1 629 ? -48.896 4.328 26.691 1.00 96.62 629 ALA A CA 1
ATOM 5111 C C . ALA A 1 629 ? -48.921 3.547 28.018 1.00 96.62 629 ALA A C 1
ATOM 5113 O O . ALA A 1 629 ? -49.961 3.496 28.677 1.00 96.62 629 ALA A O 1
ATOM 5114 N N . GLN A 1 630 ? -47.770 3.032 28.462 1.00 96.81 630 GLN A N 1
ATOM 5115 C CA . GLN A 1 630 ? -47.619 2.326 29.734 1.00 96.81 630 GLN A CA 1
ATOM 5116 C C . GLN A 1 630 ? -47.995 3.225 30.923 1.00 96.81 630 GLN A C 1
ATOM 5118 O O . GLN A 1 630 ? -48.813 2.826 31.755 1.00 96.81 630 GLN A O 1
ATOM 5123 N N . GLN A 1 631 ? -47.500 4.469 30.971 1.00 96.31 631 GLN A N 1
ATOM 5124 C CA . GLN A 1 631 ? -47.891 5.451 31.991 1.00 96.31 631 GLN A CA 1
ATOM 5125 C C . GLN A 1 631 ? -49.407 5.697 32.010 1.00 96.31 631 GLN A C 1
ATOM 5127 O O . GLN A 1 631 ? -49.998 5.709 33.089 1.00 96.31 631 GLN A O 1
ATOM 5132 N N . LYS A 1 632 ? -50.056 5.815 30.841 1.00 97.75 632 LYS A N 1
ATOM 5133 C CA . LYS A 1 632 ? -51.520 5.971 30.738 1.00 97.75 632 LYS A CA 1
ATOM 5134 C C . LYS A 1 632 ? -52.295 4.730 31.197 1.00 97.75 632 LYS A C 1
ATOM 5136 O O . LYS A 1 632 ? -53.371 4.877 31.771 1.00 97.75 632 LYS A O 1
ATOM 5141 N N . THR A 1 633 ? -51.779 3.516 30.988 1.00 96.06 633 THR A N 1
ATOM 5142 C CA . THR A 1 633 ? -52.395 2.306 31.569 1.00 96.06 633 THR A CA 1
ATOM 5143 C C . THR A 1 633 ? -52.203 2.240 33.084 1.00 96.06 633 THR A C 1
ATOM 5145 O O . THR A 1 633 ? -53.146 1.931 33.804 1.00 96.06 633 THR A O 1
ATOM 5148 N N . ILE A 1 634 ? -51.028 2.626 33.591 1.00 96.88 634 ILE A N 1
ATOM 5149 C CA . ILE A 1 634 ? -50.742 2.672 35.032 1.00 96.88 634 ILE A CA 1
ATOM 5150 C C . ILE A 1 634 ? -51.600 3.733 35.735 1.00 96.88 634 ILE A C 1
ATOM 5152 O O . ILE A 1 634 ? -52.056 3.487 36.850 1.00 96.88 634 ILE A O 1
ATOM 5156 N N . SER A 1 635 ? -51.855 4.895 35.120 1.00 96.38 635 SER A N 1
ATOM 5157 C CA . SER A 1 635 ? -52.760 5.895 35.702 1.00 96.38 635 SER A CA 1
ATOM 5158 C C . SER A 1 635 ? -54.202 5.384 35.748 1.00 96.38 635 SER A C 1
ATOM 5160 O O . SER A 1 635 ? -54.817 5.455 36.807 1.00 96.38 635 SER A O 1
ATOM 5162 N N . ARG A 1 636 ? -54.701 4.766 34.664 1.00 96.94 636 ARG A N 1
ATOM 5163 C CA . ARG A 1 636 ? -56.032 4.128 34.638 1.00 96.94 636 ARG A CA 1
ATOM 5164 C C . ARG A 1 636 ? -56.192 3.085 35.740 1.00 96.94 636 ARG A C 1
ATOM 5166 O O . ARG A 1 636 ? -57.090 3.233 36.557 1.00 96.94 636 ARG A O 1
ATOM 5173 N N . TYR A 1 637 ? -55.276 2.120 35.852 1.00 96.19 637 TYR A N 1
ATOM 5174 C CA . TYR A 1 637 ? -55.344 1.111 36.915 1.00 96.19 637 TYR A CA 1
ATOM 5175 C C . TYR A 1 637 ? -55.234 1.712 38.325 1.00 96.19 637 TYR A C 1
ATOM 5177 O O . TYR A 1 637 ? -55.889 1.229 39.246 1.00 96.19 637 TYR A O 1
ATOM 5185 N N . LYS A 1 638 ? -54.457 2.789 38.520 1.00 97.31 638 LYS A N 1
ATOM 5186 C CA . LYS A 1 638 ? -54.425 3.520 39.800 1.00 97.31 638 LYS A CA 1
ATOM 5187 C C . LYS A 1 638 ? -55.767 4.177 40.119 1.00 97.31 638 LYS A C 1
ATOM 5189 O O . LYS A 1 638 ? -56.178 4.151 41.275 1.00 97.31 638 LYS A O 1
ATOM 5194 N N . ASP A 1 639 ? -56.443 4.757 39.134 1.00 96.56 639 ASP A N 1
ATOM 5195 C CA . ASP A 1 639 ? -57.729 5.429 39.334 1.00 96.56 639 ASP A CA 1
ATOM 5196 C C . ASP A 1 639 ? -58.888 4.424 39.470 1.00 96.56 639 ASP A C 1
ATOM 5198 O O . ASP A 1 639 ? -59.735 4.584 40.345 1.00 96.56 639 ASP A O 1
ATOM 5202 N N . GLU A 1 640 ? -58.867 3.317 38.728 1.00 96.06 640 GLU A N 1
ATOM 5203 C CA . GLU A 1 640 ? -59.764 2.167 38.916 1.00 96.06 640 GLU A CA 1
ATOM 5204 C C . GLU A 1 640 ? -59.611 1.556 40.320 1.00 96.06 640 GLU A C 1
ATOM 5206 O O . GLU A 1 640 ? -60.610 1.340 41.009 1.00 96.06 640 GLU A O 1
ATOM 5211 N N . ALA A 1 641 ? -58.376 1.360 40.800 1.00 95.06 641 ALA A N 1
ATOM 5212 C CA . ALA A 1 641 ? -58.112 0.863 42.151 1.00 95.06 641 ALA A CA 1
ATOM 5213 C C . ALA A 1 641 ? -58.576 1.842 43.249 1.00 95.06 641 ALA A C 1
ATOM 5215 O O . ALA A 1 641 ? -59.144 1.402 44.254 1.00 95.06 641 ALA A O 1
ATOM 5216 N N . LYS A 1 642 ? -58.402 3.162 43.062 1.00 96.88 642 LYS A N 1
ATOM 5217 C CA . LYS A 1 642 ? -58.981 4.185 43.959 1.00 96.88 642 LYS A CA 1
ATOM 5218 C C . LYS A 1 642 ? -60.505 4.097 43.982 1.00 96.88 642 LYS A C 1
ATOM 5220 O O . LYS A 1 642 ? -61.079 4.020 45.065 1.00 96.88 642 LYS A O 1
ATOM 5225 N N . ASN A 1 643 ? -61.147 4.065 42.813 1.00 97.19 643 ASN A N 1
ATOM 5226 C CA . ASN A 1 643 ? -62.605 4.024 42.683 1.00 97.19 643 ASN A CA 1
ATOM 5227 C C . ASN A 1 643 ? -63.189 2.762 43.336 1.00 97.19 643 ASN A C 1
ATOM 5229 O O . ASN A 1 643 ? -64.157 2.845 44.089 1.00 97.19 643 ASN A O 1
ATOM 5233 N N . LEU A 1 644 ? -62.560 1.601 43.12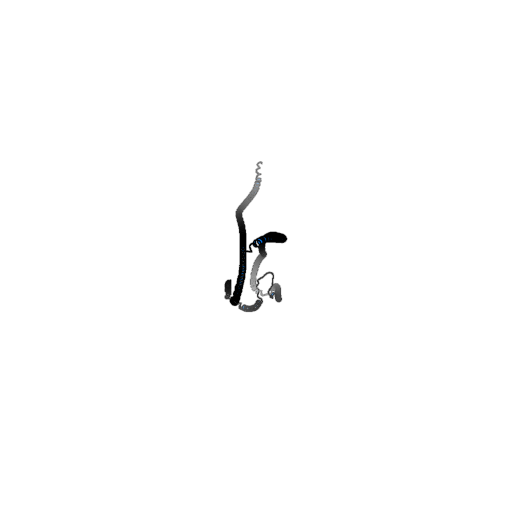2 1.00 96.69 644 LEU A N 1
ATOM 5234 C CA . LEU A 1 644 ? -62.948 0.340 43.756 1.00 96.69 644 LEU A CA 1
ATOM 5235 C C . LEU A 1 644 ? -62.766 0.389 45.284 1.00 96.69 644 LEU A C 1
ATOM 5237 O O . LEU A 1 644 ? -63.652 -0.030 46.028 1.00 96.69 644 LEU A O 1
ATOM 5241 N N . THR A 1 645 ? -61.658 0.964 45.763 1.00 96.19 645 THR A N 1
ATOM 5242 C CA . THR A 1 645 ? -61.409 1.174 47.201 1.00 96.19 645 THR A CA 1
ATOM 5243 C C . THR A 1 645 ? -62.459 2.100 47.819 1.00 96.19 645 THR A C 1
ATOM 5245 O O . THR A 1 645 ? -63.007 1.787 48.876 1.00 96.19 645 THR A O 1
ATOM 5248 N N . GLN A 1 646 ? -62.800 3.202 47.147 1.00 96.25 646 GLN A N 1
ATOM 5249 C CA . GLN A 1 646 ? -63.824 4.151 47.584 1.00 96.25 646 GLN A CA 1
ATOM 5250 C C . GLN A 1 646 ? -65.218 3.505 47.616 1.00 96.25 646 GLN A C 1
ATOM 5252 O O . GLN A 1 646 ? -65.946 3.677 48.592 1.00 96.25 646 GLN A O 1
ATOM 5257 N N . ALA A 1 647 ? -65.569 2.699 46.609 1.00 97.56 647 ALA A N 1
ATOM 5258 C CA . ALA A 1 647 ? -66.823 1.947 46.575 1.00 97.56 647 ALA A CA 1
ATOM 5259 C C . ALA A 1 647 ? -66.914 0.921 47.722 1.00 97.56 647 ALA A C 1
ATOM 5261 O O . ALA A 1 647 ? -67.954 0.811 48.377 1.00 97.56 647 ALA A O 1
ATOM 5262 N N . PHE A 1 648 ? -65.823 0.211 48.039 1.00 96.06 648 PHE A N 1
ATOM 5263 C CA . PHE A 1 648 ? -65.784 -0.672 49.210 1.00 96.06 648 PHE A CA 1
ATOM 5264 C C . PHE A 1 648 ? -65.866 0.100 50.534 1.00 96.06 648 PHE A C 1
ATOM 5266 O O . PHE A 1 648 ? -66.578 -0.338 51.436 1.00 96.06 648 PHE A O 1
ATOM 5273 N N . GLN A 1 649 ? -65.221 1.264 50.658 1.00 97.12 649 GLN A N 1
ATOM 5274 C CA . GLN A 1 649 ? -65.341 2.128 51.841 1.00 97.12 649 GLN A CA 1
ATOM 5275 C C . GLN A 1 649 ? -66.777 2.642 52.039 1.00 97.12 649 GLN A C 1
ATOM 5277 O O . GLN A 1 649 ? -67.284 2.598 53.159 1.00 97.12 649 GLN A O 1
ATOM 5282 N N . GLN A 1 650 ? -67.458 3.054 50.964 1.00 96.44 650 GLN A N 1
ATOM 5283 C CA . GLN A 1 650 ? -68.876 3.440 50.984 1.00 96.44 650 GLN A CA 1
ATOM 5284 C C . GLN A 1 650 ? -69.786 2.265 51.372 1.00 96.44 650 GLN A C 1
ATOM 5286 O O . GLN A 1 650 ? -70.677 2.419 52.205 1.00 96.44 650 GLN A O 1
ATOM 5291 N N . LYS A 1 651 ? -69.532 1.062 50.840 1.00 97.31 651 LYS A N 1
ATOM 5292 C CA . LYS A 1 651 ? -70.285 -0.143 51.223 1.00 97.31 651 LYS A CA 1
ATOM 5293 C C . LYS A 1 651 ? -70.049 -0.526 52.690 1.00 97.31 651 LYS A C 1
ATOM 5295 O O . LYS A 1 651 ? -70.979 -0.932 53.383 1.00 97.31 651 LYS A O 1
ATOM 5300 N N . LEU A 1 652 ? -68.824 -0.369 53.195 1.00 96.31 652 LEU A N 1
ATOM 5301 C CA . LEU A 1 652 ? -68.501 -0.599 54.605 1.00 96.31 652 LEU A CA 1
ATOM 5302 C C . LEU A 1 652 ? -69.145 0.444 55.528 1.00 96.31 652 LEU A C 1
ATOM 5304 O O . LEU A 1 652 ? -69.600 0.074 56.608 1.00 96.31 652 LEU A O 1
ATOM 5308 N N . SER A 1 653 ? -69.229 1.719 55.133 1.00 97.06 653 SER A N 1
ATOM 5309 C CA . SER A 1 653 ? -69.923 2.732 55.938 1.00 97.06 653 SER A CA 1
ATOM 5310 C C . SER A 1 653 ? -71.439 2.512 55.952 1.00 97.06 653 SER A C 1
ATOM 5312 O O . SER A 1 653 ? -72.026 2.587 57.030 1.00 97.06 653 SER A O 1
ATOM 5314 N N . SER A 1 654 ? -72.056 2.120 54.827 1.00 96.62 654 SER A N 1
ATOM 5315 C CA . SER A 1 654 ? -73.483 1.758 54.789 1.00 96.62 654 SER A CA 1
ATOM 5316 C C . SER A 1 654 ? -73.801 0.506 55.615 1.00 96.62 654 SER A C 1
ATOM 5318 O O . SER A 1 654 ? -74.817 0.454 56.301 1.00 96.62 654 SER A O 1
ATOM 5320 N N . LEU A 1 655 ? -72.922 -0.504 55.602 1.00 95.81 655 LEU A N 1
ATOM 5321 C CA . LEU A 1 655 ? -73.085 -1.698 56.441 1.00 95.81 655 LEU A CA 1
ATOM 5322 C C . LEU A 1 655 ? -72.883 -1.391 57.933 1.00 95.81 655 LEU A C 1
ATOM 5324 O O . LEU A 1 655 ? -73.573 -1.969 58.768 1.00 95.81 655 LEU A O 1
ATOM 5328 N N . ARG A 1 656 ? -71.984 -0.462 58.288 1.00 97.69 656 ARG A N 1
ATOM 5329 C CA . ARG A 1 656 ? -71.801 -0.001 59.677 1.00 97.69 656 ARG A CA 1
ATOM 5330 C C . ARG A 1 656 ? -73.003 0.797 60.188 1.00 97.69 656 ARG A C 1
ATOM 5332 O O . ARG A 1 656 ? -73.396 0.598 61.335 1.00 97.69 656 ARG A O 1
ATOM 5339 N N . SER A 1 657 ? -73.597 1.670 59.371 1.00 95.94 657 SER A N 1
ATOM 5340 C CA . SER A 1 657 ? -74.801 2.411 59.769 1.00 95.94 657 SER A CA 1
ATOM 5341 C C . SER A 1 657 ? -76.025 1.499 59.881 1.00 95.94 657 SER A C 1
ATOM 5343 O O . SER A 1 657 ? -76.750 1.602 60.868 1.00 95.94 657 SER A O 1
ATOM 5345 N N . GLU A 1 658 ? -76.210 0.543 58.965 1.00 96.50 658 GLU A N 1
ATOM 5346 C CA . GLU A 1 658 ? -77.280 -0.459 59.082 1.00 96.50 658 GLU A CA 1
ATOM 5347 C C . GLU A 1 658 ? -77.077 -1.381 60.297 1.00 96.50 658 GLU A C 1
ATOM 5349 O O . GLU A 1 658 ? -78.023 -1.613 61.046 1.00 96.50 658 GLU A O 1
ATOM 5354 N N . LEU A 1 659 ? -75.847 -1.837 60.576 1.00 96.19 659 LEU A N 1
ATOM 5355 C CA . LEU A 1 659 ? -75.538 -2.603 61.791 1.00 96.19 659 LEU A CA 1
ATOM 5356 C C . LEU A 1 659 ? -75.875 -1.814 63.066 1.00 96.19 659 LEU A C 1
ATOM 5358 O O . LEU A 1 659 ? -76.456 -2.371 63.996 1.00 96.19 659 LEU A O 1
ATOM 5362 N N . ASN A 1 660 ? -75.548 -0.520 63.114 1.00 96.44 660 ASN A N 1
ATOM 5363 C CA . ASN A 1 660 ? -75.906 0.336 64.246 1.00 96.44 660 ASN A CA 1
ATOM 5364 C C . ASN A 1 660 ? -77.429 0.514 64.370 1.00 96.44 660 ASN A C 1
ATOM 5366 O O . ASN A 1 660 ? -77.949 0.440 65.481 1.00 96.44 660 ASN A O 1
ATOM 5370 N N . ARG A 1 661 ? -78.153 0.649 63.251 1.00 97.06 661 ARG A N 1
ATOM 5371 C CA . ARG A 1 661 ? -79.623 0.716 63.234 1.00 97.06 661 ARG A CA 1
ATOM 5372 C C . ARG A 1 661 ? -80.265 -0.577 63.746 1.00 97.06 661 ARG A C 1
ATOM 5374 O O . ARG A 1 661 ? -81.233 -0.523 64.500 1.00 97.06 661 ARG A O 1
ATOM 5381 N N . GLN A 1 662 ? -79.716 -1.740 63.389 1.00 95.19 662 GLN A N 1
ATOM 5382 C CA . GLN A 1 662 ? -80.186 -3.029 63.909 1.00 95.19 662 GLN A CA 1
ATOM 5383 C C . GLN A 1 662 ? -79.840 -3.212 65.396 1.00 95.19 662 GLN A C 1
ATOM 5385 O O . GLN A 1 662 ? -80.665 -3.742 66.132 1.00 95.19 662 GLN A O 1
ATOM 5390 N N . LYS A 1 663 ? -78.685 -2.716 65.873 1.00 96.38 663 LYS A N 1
ATOM 5391 C CA . LYS A 1 663 ? -78.358 -2.680 67.313 1.00 96.38 663 LYS A CA 1
ATOM 5392 C C . LYS A 1 663 ? -79.336 -1.810 68.107 1.00 96.38 663 LYS A C 1
ATOM 5394 O O . LYS A 1 663 ? -79.860 -2.275 69.111 1.00 96.38 663 LYS A O 1
ATOM 5399 N N . GLN A 1 664 ? -79.628 -0.599 67.630 1.00 95.94 664 GLN A N 1
ATOM 5400 C CA . GLN A 1 664 ? -80.632 0.284 68.239 1.00 95.94 664 GLN A CA 1
ATOM 5401 C C . GLN A 1 664 ? -82.006 -0.395 68.288 1.00 95.94 664 GLN A C 1
ATOM 5403 O O . GLN A 1 664 ? -82.639 -0.438 69.336 1.00 95.94 664 GLN A O 1
ATOM 5408 N N . ARG A 1 665 ? -82.428 -1.024 67.183 1.00 95.88 665 ARG A N 1
ATOM 5409 C CA . ARG A 1 665 ? -83.688 -1.776 67.124 1.00 95.88 665 ARG A CA 1
ATOM 5410 C C . ARG A 1 665 ? -83.713 -2.986 68.067 1.00 95.88 665 ARG A C 1
ATOM 5412 O O . ARG A 1 665 ? -84.771 -3.293 68.604 1.00 95.88 665 ARG A O 1
ATOM 5419 N N . ALA A 1 666 ? -82.587 -3.671 68.264 1.00 93.56 666 ALA A N 1
ATOM 5420 C CA . ALA A 1 666 ? -82.484 -4.761 69.231 1.00 93.56 666 ALA A CA 1
ATOM 5421 C C . ALA A 1 666 ? -82.674 -4.241 70.665 1.00 93.56 666 ALA A C 1
ATOM 5423 O O . ALA A 1 666 ? -83.515 -4.772 71.378 1.00 93.56 666 ALA A O 1
ATOM 5424 N N . GLN A 1 667 ? -82.002 -3.144 71.032 1.00 95.75 667 GLN A N 1
ATOM 5425 C CA . GLN A 1 667 ? -82.162 -2.485 72.336 1.00 95.75 667 GLN A CA 1
ATOM 5426 C C . GLN A 1 667 ? -83.597 -1.972 72.557 1.00 95.75 667 GLN A C 1
ATOM 5428 O O . GLN A 1 667 ? -84.163 -2.148 73.631 1.00 95.75 667 GLN A O 1
ATOM 5433 N N . GLU A 1 668 ? -84.239 -1.399 71.533 1.00 95.88 668 GLU A N 1
ATOM 5434 C CA . GLU A 1 668 ? -85.659 -1.021 71.599 1.00 95.88 668 GLU A CA 1
ATOM 5435 C C . GLU A 1 668 ? -86.598 -2.213 71.831 1.00 95.88 668 GLU A C 1
ATOM 5437 O O . GLU A 1 668 ? -87.652 -2.042 72.442 1.00 95.88 668 GLU A O 1
ATOM 5442 N N . LEU A 1 669 ? -86.276 -3.394 71.296 1.00 95.00 669 LEU A N 1
ATOM 5443 C CA . LEU A 1 669 ? -87.066 -4.610 71.497 1.00 95.00 669 LEU A CA 1
ATOM 5444 C C . LEU A 1 669 ? -86.793 -5.231 72.871 1.00 95.00 669 LEU A C 1
ATOM 5446 O O . LEU A 1 669 ? -87.731 -5.687 73.513 1.00 95.00 669 LEU A O 1
ATOM 5450 N N . GLU A 1 670 ? -85.548 -5.190 73.337 1.00 94.69 670 GLU A N 1
ATOM 5451 C CA . GLU A 1 670 ? -85.115 -5.628 74.667 1.00 94.69 670 GLU A CA 1
ATOM 5452 C C . GLU A 1 670 ? -85.852 -4.840 75.764 1.00 94.69 670 GLU A C 1
ATOM 5454 O O . GLU A 1 670 ? -86.586 -5.437 76.547 1.00 94.69 670 GLU A O 1
ATOM 5459 N N . ILE A 1 671 ? -85.827 -3.501 75.702 1.00 94.69 671 ILE A N 1
ATOM 5460 C CA . ILE A 1 671 ? -86.574 -2.609 76.613 1.00 94.69 671 ILE A CA 1
ATOM 5461 C C . ILE A 1 671 ? -88.093 -2.878 76.571 1.00 94.69 671 ILE A C 1
ATOM 5463 O O . ILE A 1 671 ? -88.775 -2.796 77.594 1.00 94.69 671 ILE A O 1
ATOM 5467 N N . ARG A 1 672 ? -88.656 -3.219 75.401 1.00 95.62 672 ARG A N 1
ATOM 5468 C CA . ARG A 1 672 ? -90.080 -3.597 75.292 1.00 95.62 672 ARG A CA 1
ATOM 5469 C C . ARG A 1 672 ? -90.363 -4.946 75.950 1.00 95.62 672 ARG A C 1
ATOM 5471 O O . ARG A 1 672 ? -91.364 -5.050 76.650 1.00 95.62 672 ARG A O 1
ATOM 5478 N N . MET A 1 673 ? -89.496 -5.946 75.773 1.00 92.56 673 MET A N 1
ATOM 5479 C CA . MET A 1 673 ? -89.645 -7.240 76.447 1.00 92.56 673 MET A CA 1
ATOM 5480 C C . MET A 1 673 ? -89.499 -7.109 77.965 1.00 92.56 673 MET A C 1
ATOM 5482 O O . MET A 1 673 ? -90.274 -7.730 78.684 1.00 92.56 673 MET A O 1
ATOM 5486 N N . GLU A 1 674 ? -88.586 -6.272 78.463 1.00 94.75 674 GLU A N 1
ATOM 5487 C CA . GLU A 1 674 ? -88.485 -5.955 79.894 1.00 94.75 674 GLU A CA 1
ATOM 5488 C C . GLU A 1 674 ? -89.777 -5.312 80.420 1.00 94.75 674 GLU A C 1
ATOM 5490 O O . GLU A 1 674 ? -90.324 -5.757 81.429 1.00 94.75 674 GLU A O 1
ATOM 5495 N N . ALA A 1 675 ? -90.313 -4.310 79.714 1.00 94.56 675 ALA A N 1
ATOM 5496 C CA . ALA A 1 675 ? -91.547 -3.628 80.102 1.00 94.56 675 ALA A CA 1
ATOM 5497 C C . ALA A 1 675 ? -92.793 -4.533 80.026 1.00 94.56 675 ALA A C 1
ATOM 5499 O O . ALA A 1 675 ? -93.692 -4.417 80.858 1.00 94.56 675 ALA A O 1
ATOM 5500 N N . ASP A 1 676 ? -92.871 -5.442 79.051 1.00 93.62 676 ASP A N 1
ATOM 5501 C CA . ASP A 1 676 ? -93.959 -6.421 78.959 1.00 93.62 676 ASP A CA 1
ATOM 5502 C C . ASP A 1 676 ? -93.794 -7.558 79.984 1.00 93.62 676 ASP A C 1
ATOM 5504 O O . ASP A 1 676 ? -94.788 -8.011 80.550 1.00 93.62 676 ASP A O 1
ATOM 5508 N N . HIS A 1 677 ? -92.563 -7.955 80.327 1.00 94.25 677 HIS A N 1
ATOM 5509 C CA . HIS A 1 677 ? -92.296 -8.890 81.424 1.00 94.25 677 HIS A CA 1
ATOM 5510 C C . HIS A 1 677 ? -92.671 -8.293 82.791 1.00 94.25 677 HIS A C 1
ATOM 5512 O O . HIS A 1 677 ? -93.294 -8.976 83.602 1.00 94.25 677 HIS A O 1
ATOM 5518 N N . GLN A 1 678 ? -92.401 -7.003 83.023 1.00 94.62 678 GLN A N 1
ATOM 5519 C CA . GLN A 1 678 ? -92.875 -6.286 84.216 1.00 94.62 678 GLN A CA 1
ATOM 5520 C C . GLN A 1 678 ? -94.410 -6.305 84.319 1.00 94.62 678 GLN A C 1
ATOM 5522 O O . GLN A 1 678 ? -94.937 -6.644 85.377 1.00 94.62 678 GLN A O 1
ATOM 5527 N N . LYS A 1 679 ? -95.139 -6.055 83.220 1.00 95.06 679 LYS A N 1
ATOM 5528 C CA . LYS A 1 679 ? -96.613 -6.185 83.193 1.00 95.06 679 LYS A CA 1
ATOM 5529 C C . LYS A 1 679 ? -97.079 -7.615 83.462 1.00 95.06 679 LYS A C 1
ATOM 5531 O O . LYS A 1 679 ? -98.082 -7.800 84.143 1.00 95.06 679 LYS A O 1
ATOM 5536 N N . ILE A 1 680 ? -96.377 -8.629 82.949 1.00 93.69 680 ILE A N 1
ATOM 5537 C CA . ILE A 1 680 ? -96.690 -10.038 83.240 1.00 93.69 680 ILE A CA 1
ATOM 5538 C C . ILE A 1 680 ? -96.557 -10.304 84.744 1.00 93.69 680 ILE A C 1
ATOM 5540 O O . ILE A 1 680 ? -97.498 -10.828 85.330 1.00 93.69 680 ILE A O 1
ATOM 5544 N N . LEU A 1 681 ? -95.476 -9.855 85.390 1.00 93.94 681 LEU A N 1
ATOM 5545 C CA . LEU A 1 681 ? -95.299 -9.972 86.844 1.00 93.94 681 LEU A CA 1
ATOM 5546 C C . LEU A 1 681 ? -96.385 -9.207 87.631 1.00 93.94 681 LEU A C 1
ATOM 5548 O O . LEU A 1 681 ? -96.881 -9.700 88.646 1.00 93.94 681 LEU A O 1
ATOM 5552 N N . GLU A 1 682 ? -96.815 -8.031 87.159 1.00 93.19 682 GLU A N 1
ATOM 5553 C CA . GLU A 1 682 ? -97.957 -7.305 87.738 1.00 93.19 682 GLU A CA 1
ATOM 5554 C C . GLU A 1 682 ? -99.276 -8.081 87.596 1.00 93.19 682 GLU A C 1
ATOM 5556 O O . GLU A 1 682 ? -100.047 -8.153 88.558 1.00 93.19 682 GLU A O 1
ATOM 5561 N N . TYR A 1 683 ? -99.542 -8.686 86.435 1.00 92.94 683 TYR A N 1
ATOM 5562 C CA . TYR A 1 683 ? -100.728 -9.516 86.212 1.00 92.94 683 TYR A CA 1
ATOM 5563 C C . TYR A 1 683 ? -100.682 -10.818 87.020 1.00 92.94 683 TYR A C 1
ATOM 5565 O O . TYR A 1 683 ? -101.693 -11.189 87.608 1.00 92.94 683 TYR A O 1
ATOM 5573 N N . GLU A 1 684 ? -99.530 -11.481 87.134 1.00 92.62 684 GLU A N 1
ATOM 5574 C CA . GLU A 1 684 ? -99.332 -12.651 88.000 1.00 92.62 684 GLU A CA 1
ATOM 5575 C C . GLU A 1 684 ? -99.585 -12.304 89.473 1.00 92.62 684 GLU A C 1
ATOM 5577 O O . GLU A 1 684 ? -100.251 -13.062 90.186 1.00 92.62 684 GLU A O 1
ATOM 5582 N N . ARG A 1 685 ? -99.148 -11.119 89.928 1.00 93.00 685 ARG A N 1
ATOM 5583 C CA . ARG A 1 685 ? -99.464 -10.616 91.273 1.00 93.00 685 ARG A CA 1
ATOM 5584 C C . ARG A 1 685 ? -100.957 -10.329 91.447 1.00 93.00 685 ARG A C 1
ATOM 5586 O O . ARG A 1 685 ? -101.530 -10.680 92.473 1.00 93.00 685 ARG A O 1
ATOM 5593 N N . GLN A 1 686 ? -101.615 -9.734 90.452 1.00 92.94 686 GLN A N 1
ATOM 5594 C CA . GLN A 1 686 ? -103.068 -9.530 90.488 1.00 92.94 686 GLN A CA 1
ATOM 5595 C C . GLN A 1 686 ? -103.822 -10.868 90.517 1.00 92.94 686 GLN A C 1
ATOM 5597 O O . GLN A 1 686 ? -104.772 -11.014 91.284 1.00 92.94 686 GLN A O 1
ATOM 5602 N N . VAL A 1 687 ? -103.383 -11.865 89.743 1.00 91.38 687 VAL A N 1
ATOM 5603 C CA . VAL A 1 687 ? -103.953 -13.219 89.754 1.00 91.38 687 VAL A CA 1
ATOM 5604 C C . VAL A 1 687 ? -103.757 -13.876 91.119 1.00 91.38 687 VAL A C 1
ATOM 5606 O O . VAL A 1 687 ? -104.729 -14.403 91.655 1.00 91.38 687 VAL A O 1
ATOM 5609 N N . SER A 1 688 ? -102.574 -13.798 91.738 1.00 88.94 688 SER A N 1
ATOM 5610 C CA . SER A 1 688 ? -102.351 -14.376 93.073 1.00 88.94 688 SER A CA 1
ATOM 5611 C C . SER A 1 688 ? -103.149 -13.660 94.172 1.00 88.94 688 SER A C 1
ATOM 5613 O O . SER A 1 688 ? -103.747 -14.324 95.019 1.00 88.94 688 SER A O 1
ATOM 5615 N N . GLU A 1 689 ? -103.301 -12.334 94.103 1.00 91.88 689 GLU A N 1
ATOM 5616 C CA . GLU A 1 689 ? -104.217 -11.587 94.974 1.00 91.88 689 GLU A CA 1
ATOM 5617 C C . GLU A 1 689 ? -105.683 -12.035 94.816 1.00 91.88 689 GLU A C 1
ATOM 5619 O O . GLU A 1 689 ? -106.420 -12.100 95.804 1.00 91.88 689 GLU A O 1
ATOM 5624 N N . GLN A 1 690 ? -106.139 -12.322 93.591 1.00 90.38 690 GLN A N 1
ATOM 5625 C CA . GLN A 1 690 ? -107.491 -12.841 93.348 1.00 90.38 690 GLN A CA 1
ATOM 5626 C C . GLN A 1 690 ? -107.622 -14.312 93.771 1.00 90.38 690 GLN A C 1
ATOM 5628 O O . GLN A 1 690 ? -108.653 -14.684 94.325 1.00 90.38 690 GLN A O 1
ATOM 5633 N N . GLN A 1 691 ? -106.574 -15.127 93.619 1.00 90.69 691 GLN A N 1
ATOM 5634 C CA . GLN A 1 691 ? -106.486 -16.498 94.140 1.00 90.69 691 GLN A CA 1
ATOM 5635 C C . GLN A 1 691 ? -106.611 -16.507 95.676 1.00 90.69 691 GLN A C 1
ATOM 5637 O O . GLN A 1 691 ? -107.334 -17.322 96.255 1.00 90.69 691 GLN A O 1
ATOM 5642 N N . GLU A 1 692 ? -105.972 -15.552 96.356 1.00 89.81 692 GLU A N 1
ATOM 5643 C CA . GLU A 1 692 ? -106.127 -15.321 97.793 1.00 89.81 692 GLU A CA 1
ATOM 5644 C C . GLU A 1 692 ? -107.545 -14.878 98.168 1.00 89.81 692 GLU A C 1
ATOM 5646 O O . GLU A 1 692 ? -108.150 -15.458 99.071 1.00 89.81 692 GLU A O 1
ATOM 5651 N N . LYS A 1 693 ? -108.112 -13.881 97.477 1.00 91.62 693 LYS A N 1
ATOM 5652 C CA . LYS A 1 693 ? -109.496 -13.426 97.714 1.00 91.62 693 LYS A CA 1
ATOM 5653 C C . LYS A 1 693 ? -110.486 -14.581 97.519 1.00 91.62 693 LYS A C 1
ATOM 5655 O O . LYS A 1 693 ? -111.343 -14.793 98.375 1.00 91.62 693 LYS A O 1
ATOM 5660 N N . ASN A 1 694 ? -110.306 -15.382 96.469 1.00 88.56 694 ASN A N 1
ATOM 5661 C CA . ASN A 1 694 ? -111.122 -16.554 96.174 1.00 88.56 694 ASN A CA 1
ATOM 5662 C C . ASN A 1 694 ? -110.966 -17.639 97.253 1.00 88.56 694 ASN A C 1
ATOM 5664 O O . ASN A 1 694 ? -111.957 -18.048 97.843 1.00 88.56 694 ASN A O 1
ATOM 5668 N N . THR A 1 695 ? -109.748 -18.029 97.646 1.00 88.69 695 THR A N 1
ATOM 5669 C CA . THR A 1 695 ? -109.565 -19.015 98.734 1.00 88.69 695 THR A CA 1
ATOM 5670 C C . THR A 1 695 ? -110.063 -18.521 100.099 1.00 88.69 695 THR A C 1
ATOM 5672 O O . THR A 1 695 ? -110.551 -19.330 100.890 1.00 88.69 695 THR A O 1
ATOM 5675 N N . ARG A 1 696 ? -110.019 -17.212 100.391 1.00 90.25 696 ARG A N 1
ATOM 5676 C CA . ARG A 1 696 ? -110.665 -16.619 101.582 1.00 90.25 696 ARG A CA 1
ATOM 5677 C C . ARG A 1 696 ? -112.196 -16.711 101.498 1.00 90.25 696 ARG A C 1
ATOM 5679 O O . ARG A 1 696 ? -112.830 -17.036 102.501 1.00 90.25 696 ARG A O 1
ATOM 5686 N N . LEU A 1 697 ? -112.790 -16.474 100.325 1.00 89.88 697 LEU A N 1
ATOM 5687 C CA . LEU A 1 697 ? -114.228 -16.663 100.087 1.00 89.88 697 LEU A CA 1
ATOM 5688 C C . LEU A 1 697 ? -114.628 -18.143 100.165 1.00 89.88 697 LEU A C 1
ATOM 5690 O O . LEU A 1 697 ? -115.601 -18.451 100.842 1.00 89.88 697 LEU A O 1
ATOM 5694 N N . GLN A 1 698 ? -113.837 -19.055 99.595 1.00 87.12 698 GLN A N 1
ATOM 5695 C CA . GLN A 1 698 ? -114.028 -20.506 99.681 1.00 87.12 698 GLN A CA 1
ATOM 5696 C C . GLN A 1 698 ? -114.036 -20.984 101.141 1.00 87.12 698 GLN A C 1
ATOM 5698 O O . GLN A 1 698 ? -114.908 -21.754 101.524 1.00 87.12 698 GLN A O 1
ATOM 5703 N N . ARG A 1 699 ? -113.121 -20.483 101.990 1.00 86.50 699 ARG A N 1
ATOM 5704 C CA . ARG A 1 699 ? -113.115 -20.775 103.440 1.00 86.50 699 ARG A CA 1
ATOM 5705 C C . ARG A 1 699 ? -114.360 -20.236 104.149 1.00 86.50 699 ARG A C 1
ATOM 5707 O O . ARG A 1 699 ? -114.912 -20.917 105.004 1.00 86.50 699 ARG A O 1
ATOM 5714 N N . ARG A 1 700 ? -114.821 -19.027 103.802 1.00 87.25 700 ARG A N 1
ATOM 5715 C CA . ARG A 1 700 ? -116.077 -18.475 104.347 1.00 87.25 700 ARG A CA 1
ATOM 5716 C C . ARG A 1 700 ? -117.300 -19.266 103.884 1.00 87.25 700 ARG A C 1
ATOM 5718 O O . ARG A 1 700 ? -118.225 -19.429 104.672 1.00 87.25 700 ARG A O 1
ATOM 5725 N N . LEU A 1 701 ? -117.294 -19.756 102.644 1.00 84.94 701 LEU A N 1
ATOM 5726 C CA . LEU A 1 701 ? -118.336 -20.620 102.102 1.00 84.94 701 LEU A CA 1
ATOM 5727 C C . LEU A 1 701 ? -118.363 -21.950 102.859 1.00 84.94 701 LEU A C 1
ATOM 5729 O O . LEU A 1 701 ? -119.398 -22.270 103.425 1.00 84.94 701 LEU A O 1
ATOM 5733 N N . THR A 1 702 ? -117.232 -22.649 103.007 1.00 83.38 702 THR A N 1
ATOM 5734 C CA . THR A 1 702 ? -117.196 -23.920 103.753 1.00 83.38 702 THR A CA 1
ATOM 5735 C C . THR A 1 702 ? -117.530 -23.757 105.237 1.00 83.38 702 THR A C 1
ATOM 5737 O O . THR A 1 702 ? -118.161 -24.637 105.817 1.00 83.38 702 THR A O 1
ATOM 5740 N N . GLN A 1 703 ? -117.204 -22.620 105.861 1.00 84.62 703 GLN A N 1
ATOM 5741 C CA . GLN A 1 703 ? -117.685 -22.286 107.209 1.00 84.62 703 GLN A CA 1
ATOM 5742 C C . GLN A 1 703 ? -119.204 -22.051 107.249 1.00 84.62 703 GLN A C 1
ATOM 5744 O O . GLN A 1 703 ? -119.874 -22.540 108.157 1.00 84.62 703 GLN A O 1
ATOM 5749 N N . ALA A 1 704 ? -119.768 -21.340 106.269 1.00 82.38 704 ALA A N 1
ATOM 5750 C CA . ALA A 1 704 ? -121.214 -21.145 106.158 1.00 82.38 704 ALA A CA 1
ATOM 5751 C C . ALA A 1 704 ? -121.952 -22.462 105.859 1.00 82.38 704 ALA A C 1
ATOM 5753 O O . ALA A 1 704 ? -123.018 -22.697 106.419 1.00 82.38 704 ALA A O 1
ATOM 5754 N N . GLU A 1 705 ? -121.367 -23.351 105.054 1.00 82.50 705 GLU A N 1
ATOM 5755 C CA . GLU A 1 705 ? -121.861 -24.703 104.776 1.00 82.50 705 GLU A CA 1
ATOM 5756 C C . GLU A 1 705 ? -121.791 -25.596 106.023 1.00 82.50 705 GLU A C 1
ATOM 5758 O O . GLU A 1 705 ? -122.751 -26.303 106.309 1.00 82.50 705 GLU A O 1
ATOM 5763 N N . GLN A 1 706 ? -120.722 -25.525 106.826 1.00 80.31 706 GLN A N 1
ATOM 5764 C CA . GLN A 1 706 ? -120.629 -26.224 108.118 1.00 80.31 706 GLN A CA 1
ATOM 5765 C C . GLN A 1 706 ? -121.660 -25.704 109.138 1.00 80.31 706 GLN A C 1
ATOM 5767 O O . GLN A 1 706 ? -122.277 -26.490 109.865 1.00 80.31 706 GLN A O 1
ATOM 5772 N N . LEU A 1 707 ? -121.906 -24.390 109.172 1.00 82.12 707 LEU A N 1
ATOM 5773 C CA . LEU A 1 707 ? -122.966 -23.795 109.992 1.00 82.12 707 LEU A CA 1
ATOM 5774 C C . LEU A 1 707 ? -124.363 -24.193 109.488 1.00 82.12 707 LEU A C 1
ATOM 5776 O O . LEU A 1 707 ? -125.213 -24.572 110.287 1.00 82.12 707 LEU A O 1
ATOM 5780 N N . ALA A 1 708 ? -124.593 -24.203 108.174 1.00 77.56 708 ALA A N 1
ATOM 5781 C CA . ALA A 1 708 ? -125.846 -24.661 107.579 1.00 77.56 708 ALA A CA 1
ATOM 5782 C C . ALA A 1 708 ? -126.073 -26.169 107.790 1.00 77.56 708 ALA A C 1
ATOM 5784 O O . ALA A 1 708 ? -127.200 -26.585 108.056 1.00 77.56 708 ALA A O 1
ATOM 5785 N N . ALA A 1 709 ? -125.022 -26.991 107.739 1.00 74.75 709 ALA A N 1
ATOM 5786 C CA . ALA A 1 709 ? -125.081 -28.427 108.000 1.00 74.75 709 ALA A CA 1
ATOM 5787 C C . ALA A 1 709 ? -125.361 -28.733 109.480 1.00 74.75 709 ALA A C 1
ATOM 5789 O O . ALA A 1 709 ? -126.217 -29.566 109.776 1.00 74.75 709 ALA A O 1
ATOM 5790 N N . SER A 1 710 ? -124.719 -28.025 110.416 1.00 75.00 710 SER A N 1
ATOM 5791 C CA . SER A 1 710 ? -125.008 -28.169 111.854 1.00 75.00 710 SER A CA 1
ATOM 5792 C C . SER A 1 710 ? -126.399 -27.636 112.225 1.00 75.00 710 SER A C 1
ATOM 5794 O O . SER A 1 710 ? -127.126 -28.304 112.962 1.00 75.00 710 SER A O 1
ATOM 5796 N N . ALA A 1 711 ? -126.845 -26.522 111.634 1.00 73.62 711 ALA A N 1
ATOM 5797 C CA . ALA A 1 711 ? -128.231 -26.059 111.742 1.00 73.62 711 ALA A CA 1
ATOM 5798 C C . ALA A 1 711 ? -129.227 -27.063 111.127 1.00 73.62 711 ALA A C 1
ATOM 5800 O O . ALA A 1 711 ? -130.298 -27.289 111.687 1.00 73.62 711 ALA A O 1
ATOM 5801 N N . SER A 1 712 ? -128.864 -27.732 110.027 1.00 73.44 712 SER A N 1
ATOM 5802 C CA . SER A 1 712 ? -129.672 -28.799 109.415 1.00 73.44 712 SER A CA 1
ATOM 5803 C C . SER A 1 712 ? -129.721 -30.063 110.279 1.00 73.44 712 SER A C 1
ATOM 5805 O O . SER A 1 712 ? -130.770 -30.699 110.364 1.00 73.44 712 SER A O 1
ATOM 5807 N N . GLN A 1 713 ? -128.642 -30.411 110.990 1.00 68.69 713 GLN A N 1
ATOM 5808 C CA . GLN A 1 713 ? -128.662 -31.472 112.005 1.00 68.69 713 GLN A CA 1
ATOM 5809 C C . GLN A 1 713 ? -129.560 -31.097 113.194 1.00 68.69 713 GLN A C 1
ATOM 5811 O O . GLN A 1 713 ? -130.372 -31.918 113.619 1.00 68.69 713 GLN A O 1
ATOM 5816 N N . GLN A 1 714 ? -129.499 -29.855 113.685 1.00 69.31 714 GLN A N 1
ATOM 5817 C CA . GLN A 1 714 ? -130.410 -29.372 114.732 1.00 69.31 714 GLN A CA 1
ATOM 5818 C C . GLN A 1 714 ? -131.877 -29.385 114.262 1.00 69.31 714 GLN A C 1
ATOM 5820 O O . GLN A 1 714 ? -132.753 -29.864 114.984 1.00 69.31 714 GLN A O 1
ATOM 5825 N N . LEU A 1 715 ? -132.153 -28.956 113.026 1.00 63.06 715 LEU A N 1
ATOM 5826 C CA . LEU A 1 715 ? -133.480 -29.050 112.406 1.00 63.06 715 LEU A CA 1
ATOM 5827 C C . LEU A 1 715 ? -133.932 -30.499 112.183 1.00 63.06 715 LEU A C 1
ATOM 5829 O O . LEU A 1 715 ? -135.118 -30.777 112.327 1.00 63.06 715 LEU A O 1
ATOM 5833 N N . SER A 1 716 ? -133.022 -31.437 111.906 1.00 62.75 716 SER A N 1
ATOM 5834 C CA . SER A 1 716 ? -133.330 -32.874 111.838 1.00 62.75 716 SER A CA 1
ATOM 5835 C C . SER A 1 716 ? -133.808 -33.407 113.195 1.00 62.75 716 SER A C 1
ATOM 5837 O O . SER A 1 716 ? -134.874 -34.020 113.279 1.00 62.75 716 SER A O 1
ATOM 5839 N N . VAL A 1 717 ? -133.109 -33.068 114.286 1.00 63.50 717 VAL A N 1
ATOM 5840 C CA . VAL A 1 717 ? -133.519 -33.414 115.663 1.00 63.50 717 VAL A CA 1
ATOM 5841 C C . VAL A 1 717 ? -134.863 -32.758 116.039 1.00 63.50 717 VAL A C 1
ATOM 5843 O O . VAL A 1 717 ? -135.712 -33.377 116.683 1.00 63.50 717 VAL A O 1
ATOM 5846 N N . ILE A 1 718 ? -135.122 -31.528 115.584 1.00 61.81 718 ILE A N 1
ATOM 5847 C CA . ILE A 1 718 ? -136.402 -30.824 115.803 1.00 61.81 718 ILE A CA 1
ATOM 5848 C C . ILE A 1 718 ? -137.529 -31.355 114.887 1.00 61.81 718 ILE A C 1
ATOM 5850 O O . ILE A 1 718 ? -138.703 -31.310 115.259 1.00 61.81 718 ILE A O 1
ATOM 5854 N N . SER A 1 719 ? -137.202 -31.930 113.729 1.00 58.25 719 SER A N 1
ATOM 5855 C CA . SER A 1 719 ? -138.144 -32.655 112.867 1.00 58.25 719 SER A CA 1
ATOM 5856 C C . SER A 1 719 ? -138.545 -33.994 113.498 1.00 58.25 719 SER A C 1
ATOM 5858 O O . SER A 1 719 ? -139.732 -34.319 113.574 1.00 58.25 719 SER A O 1
ATOM 5860 N N . GLN A 1 720 ? -137.580 -34.719 114.077 1.00 56.69 720 GLN A N 1
ATOM 5861 C CA . GLN A 1 720 ? -137.833 -35.933 114.861 1.00 56.69 720 GLN A CA 1
ATOM 5862 C C . GLN A 1 720 ? -138.742 -35.659 116.073 1.00 56.69 720 GLN A C 1
ATOM 5864 O O . GLN A 1 720 ? -139.676 -36.429 116.298 1.00 56.69 720 GLN A O 1
ATOM 5869 N N . ARG A 1 721 ? -138.582 -34.518 116.770 1.00 53.78 721 ARG A N 1
ATOM 5870 C CA . ARG A 1 721 ? -139.529 -34.056 117.815 1.00 53.78 721 ARG A CA 1
ATOM 5871 C C . ARG A 1 721 ? -140.992 -34.001 117.347 1.00 53.78 721 ARG A C 1
ATOM 5873 O O . ARG A 1 721 ? -141.880 -34.181 118.173 1.00 53.78 721 ARG A O 1
ATOM 5880 N N . ARG A 1 722 ? -141.268 -33.712 116.068 1.00 58.38 722 ARG A N 1
ATOM 5881 C CA . ARG A 1 722 ? -142.637 -33.459 115.576 1.00 58.38 722 ARG A CA 1
ATOM 5882 C C . ARG A 1 722 ? -143.389 -34.698 115.096 1.00 58.38 722 ARG A C 1
ATOM 5884 O O . ARG A 1 722 ? -144.613 -34.691 115.161 1.00 58.38 722 ARG A O 1
ATOM 5891 N N . LYS A 1 723 ? -142.712 -35.779 114.687 1.00 54.59 723 LYS A N 1
ATOM 5892 C CA . LYS A 1 723 ? -143.413 -37.022 114.298 1.00 54.59 723 LYS A CA 1
ATOM 5893 C C . LYS A 1 723 ? -144.127 -37.704 115.471 1.00 54.59 723 LYS A C 1
ATOM 5895 O O . LYS A 1 723 ? -145.209 -38.242 115.274 1.00 54.59 723 LYS A O 1
ATOM 5900 N N . ALA A 1 724 ? -143.567 -37.631 116.680 1.00 51.84 724 ALA A N 1
ATOM 5901 C CA . ALA A 1 724 ? -144.148 -38.258 117.872 1.00 51.84 724 ALA A CA 1
ATOM 5902 C C . ALA A 1 724 ? -145.488 -37.637 118.317 1.00 51.84 724 ALA A C 1
ATOM 5904 O O . ALA A 1 724 ? -146.310 -38.329 118.904 1.00 51.84 724 ALA A O 1
ATOM 5905 N N . ALA A 1 725 ? -145.722 -36.354 118.020 1.00 54.59 725 ALA A N 1
ATOM 5906 C CA . ALA A 1 725 ? -146.952 -35.653 118.395 1.00 54.59 725 ALA A CA 1
ATOM 5907 C C . ALA A 1 725 ? -148.114 -35.857 117.400 1.00 54.59 725 ALA A C 1
ATOM 5909 O O . ALA A 1 725 ? -149.237 -35.471 117.689 1.00 54.59 725 ALA A O 1
ATOM 5910 N N . SER A 1 726 ? -147.861 -36.446 116.225 1.00 54.34 726 SER A N 1
ATOM 5911 C CA . SER A 1 726 ? -148.808 -36.450 115.098 1.00 54.34 726 SER A CA 1
ATOM 5912 C C . SER A 1 726 ? -149.760 -37.657 115.060 1.00 54.34 726 SER A C 1
ATOM 5914 O O . SER A 1 726 ? -150.454 -37.824 114.060 1.00 54.34 726 SER A O 1
ATOM 5916 N N . MET A 1 727 ? -149.770 -38.522 116.085 1.00 53.38 727 MET A N 1
ATOM 5917 C CA . MET A 1 727 ? -150.596 -39.747 116.099 1.00 53.38 727 MET A CA 1
ATOM 5918 C C . MET A 1 727 ? -151.806 -39.715 117.049 1.00 53.38 727 MET A C 1
ATOM 5920 O O . MET A 1 727 ? -152.528 -40.702 117.095 1.00 53.38 727 MET A O 1
ATOM 5924 N N . MET A 1 728 ? -152.037 -38.633 117.803 1.00 50.38 728 MET A N 1
ATOM 5925 C CA . MET A 1 728 ? -153.161 -38.565 118.758 1.00 50.38 728 MET A CA 1
ATOM 5926 C C . MET A 1 728 ? -154.453 -37.971 118.169 1.00 50.38 728 MET A C 1
ATOM 5928 O O . MET A 1 728 ? -155.536 -38.387 118.563 1.00 50.38 728 MET A O 1
ATOM 5932 N N . ASP A 1 729 ? -154.373 -37.095 117.163 1.00 45.62 729 ASP A N 1
ATOM 5933 C CA . ASP A 1 729 ? -155.553 -36.440 116.565 1.00 45.62 729 ASP A CA 1
ATOM 5934 C C . ASP A 1 729 ? -156.217 -37.274 115.443 1.00 45.62 729 ASP A C 1
ATOM 5936 O O . ASP A 1 729 ? -156.595 -36.754 114.392 1.00 45.62 729 ASP A O 1
ATOM 5940 N N . LEU A 1 730 ? -156.338 -38.591 115.647 1.00 49.38 730 LEU A N 1
ATOM 5941 C CA . LEU A 1 730 ? -157.105 -39.497 114.773 1.00 49.38 730 LEU A CA 1
ATOM 5942 C C . LEU A 1 730 ? -158.072 -40.426 115.534 1.00 49.38 730 LEU A C 1
ATOM 5944 O O . LEU A 1 730 ? -158.733 -41.266 114.923 1.00 49.38 730 LEU A O 1
ATOM 5948 N N . GLU A 1 731 ? -158.251 -40.210 116.840 1.00 48.25 731 GLU A N 1
ATOM 5949 C CA . GLU A 1 731 ? -159.364 -40.769 117.619 1.00 48.25 731 GLU A CA 1
ATOM 5950 C C . GLU A 1 731 ? -160.611 -39.874 117.490 1.00 48.25 731 GLU A C 1
ATOM 5952 O O . GLU A 1 731 ? -161.020 -39.147 118.392 1.00 48.25 731 GLU A O 1
ATOM 5957 N N . THR A 1 732 ? -161.207 -39.886 116.296 1.00 44.78 732 THR A N 1
ATOM 5958 C CA . THR A 1 732 ? -162.629 -39.524 116.093 1.00 44.78 732 THR A CA 1
ATOM 5959 C C . THR A 1 732 ? -163.268 -40.330 114.953 1.00 44.78 732 THR A C 1
ATOM 5961 O O . THR A 1 732 ? -164.223 -39.905 114.303 1.00 44.78 732 THR A O 1
ATOM 5964 N N . LEU A 1 733 ? -162.731 -41.534 114.728 1.00 44.81 733 LEU A N 1
ATOM 5965 C CA . LEU A 1 733 ? -163.439 -42.661 114.114 1.00 44.81 733 LEU A CA 1
ATOM 5966 C C . LEU A 1 733 ? -163.463 -43.878 115.067 1.00 44.81 733 LEU A C 1
ATOM 5968 O O . LEU A 1 733 ? -163.437 -45.031 114.642 1.00 44.81 733 LEU A O 1
ATOM 5972 N N . SER A 1 734 ? -163.530 -43.573 116.367 1.00 35.38 734 SER A N 1
ATOM 5973 C CA . SER A 1 734 ? -164.023 -44.400 117.472 1.00 35.38 734 SER A CA 1
ATOM 5974 C C . SER A 1 734 ? -164.612 -43.482 118.545 1.00 35.38 734 SER A C 1
ATOM 5976 O O . SER A 1 734 ? -164.345 -42.262 118.462 1.00 35.38 734 SER A O 1
#

Secondary structure (DSSP, 8-state):
--THHHHHHHHHHHHHHHHHHHHHHSTTSSSSSS-----------TTSHHHHHHHHHHHHHHHHHHHHHHHHHHHHSPPP--------S------GGGT-HHHHHHHHHHHHHHHHHHHHHHHHHHHHHHHHHHHHHHHHHHHHHHHHHHHHHHHHHSS---------------TTTHHHHHHHHHHHHHHHHHHHHHHHHHHHHHHHHHHHHHHHHHHHHHHHHHHHHHHHHHHHHHHHHHHHHHHHHHHHHHHHHHHHHHHHHHHHHHHHHHHHHHHHHHHHHHHHHHHHHHHHHHHHHHHHHHHHHHHHHHHHHHHHHHHHHHHHHHHHHHHHHHHHHHHHHHHHHHHHHHHHHHHHHHHHHHHHHHHHHHHHHHHHHHHHHHHHHHHHHHHHHHHHHHHHHHHHHHHHHHHHHHHHHHHHHHHHHHHHHHHHHHHHHHHHHHHHHHHHHHHHHHHHHHHHHHTTTTTTS-------------------GGGHHHHHHHHHHHHHHHHHHHHHHHHHHHHHHHHHHHHHHHHHHHHHHHHHHHHHHHHHHHHHHHHHHHHHHHHHHHHHHHHHHHHHHHHHHHHHHHHHHHHHHHHHHHHHHHHHHHHHHHHHHHHHHHHHHHHHHHHHHHHHHHHHHHHHHHHHHHHHHHHHHHHHHHHHHHHHHHHHHHHHHHHHHHHHHHHHHHHHHHHHHHHHHHHHHHHHHHHHHHHHHHHHHHHTTTTSTTTT--

Sequence (734 aa):
MKNKNSMKRTEHLRVEVSREHLNKLQRVREDESDWLGGSLNYKAEGFRDAKMTTEVEFLQDQVNRLNSVLGRYQDEFPPPSSVSQTGDLVMESAAPWLSDGGLMAPLIEEYDRHIQQMEMQLSFYQTQMTDVKVSLEQVVKENEWLHAEQKMSIEKQLQSLSSVTGEDVTVDAVTISNLEEQVKCAMEEKERALWMWQTASQELDRIQTQYQSSMSDGQIQAVEQQHMQNQLAQIQQHTQKLQMTNQKLESTNQQFLKTVAEQSSELEELRSQLRQTKLEQRSSATKVEEMTRLLQNVQDQMQRREEDATEAQGREEASDQRLQQLQAALKQLEARLKAAMQDSESVRRKQTEWERQVGELQGRCASLEEEKFEALSRLRNFIQLAEEASLQREQAQLREKQRAEELEKMKDAVKQLIQDAAMLTRKEVESVRKQCNVQIHRMAEELSALQLECADKETQIERAHRERKAVEEELEKVYKEGQVGEPEMRKMEALHQRCLNAERLKDETQLILNSTKNKMNKMEMEYSEELSRCQEEVRRLQSTLTSAREESTAVSEERLLMQQENQQLHRDMEALRKECALAQRRAKQQVSSMQQELCVKEQGLESRLREMEESSKNSSAGLTRLLLAQQKTISRYKDEAKNLTQAFQQKLSSLRSELNRQKQRAQELEIRMEADHQKILEYERQVSEQQEKNTRLQRRLTQAEQLAASASQQLSVISQRRKAASMMDLETLS

InterPro domains:
  IPR038911 Sodium channel and clathrin linker 1 [PTHR35970] (52-733)